Protein AF-A0A7J7R449-F1 (afdb_monomer)

Structure (mmCIF, N/CA/C/O backbone):
data_AF-A0A7J7R449-F1
#
_entry.id   AF-A0A7J7R449-F1
#
loop_
_atom_site.group_PDB
_atom_site.id
_atom_site.type_symbol
_atom_site.label_atom_id
_atom_site.label_alt_id
_atom_site.label_comp_id
_atom_site.label_asym_id
_atom_site.label_entity_id
_atom_site.label_seq_id
_atom_site.pdbx_PDB_ins_code
_atom_site.Cartn_x
_atom_site.Cartn_y
_atom_site.Cartn_z
_atom_site.occupancy
_atom_site.B_iso_or_equiv
_atom_site.auth_seq_id
_atom_site.auth_comp_id
_atom_site.auth_asym_id
_atom_site.auth_atom_id
_atom_site.pdbx_PDB_model_num
ATOM 1 N N . MET A 1 1 ? -35.586 -8.557 36.718 1.00 86.50 1 MET A N 1
ATOM 2 C CA . MET A 1 1 ? -34.488 -9.114 35.899 1.00 86.50 1 MET A CA 1
ATOM 3 C C . MET A 1 1 ? -33.139 -8.993 36.593 1.00 86.50 1 MET A C 1
ATOM 5 O O . MET A 1 1 ? -32.547 -10.032 36.818 1.00 86.50 1 MET A O 1
ATOM 9 N N . CYS A 1 2 ? -32.694 -7.809 37.040 1.00 87.69 2 CYS A N 1
ATOM 10 C CA . CYS A 1 2 ? -31.389 -7.649 37.717 1.00 87.69 2 CYS A CA 1
ATOM 11 C C . CYS A 1 2 ? -31.164 -8.621 38.893 1.00 87.69 2 CYS A C 1
ATOM 13 O O . CYS A 1 2 ? -30.100 -9.216 39.002 1.00 87.69 2 CYS A O 1
ATOM 15 N N . LYS A 1 3 ? -32.201 -8.892 39.703 1.00 89.25 3 LYS A N 1
ATOM 16 C CA . LYS A 1 3 ? -32.154 -9.880 40.804 1.00 89.25 3 LYS A CA 1
ATOM 17 C C . LYS A 1 3 ? -31.794 -11.314 40.375 1.00 89.25 3 LYS A C 1
ATOM 19 O O . LYS A 1 3 ? -31.431 -12.109 41.228 1.00 89.25 3 LYS A O 1
ATOM 24 N N . GLN A 1 4 ? -31.922 -11.648 39.089 1.00 90.81 4 GLN A N 1
ATOM 25 C CA . GLN A 1 4 ? -31.596 -12.967 38.538 1.00 90.81 4 GLN A CA 1
ATOM 26 C C . GLN A 1 4 ? -30.128 -13.075 38.100 1.00 90.81 4 GLN A C 1
ATOM 28 O O . GLN A 1 4 ? -29.645 -14.185 37.931 1.00 90.81 4 GLN A O 1
ATOM 33 N N . LEU A 1 5 ? -29.392 -11.962 37.946 1.00 89.56 5 LEU A N 1
ATOM 34 C CA . LEU A 1 5 ? -27.985 -11.975 37.514 1.00 89.56 5 LEU A CA 1
ATOM 35 C C . LEU A 1 5 ? -27.084 -12.901 38.358 1.00 89.56 5 LEU A C 1
ATOM 37 O O . LEU A 1 5 ? -26.281 -13.617 37.756 1.00 89.56 5 LEU A O 1
ATOM 41 N N . PRO A 1 6 ? -27.214 -12.972 39.702 1.00 90.25 6 PRO A N 1
ATOM 42 C CA . PRO A 1 6 ? -26.403 -13.886 40.507 1.00 90.25 6 PRO A CA 1
ATOM 43 C C . PRO A 1 6 ? -26.639 -15.370 40.190 1.00 90.25 6 PRO A C 1
ATOM 45 O O . PRO A 1 6 ? -25.729 -16.179 40.353 1.00 90.25 6 PRO A O 1
ATOM 48 N N . CYS A 1 7 ? -27.831 -15.737 39.703 1.00 91.19 7 CYS A N 1
ATOM 49 C CA . CYS A 1 7 ? -28.174 -17.121 39.365 1.00 91.19 7 CYS A CA 1
ATOM 50 C C . CYS A 1 7 ? -27.406 -17.641 38.139 1.00 91.19 7 CYS A C 1
ATOM 52 O O . CYS A 1 7 ? -27.249 -18.848 37.998 1.00 91.19 7 CYS A O 1
ATOM 54 N N . TYR A 1 8 ? -26.882 -16.747 37.293 1.00 89.69 8 TYR A N 1
ATOM 55 C CA . TYR A 1 8 ? -26.130 -17.089 36.079 1.00 89.69 8 TYR A CA 1
ATOM 56 C C . TYR A 1 8 ? -24.608 -16.956 36.261 1.00 89.69 8 TYR A C 1
ATOM 58 O O . TYR A 1 8 ? -23.858 -16.907 35.292 1.00 89.69 8 TYR A O 1
ATOM 66 N N . ASN A 1 9 ? -24.117 -16.902 37.506 1.00 86.38 9 ASN A N 1
ATOM 67 C CA . ASN A 1 9 ? -22.685 -16.760 37.803 1.00 86.38 9 ASN A CA 1
ATOM 68 C C . ASN A 1 9 ? -21.807 -17.910 37.271 1.00 86.38 9 ASN A C 1
ATOM 70 O O . ASN A 1 9 ? -20.602 -17.708 37.128 1.00 86.38 9 ASN A O 1
ATOM 74 N N . GLY A 1 10 ? -22.387 -19.087 37.008 1.00 87.69 10 GLY A N 1
ATOM 75 C CA . GLY A 1 10 ? -21.702 -20.242 36.411 1.00 87.69 10 GLY A CA 1
ATOM 76 C C . GLY A 1 10 ? -21.888 -20.378 34.896 1.00 87.69 10 GLY A C 1
ATOM 77 O O . GLY A 1 10 ? -21.365 -21.316 34.307 1.00 87.69 10 GLY A O 1
ATOM 78 N N . THR A 1 11 ? -22.636 -19.469 34.267 1.00 91.25 11 THR A N 1
ATOM 79 C CA . THR A 1 11 ? -23.051 -19.538 32.856 1.00 91.25 11 THR A CA 1
ATOM 80 C C . THR A 1 11 ? -22.856 -18.157 32.204 1.00 91.25 11 THR A C 1
ATOM 82 O O . THR A 1 11 ? -23.811 -17.378 32.083 1.00 91.25 11 THR A O 1
ATOM 85 N N . PRO A 1 12 ? -21.602 -17.775 31.870 1.00 87.75 12 PRO A N 1
ATOM 86 C CA . PRO A 1 12 ? -21.259 -16.392 31.521 1.00 87.75 12 PRO A CA 1
ATOM 87 C C . PRO A 1 12 ? -21.940 -15.869 30.249 1.00 87.75 12 PRO A C 1
ATOM 89 O O . PRO A 1 12 ? -22.238 -14.678 30.162 1.00 87.75 12 PRO A O 1
ATOM 92 N N . GLN A 1 13 ? -22.220 -16.741 29.277 1.00 88.88 13 GLN A N 1
ATOM 93 C CA . GLN A 1 13 ? -22.878 -16.370 28.018 1.00 88.88 13 GLN A CA 1
ATOM 94 C C . GLN A 1 13 ? -24.356 -16.018 28.240 1.00 88.88 13 GLN A C 1
ATOM 96 O O . GLN A 1 13 ? -24.850 -14.995 27.769 1.00 88.88 13 GLN A O 1
ATOM 101 N N . GLU A 1 14 ? -25.054 -16.819 29.037 1.00 92.94 14 GLU A N 1
ATOM 102 C CA . GLU A 1 14 ? -26.439 -16.602 29.443 1.00 92.94 14 GLU A CA 1
ATOM 103 C C . GLU A 1 14 ? -26.558 -15.348 30.311 1.00 92.94 14 GLU A C 1
ATOM 105 O O . GLU A 1 14 ? -27.498 -14.563 30.163 1.00 92.94 14 GLU A O 1
ATOM 110 N N . LYS A 1 15 ? -25.566 -15.108 31.176 1.00 93.19 15 LYS A N 1
ATOM 111 C CA . LYS A 1 15 ? -25.492 -13.875 31.961 1.00 93.19 15 LYS A CA 1
ATOM 112 C C . LYS A 1 15 ? -25.298 -12.650 31.064 1.00 93.19 15 LYS A C 1
ATOM 114 O O . LYS A 1 15 ? -25.992 -11.653 31.256 1.00 93.19 15 LYS A O 1
ATOM 119 N N . ASN A 1 16 ? -24.417 -12.725 30.061 1.00 92.56 16 ASN A N 1
ATOM 120 C CA . ASN A 1 16 ? -24.239 -11.672 29.053 1.00 92.56 16 ASN A CA 1
ATOM 121 C C . ASN A 1 16 ? -25.555 -11.372 28.315 1.00 92.56 16 ASN A C 1
ATOM 123 O O . ASN A 1 16 ? -25.946 -10.210 28.191 1.00 92.56 16 ASN A O 1
ATOM 127 N N . PHE A 1 17 ? -26.283 -12.410 27.897 1.00 93.94 17 PHE A N 1
ATOM 128 C CA . PHE A 1 17 ? -27.604 -12.250 27.293 1.00 93.94 17 PHE A CA 1
ATOM 129 C C . PHE A 1 17 ? -28.586 -11.546 28.242 1.00 93.94 17 PHE A C 1
ATOM 131 O O . PHE A 1 17 ? -29.247 -10.585 27.843 1.00 93.94 17 PHE A O 1
ATOM 138 N N . LEU A 1 18 ? -28.626 -11.943 29.519 1.00 95.62 18 LEU A N 1
ATOM 139 C CA . LEU A 1 18 ? -29.475 -11.298 30.521 1.00 95.62 18 LEU A CA 1
ATOM 140 C C . LEU A 1 18 ? -29.141 -9.807 30.698 1.00 95.62 18 LEU A C 1
ATOM 142 O O . LEU A 1 18 ? -30.068 -9.006 30.812 1.00 95.62 18 LEU A O 1
ATOM 146 N N . TYR A 1 19 ? -27.864 -9.408 30.663 1.00 96.50 19 TYR A N 1
ATOM 147 C CA . TYR A 1 19 ? -27.486 -7.988 30.668 1.00 96.50 19 TYR A CA 1
ATOM 148 C C . TYR A 1 19 ? -28.087 -7.221 29.486 1.00 96.50 19 TYR A C 1
ATOM 150 O O . TYR A 1 19 ? -28.637 -6.138 29.682 1.00 96.50 19 TYR A O 1
ATOM 158 N N . LYS A 1 20 ? -28.060 -7.782 28.272 1.00 95.44 20 LYS A N 1
ATOM 159 C CA . LYS A 1 20 ? -28.676 -7.148 27.090 1.00 95.44 20 LYS A CA 1
ATOM 160 C C . LYS A 1 20 ? -30.185 -6.967 27.268 1.00 95.44 20 LYS A C 1
ATOM 162 O O . LYS A 1 20 ? -30.728 -5.906 26.949 1.00 95.44 20 LYS A O 1
ATOM 167 N N . CYS A 1 21 ? -30.868 -7.961 27.838 1.00 96.81 21 CYS A N 1
ATOM 168 C CA . CYS A 1 21 ? -32.295 -7.850 28.136 1.00 96.81 21 CYS A CA 1
ATOM 169 C C . CYS A 1 21 ? -32.588 -6.812 29.234 1.00 96.81 21 CYS A C 1
ATOM 171 O O . CYS A 1 21 ? -33.577 -6.082 29.142 1.00 96.81 21 CYS A O 1
ATOM 173 N N . VAL A 1 22 ? -31.728 -6.715 30.257 1.00 96.69 22 VAL A N 1
ATOM 174 C CA . VAL A 1 22 ? -31.811 -5.661 31.280 1.00 96.69 22 VAL A CA 1
ATOM 175 C C . VAL A 1 22 ? -31.659 -4.286 30.631 1.00 96.69 22 VAL A C 1
ATOM 177 O O . VAL A 1 22 ? -32.533 -3.450 30.835 1.00 96.69 22 VAL A O 1
ATOM 180 N N . GLY A 1 23 ? -30.642 -4.077 29.791 1.00 97.12 23 GLY A N 1
ATOM 181 C CA . GLY A 1 23 ? -30.431 -2.815 29.073 1.00 97.12 23 GLY A CA 1
ATOM 182 C C . GLY A 1 23 ? -31.625 -2.422 28.205 1.00 97.12 23 GLY A C 1
ATOM 183 O O . GLY A 1 23 ? -32.076 -1.283 28.257 1.00 97.12 23 GLY A O 1
ATOM 184 N N . THR A 1 24 ? -32.216 -3.388 27.496 1.00 96.81 24 THR A N 1
ATOM 185 C CA . THR A 1 24 ? -33.438 -3.175 26.695 1.00 96.81 24 THR A CA 1
ATOM 186 C C . THR A 1 24 ? -34.618 -2.737 27.567 1.00 96.81 24 THR A C 1
ATOM 188 O O . THR A 1 24 ? -35.349 -1.810 27.226 1.00 96.81 24 THR A O 1
ATOM 191 N N . THR A 1 25 ? -34.789 -3.374 28.729 1.00 96.38 25 THR A N 1
ATOM 192 C CA . THR A 1 25 ? -35.867 -3.043 29.675 1.00 96.38 25 THR A CA 1
ATOM 193 C C . THR A 1 25 ? -35.661 -1.664 30.304 1.00 96.38 25 THR A C 1
ATOM 195 O O . THR A 1 25 ? -36.625 -0.924 30.479 1.00 96.38 25 THR A O 1
ATOM 198 N N . LEU A 1 26 ? -34.413 -1.305 30.626 1.00 96.25 26 LEU A N 1
ATOM 199 C CA . LEU A 1 26 ? -34.057 0.023 31.132 1.00 96.25 26 LEU A CA 1
ATOM 200 C C . LEU A 1 26 ? -34.282 1.106 30.072 1.00 96.25 26 LEU A C 1
ATOM 202 O O . LEU A 1 26 ? -34.855 2.141 30.394 1.00 96.25 26 LEU A O 1
ATOM 206 N N . GLY A 1 27 ? -33.929 0.842 28.810 1.00 94.12 27 GLY A N 1
ATOM 207 C CA . GLY A 1 27 ? -34.215 1.734 27.682 1.00 94.12 27 GLY A CA 1
ATOM 208 C C . GLY A 1 27 ? -35.707 2.061 27.548 1.00 94.12 27 GLY A C 1
ATOM 209 O O . GLY A 1 27 ? -36.076 3.209 27.332 1.00 94.12 27 GLY A O 1
ATOM 210 N N . ALA A 1 28 ? -36.577 1.072 27.772 1.00 94.69 28 ALA A N 1
ATOM 211 C CA . ALA A 1 28 ? -38.030 1.247 27.730 1.00 94.69 28 ALA A CA 1
ATOM 212 C C . ALA A 1 28 ? -38.639 1.870 29.005 1.00 94.69 28 ALA A C 1
ATOM 214 O O . ALA A 1 28 ? -39.830 2.189 29.025 1.00 94.69 28 ALA A O 1
ATOM 215 N N . ALA A 1 29 ? -37.870 2.022 30.087 1.00 94.25 29 ALA A N 1
ATOM 216 C CA . ALA A 1 29 ? -38.384 2.558 31.342 1.00 94.25 29 ALA A CA 1
ATOM 217 C C . ALA A 1 29 ? -38.614 4.075 31.246 1.00 94.25 29 ALA A C 1
ATOM 219 O O . ALA A 1 29 ? -37.764 4.817 30.767 1.00 94.25 29 ALA A O 1
ATOM 220 N N . SER A 1 30 ? -39.747 4.558 31.761 1.00 92.62 30 SER A N 1
ATOM 221 C CA . SER A 1 30 ? -40.072 5.994 31.774 1.00 92.62 30 SER A CA 1
ATOM 222 C C . SER A 1 30 ? -39.442 6.755 32.945 1.00 92.62 30 SER A C 1
ATOM 224 O O . SER A 1 30 ? -39.261 7.970 32.876 1.00 92.62 30 SER A O 1
ATOM 226 N N . SER A 1 31 ? -39.113 6.061 34.039 1.00 95.06 31 SER A N 1
ATOM 227 C CA . SER A 1 31 ? -38.560 6.680 35.246 1.00 95.06 31 SER A CA 1
ATOM 228 C C . SER A 1 31 ? -37.038 6.769 35.181 1.00 95.06 31 SER A C 1
ATOM 230 O O . SER A 1 31 ? -36.338 5.773 35.372 1.00 95.06 31 SER A O 1
ATOM 232 N N . LYS A 1 32 ? -36.528 7.991 35.001 1.00 94.00 32 LYS A N 1
ATOM 233 C CA . LYS A 1 32 ? -35.089 8.292 35.040 1.00 94.00 32 LYS A CA 1
ATOM 234 C C . LYS A 1 32 ? -34.439 7.911 36.368 1.00 94.00 32 LYS A C 1
ATOM 236 O O . LYS A 1 32 ? -33.312 7.433 36.385 1.00 94.00 32 LYS A O 1
ATOM 241 N N . ASP A 1 33 ? -35.148 8.073 37.483 1.00 93.88 33 ASP A N 1
ATOM 242 C CA . ASP A 1 33 ? -34.635 7.710 38.811 1.00 93.88 33 ASP A CA 1
ATOM 243 C C . ASP A 1 33 ? -34.406 6.204 38.939 1.00 93.88 33 ASP A C 1
ATOM 245 O O . ASP A 1 33 ? -33.383 5.771 39.469 1.00 93.88 33 ASP A O 1
ATOM 249 N N . VAL A 1 34 ? -35.333 5.402 38.406 1.00 93.62 34 VAL A N 1
ATOM 250 C CA . VAL A 1 34 ? -35.193 3.942 38.370 1.00 93.62 34 VAL A CA 1
ATOM 251 C C . VAL A 1 34 ? -34.031 3.539 37.467 1.00 93.62 34 VAL A C 1
ATOM 253 O O . VAL A 1 34 ? -33.244 2.680 37.860 1.00 93.62 34 VAL A O 1
ATOM 256 N N . VAL A 1 35 ? -33.894 4.172 36.297 1.00 95.69 35 VAL A N 1
ATOM 257 C CA . VAL A 1 35 ? -32.781 3.911 35.372 1.00 95.69 35 VAL A CA 1
ATOM 258 C C . VAL A 1 35 ? -31.444 4.214 36.043 1.00 95.69 35 VAL A C 1
ATOM 260 O O . VAL A 1 35 ? -30.605 3.321 36.136 1.00 95.69 35 VAL A O 1
ATOM 263 N N . ARG A 1 36 ? -31.265 5.424 36.590 1.00 94.75 36 ARG A N 1
ATOM 264 C CA . ARG A 1 36 ? -30.019 5.834 37.256 1.00 94.75 36 ARG A CA 1
ATOM 265 C C . ARG A 1 36 ? -29.652 4.898 38.405 1.00 94.75 36 ARG A C 1
ATOM 267 O O . ARG A 1 36 ? -28.539 4.382 38.439 1.00 94.75 36 ARG A O 1
ATOM 274 N N . LYS A 1 37 ? -30.612 4.603 39.287 1.00 94.56 37 LYS A N 1
ATOM 275 C CA . LYS A 1 37 ? -30.401 3.698 40.423 1.00 94.56 37 LYS A CA 1
ATOM 276 C C . LYS A 1 37 ? -29.973 2.297 39.978 1.00 94.56 37 LYS A C 1
ATOM 278 O O . LYS A 1 37 ? -29.033 1.741 40.535 1.00 94.56 37 LYS A O 1
ATOM 283 N N . LEU A 1 38 ? -30.651 1.716 38.987 1.00 95.12 38 LEU A N 1
ATOM 284 C CA . LEU A 1 38 ? -30.334 0.362 38.529 1.00 95.12 38 LEU A CA 1
ATOM 285 C C . LEU A 1 38 ? -28.999 0.304 37.779 1.00 95.12 38 LEU A C 1
ATOM 287 O O . LEU A 1 38 ? -28.268 -0.663 37.956 1.00 95.12 38 LEU A O 1
ATOM 291 N N . LEU A 1 39 ? -28.649 1.321 36.986 1.00 96.00 39 LEU A N 1
ATOM 292 C CA . LEU A 1 39 ? -27.331 1.404 36.348 1.00 96.00 39 LEU A CA 1
ATOM 293 C C . LEU A 1 39 ? -26.205 1.468 37.392 1.00 96.00 39 LEU A C 1
ATOM 295 O O . LEU A 1 39 ? -25.217 0.745 37.260 1.00 96.00 39 LEU A O 1
ATOM 299 N N . GLN A 1 40 ? -26.381 2.259 38.454 1.00 93.25 40 GLN A N 1
ATOM 300 C CA . GLN A 1 40 ? -25.437 2.310 39.571 1.00 93.25 40 GLN A CA 1
ATOM 301 C C . GLN A 1 40 ? -25.289 0.941 40.256 1.00 93.25 40 GLN A C 1
ATOM 303 O O . GLN A 1 40 ? -24.173 0.445 40.402 1.00 93.25 40 GLN A O 1
ATOM 308 N N . GLU A 1 41 ? -26.404 0.291 40.613 1.00 91.31 41 GLU A N 1
ATOM 309 C CA . GLU A 1 41 ? -26.389 -1.040 41.239 1.00 91.31 41 GLU A CA 1
ATOM 310 C C . GLU A 1 41 ? -25.667 -2.080 40.360 1.00 91.31 41 GLU A C 1
ATOM 312 O O . GLU A 1 41 ? -24.934 -2.930 40.872 1.00 91.31 41 GLU A O 1
ATOM 317 N N . LEU A 1 42 ? -25.831 -2.017 39.033 1.00 94.19 42 LEU A N 1
ATOM 318 C CA . LEU A 1 42 ? -25.150 -2.923 38.103 1.00 94.19 42 LEU A CA 1
ATOM 319 C C . LEU A 1 42 ? -23.629 -2.711 38.093 1.00 94.19 42 LEU A C 1
ATOM 321 O O . LEU A 1 42 ? -22.894 -3.697 38.089 1.00 94.19 42 LEU A O 1
ATOM 325 N N . LEU A 1 43 ? -23.148 -1.463 38.128 1.00 91.19 43 LEU A N 1
ATOM 326 C CA . LEU A 1 43 ? -21.711 -1.159 38.218 1.00 91.19 43 LEU A CA 1
ATOM 327 C C . LEU A 1 43 ? -21.116 -1.605 39.560 1.00 91.19 43 LEU A C 1
ATOM 329 O O . LEU A 1 43 ? -20.006 -2.135 39.610 1.00 91.19 43 LEU A O 1
ATOM 333 N N . GLU A 1 44 ? -21.849 -1.434 40.656 1.00 87.19 44 GLU A N 1
ATOM 334 C CA . GLU A 1 44 ? -21.373 -1.804 41.993 1.00 87.19 44 GLU A CA 1
ATOM 335 C C . GLU A 1 44 ? -21.317 -3.326 42.208 1.00 87.19 44 GLU A C 1
ATOM 337 O O . GLU A 1 44 ? -20.471 -3.813 42.962 1.00 87.19 44 GLU A O 1
ATOM 342 N N . THR A 1 45 ? -22.184 -4.090 41.534 1.00 86.25 45 THR A N 1
ATOM 343 C CA . THR A 1 45 ? -22.344 -5.541 41.759 1.00 86.25 45 THR A CA 1
ATOM 344 C C . THR A 1 45 ? -21.716 -6.440 40.690 1.00 86.25 45 THR A C 1
ATOM 346 O O . THR A 1 45 ? -21.676 -7.659 40.874 1.00 86.25 45 THR A O 1
ATOM 349 N N . ALA A 1 46 ? -21.210 -5.878 39.589 1.00 86.81 46 ALA A N 1
ATOM 350 C CA . ALA A 1 46 ? -20.612 -6.651 38.502 1.00 86.81 46 ALA A CA 1
ATOM 351 C C . ALA A 1 46 ? -19.332 -7.405 38.912 1.00 86.81 46 ALA A C 1
ATOM 353 O O . ALA A 1 46 ? -18.487 -6.903 39.661 1.00 86.81 46 ALA A O 1
ATOM 354 N N . ARG A 1 47 ? -19.146 -8.611 38.358 1.00 84.12 47 ARG A N 1
ATOM 355 C CA . ARG A 1 47 ? -17.911 -9.400 38.496 1.00 84.12 47 ARG A CA 1
ATOM 356 C C . ARG A 1 47 ? -16.939 -9.069 37.369 1.00 84.12 47 ARG A C 1
ATOM 358 O O . ARG A 1 47 ? -16.932 -9.692 36.312 1.00 84.12 47 ARG A O 1
ATOM 365 N N . TYR A 1 48 ? -16.064 -8.109 37.634 1.00 87.12 48 TYR A N 1
ATOM 366 C CA . TYR A 1 48 ? -15.063 -7.619 36.681 1.00 87.12 48 TYR A CA 1
ATOM 367 C C . TYR A 1 48 ? -13.994 -8.654 36.278 1.00 87.12 48 TYR A C 1
ATOM 369 O O . TYR A 1 48 ? -13.261 -8.436 35.316 1.00 87.12 48 TYR A O 1
ATOM 377 N N . GLN A 1 49 ? -13.890 -9.783 36.984 1.00 84.81 49 GLN A N 1
ATOM 378 C CA . GLN A 1 49 ? -12.972 -10.875 36.643 1.00 84.81 49 GLN A CA 1
ATOM 379 C C . GLN A 1 49 ? -13.397 -11.635 35.373 1.00 84.81 49 GLN A C 1
ATOM 381 O O . GLN A 1 49 ? -12.538 -12.165 34.676 1.00 84.81 49 GLN A O 1
ATOM 386 N N . GLU A 1 50 ? -14.694 -11.669 35.057 1.00 86.81 50 GLU A N 1
ATOM 387 C CA . GLU A 1 50 ? -15.246 -12.449 33.943 1.00 86.81 50 GLU A CA 1
ATOM 388 C C . GLU A 1 50 ? -15.394 -11.572 32.689 1.00 86.81 50 GLU A C 1
ATOM 390 O O . GLU A 1 50 ? -16.154 -10.604 32.675 1.00 86.81 50 GLU A O 1
ATOM 395 N N . GLU A 1 51 ? -14.693 -11.901 31.602 1.00 88.38 51 GLU A N 1
ATOM 396 C CA . GLU A 1 51 ? -14.710 -11.100 30.365 1.00 88.38 51 GLU A CA 1
ATOM 397 C C . GLU A 1 51 ? -16.103 -10.994 29.730 1.00 88.38 51 GLU A C 1
ATOM 399 O O . GLU A 1 51 ? -16.547 -9.896 29.392 1.00 88.38 51 GLU A O 1
ATOM 404 N N . ALA A 1 52 ? -16.833 -12.110 29.641 1.00 89.38 52 ALA A N 1
ATOM 405 C CA . ALA A 1 52 ? -18.188 -12.122 29.091 1.00 89.38 52 ALA A CA 1
ATOM 406 C C . ALA A 1 52 ? -19.163 -11.259 29.913 1.00 89.38 52 ALA A C 1
ATOM 408 O O . ALA A 1 52 ? -20.095 -10.677 29.357 1.00 89.38 52 ALA A O 1
ATOM 409 N N . GLU A 1 53 ? -18.947 -11.147 31.226 1.00 90.50 53 GLU A N 1
ATOM 410 C CA . GLU A 1 53 ? -19.750 -10.293 32.102 1.00 90.50 53 GLU A CA 1
ATOM 411 C C . GLU A 1 53 ? -19.428 -8.813 31.891 1.00 90.50 53 GLU A C 1
ATOM 413 O O . GLU A 1 53 ? -20.356 -8.015 31.760 1.00 90.50 53 GLU A O 1
ATOM 418 N N . ARG A 1 54 ? -18.140 -8.456 31.776 1.00 92.75 54 ARG A N 1
ATOM 419 C CA . ARG A 1 54 ? -17.710 -7.088 31.442 1.00 92.75 54 ARG A CA 1
ATOM 420 C C . ARG A 1 54 ? -18.325 -6.614 30.125 1.00 92.75 54 ARG A C 1
ATOM 422 O O . ARG A 1 54 ? -18.910 -5.534 30.074 1.00 92.75 54 ARG A O 1
ATOM 429 N N . GLU A 1 55 ? -18.260 -7.447 29.088 1.00 94.31 55 GLU A N 1
ATOM 430 C CA . GLU A 1 55 ? -18.848 -7.143 27.779 1.00 94.31 55 GLU A CA 1
ATOM 431 C C . GLU A 1 55 ? -20.382 -7.032 27.850 1.00 94.31 55 GLU A C 1
ATOM 433 O O . GLU A 1 55 ? -20.981 -6.155 27.228 1.00 94.31 55 GLU A O 1
ATOM 438 N N . GLY A 1 56 ? -21.034 -7.896 28.637 1.00 95.88 56 GLY A N 1
ATOM 439 C CA . GLY A 1 56 ? -22.485 -7.874 28.827 1.00 95.88 56 GLY A CA 1
ATOM 440 C C . GLY A 1 56 ? -22.950 -6.594 29.515 1.00 95.88 56 GLY A C 1
ATOM 441 O O . GLY A 1 56 ? -23.882 -5.942 29.043 1.00 95.88 56 GLY A O 1
ATOM 442 N N . LEU A 1 57 ? -22.264 -6.201 30.592 1.00 96.62 57 LEU A N 1
ATOM 443 C CA . LEU A 1 57 ? -22.515 -4.949 31.300 1.00 96.62 57 LEU A CA 1
ATOM 444 C C . LEU A 1 57 ? -22.344 -3.742 30.369 1.00 96.62 57 LEU A C 1
ATOM 446 O O . LEU A 1 57 ? -23.225 -2.886 30.319 1.00 96.62 57 LEU A O 1
ATOM 450 N N . ALA A 1 58 ? -21.269 -3.702 29.581 1.00 97.69 58 ALA A N 1
ATOM 451 C CA . ALA A 1 58 ? -21.044 -2.631 28.617 1.00 97.69 58 ALA A CA 1
ATOM 452 C C . ALA A 1 58 ? -22.151 -2.554 27.550 1.00 97.69 58 ALA A C 1
ATOM 454 O O . ALA A 1 58 ? -22.696 -1.475 27.308 1.00 97.69 58 ALA A O 1
ATOM 455 N N . CYS A 1 59 ? -22.572 -3.697 26.993 1.00 97.25 59 CYS A N 1
ATOM 456 C CA . CYS A 1 59 ? -23.721 -3.763 26.083 1.00 97.25 59 CYS A CA 1
ATOM 457 C C . CYS A 1 59 ? -25.012 -3.242 26.739 1.00 97.25 59 CYS A C 1
ATOM 459 O O . CYS A 1 59 ? -25.795 -2.552 26.091 1.00 97.25 59 CYS A O 1
ATOM 461 N N . CYS A 1 60 ? -25.254 -3.564 28.017 1.00 98.00 60 CYS A N 1
ATOM 462 C CA . CYS A 1 60 ? -26.422 -3.085 28.762 1.00 98.00 60 CYS A CA 1
ATOM 463 C C . CYS A 1 60 ? -26.462 -1.552 28.816 1.00 98.00 60 CYS A C 1
ATOM 465 O O . CYS A 1 60 ? -27.512 -0.960 28.560 1.00 98.00 60 CYS A O 1
ATOM 467 N N . PHE A 1 61 ? -25.324 -0.917 29.109 1.00 98.19 61 PHE A N 1
ATOM 468 C CA . PHE A 1 61 ? -25.191 0.541 29.108 1.00 98.19 61 PHE A CA 1
ATOM 469 C C . PHE A 1 61 ? -25.401 1.126 27.708 1.00 98.19 61 PHE A C 1
ATOM 471 O O . PHE A 1 61 ? -26.164 2.078 27.563 1.00 98.19 61 PHE A O 1
ATOM 478 N N . GLY A 1 62 ? -24.813 0.517 26.673 1.00 97.69 62 GLY A N 1
ATOM 479 C CA . GLY A 1 62 ? -25.034 0.922 25.283 1.00 97.69 62 GLY A CA 1
ATOM 480 C C . GLY A 1 62 ? -26.510 0.906 24.884 1.00 97.69 62 GLY A C 1
ATOM 481 O O . GLY A 1 62 ? -27.042 1.915 24.435 1.00 97.69 62 GLY A O 1
ATOM 482 N N . ILE A 1 63 ? -27.209 -0.209 25.115 1.00 97.81 63 ILE A N 1
ATOM 483 C CA . ILE A 1 63 ? -28.637 -0.337 24.778 1.00 97.81 63 ILE A CA 1
ATOM 484 C C . ILE A 1 63 ? -29.487 0.669 25.573 1.00 97.81 63 ILE A C 1
ATOM 486 O O . ILE A 1 63 ? -30.407 1.269 25.023 1.00 97.81 63 ILE A O 1
ATOM 490 N N . CYS A 1 64 ? -29.175 0.893 26.853 1.00 97.69 64 CYS A N 1
ATOM 491 C CA . CYS A 1 64 ? -29.877 1.883 27.673 1.00 97.69 64 CYS A CA 1
ATOM 492 C C . CYS A 1 64 ? -29.696 3.317 27.134 1.00 97.69 64 CYS A C 1
ATOM 494 O O . CYS A 1 64 ? -30.643 4.111 27.136 1.00 97.69 64 CYS A O 1
ATOM 496 N N . ALA A 1 65 ? -28.510 3.637 26.608 1.00 97.25 65 ALA A N 1
ATOM 497 C CA . ALA A 1 65 ? -28.193 4.952 26.058 1.00 97.25 65 ALA A CA 1
ATOM 498 C C . ALA A 1 65 ? -28.988 5.318 24.793 1.00 97.25 65 ALA A C 1
ATOM 500 O O . ALA A 1 65 ? -29.074 6.503 24.475 1.00 97.25 65 ALA A O 1
ATOM 501 N N . ILE A 1 66 ? -29.625 4.351 24.117 1.00 96.31 66 ILE A N 1
ATOM 502 C CA . ILE A 1 66 ? -30.526 4.613 22.979 1.00 96.31 66 ILE A CA 1
ATOM 503 C C . ILE A 1 66 ? -31.643 5.588 23.381 1.00 96.31 66 ILE A C 1
ATOM 505 O O . ILE A 1 66 ? -32.020 6.462 22.603 1.00 96.31 66 ILE A O 1
ATOM 509 N N . SER A 1 67 ? -32.178 5.451 24.598 1.00 96.00 67 SER A N 1
ATOM 510 C CA . SER A 1 67 ? -33.289 6.278 25.096 1.00 96.00 67 SER A CA 1
ATOM 511 C C . SER A 1 67 ? -32.897 7.184 26.263 1.00 96.00 67 SER A C 1
ATOM 513 O O . SER A 1 67 ? -33.518 8.226 26.458 1.00 96.00 67 SER A O 1
ATOM 515 N N . HIS A 1 68 ? -31.849 6.827 27.012 1.00 96.19 68 HIS A N 1
ATOM 516 C CA . HIS A 1 68 ? -31.421 7.525 28.229 1.00 96.19 68 HIS A CA 1
ATOM 517 C C . HIS A 1 68 ? -29.938 7.917 28.174 1.00 96.19 68 HIS A C 1
ATOM 519 O O . HIS A 1 68 ? -29.183 7.622 29.100 1.00 96.19 68 HIS A O 1
ATOM 525 N N . LEU A 1 69 ? -29.495 8.548 27.078 1.00 96.31 69 LEU A N 1
ATOM 526 C CA . LEU A 1 69 ? -28.081 8.887 26.846 1.00 96.31 69 LEU A CA 1
ATOM 527 C C . LEU A 1 69 ? -27.465 9.717 27.983 1.00 96.31 69 LEU A C 1
ATOM 529 O O . LEU A 1 69 ? -26.461 9.306 28.561 1.00 96.31 69 LEU A O 1
ATOM 533 N N . ASP A 1 70 ? -28.073 10.859 28.320 1.00 95.38 70 ASP A N 1
ATOM 534 C CA . ASP A 1 70 ? -27.532 11.778 29.332 1.00 95.38 70 ASP A CA 1
ATOM 535 C C . ASP A 1 70 ? -27.487 11.128 30.721 1.00 95.38 70 ASP A C 1
ATOM 537 O O . ASP A 1 70 ? -26.484 11.227 31.424 1.00 95.38 70 ASP A O 1
ATOM 541 N N . ASP A 1 71 ? -28.548 10.407 31.096 1.00 96.12 71 ASP A N 1
ATOM 542 C CA . ASP A 1 71 ? -28.620 9.696 32.372 1.00 96.12 71 ASP A CA 1
ATOM 543 C C . ASP A 1 71 ? -27.568 8.569 32.444 1.00 96.12 71 ASP A C 1
ATOM 545 O O . ASP A 1 71 ? -26.937 8.376 33.483 1.00 96.12 71 ASP A O 1
ATOM 549 N N . THR A 1 72 ? -27.321 7.863 31.335 1.00 96.88 72 THR A N 1
ATOM 550 C CA . THR A 1 72 ? -26.306 6.799 31.252 1.00 96.88 72 THR A CA 1
ATOM 551 C C . THR A 1 72 ? -24.885 7.361 31.362 1.00 96.88 72 THR A C 1
ATOM 553 O O . THR A 1 72 ? -24.076 6.833 32.127 1.00 96.88 72 THR A O 1
ATOM 556 N N . LEU A 1 73 ? -24.578 8.448 30.642 1.00 95.88 73 LEU A N 1
ATOM 557 C CA . LEU A 1 73 ? -23.278 9.126 30.714 1.00 95.88 73 LEU A CA 1
ATOM 558 C C . LEU A 1 73 ? -23.019 9.701 32.112 1.00 95.88 73 LEU A C 1
ATOM 560 O O . LEU A 1 73 ? -21.928 9.514 32.651 1.00 95.88 73 LEU A O 1
ATOM 564 N N . ALA A 1 74 ? -24.028 10.325 32.726 1.00 94.44 74 ALA A N 1
ATOM 565 C CA . ALA A 1 74 ? -23.928 10.845 34.086 1.00 94.44 74 ALA A CA 1
ATOM 566 C C . ALA A 1 74 ? -23.613 9.734 35.098 1.00 94.44 74 ALA A C 1
ATOM 568 O O . ALA A 1 74 ? -22.737 9.911 35.937 1.00 94.44 74 ALA A O 1
ATOM 569 N N . GLN A 1 75 ? -24.253 8.561 34.991 1.00 94.75 75 GLN A N 1
ATOM 570 C CA . GLN A 1 75 ? -23.952 7.437 35.887 1.00 94.75 75 GLN A CA 1
ATOM 571 C C . GLN A 1 75 ? -22.532 6.889 35.717 1.00 94.75 75 GLN A C 1
ATOM 573 O O . GLN A 1 75 ? -21.890 6.540 36.709 1.00 94.75 75 GLN A O 1
ATOM 578 N N . LEU A 1 76 ? -22.013 6.831 34.487 1.00 94.00 76 LEU A N 1
ATOM 579 C CA . LEU A 1 76 ? -20.619 6.442 34.262 1.00 94.00 76 LEU A CA 1
ATOM 580 C C . LEU A 1 76 ? -19.648 7.462 34.875 1.00 94.00 76 LEU A C 1
ATOM 582 O O . LEU A 1 76 ? -18.667 7.070 35.508 1.00 94.00 76 LEU A O 1
ATOM 586 N N . GLU A 1 77 ? -19.925 8.758 34.732 1.00 90.56 77 GLU A N 1
ATOM 587 C CA . GLU A 1 77 ? -19.101 9.819 35.315 1.00 90.56 77 GLU A CA 1
ATOM 588 C C . GLU A 1 77 ? -19.157 9.831 36.851 1.00 90.56 77 GLU A C 1
ATOM 590 O O . GLU A 1 77 ? -18.117 9.924 37.512 1.00 90.56 77 GLU A O 1
ATOM 595 N N . ASP A 1 78 ? -20.347 9.680 37.430 1.00 90.06 78 ASP A N 1
ATOM 596 C CA . ASP A 1 78 ? -20.547 9.602 38.876 1.00 90.06 78 ASP A CA 1
ATOM 597 C C . ASP A 1 78 ? -19.813 8.394 39.467 1.00 90.06 78 ASP A C 1
ATOM 599 O O . ASP A 1 78 ? -19.146 8.517 40.497 1.00 90.06 78 ASP A O 1
ATOM 603 N N . PHE A 1 79 ? -19.849 7.242 38.790 1.00 88.19 79 PHE A N 1
ATOM 604 C CA . PHE A 1 79 ? -19.128 6.052 39.233 1.00 88.19 79 PHE A CA 1
ATOM 605 C C . PHE A 1 79 ? -17.609 6.259 39.227 1.00 88.19 79 PHE A C 1
ATOM 607 O O . PHE A 1 79 ? -16.950 5.913 40.209 1.00 88.19 79 PHE A O 1
ATOM 614 N N . VAL A 1 80 ? -17.053 6.892 38.185 1.00 83.56 80 VAL A N 1
ATOM 615 C CA . VAL A 1 80 ? -15.623 7.260 38.124 1.00 83.56 80 VAL A CA 1
ATOM 616 C C . VAL A 1 80 ? -15.238 8.203 39.272 1.00 83.56 80 VAL A C 1
ATOM 618 O O . VAL A 1 80 ? -14.145 8.100 39.831 1.00 83.56 80 VAL A O 1
ATOM 621 N N . ARG A 1 81 ? -16.133 9.120 39.660 1.00 81.00 81 ARG A N 1
ATOM 622 C CA . ARG A 1 81 ? -15.910 10.068 40.766 1.00 81.00 81 ARG A CA 1
ATOM 623 C C . ARG A 1 81 ? -16.155 9.465 42.153 1.00 81.00 81 ARG A C 1
ATOM 625 O O . ARG A 1 81 ? -15.701 10.053 43.137 1.00 81.00 81 ARG A O 1
ATOM 632 N N . SER A 1 82 ? -16.860 8.339 42.234 1.00 76.94 82 SER 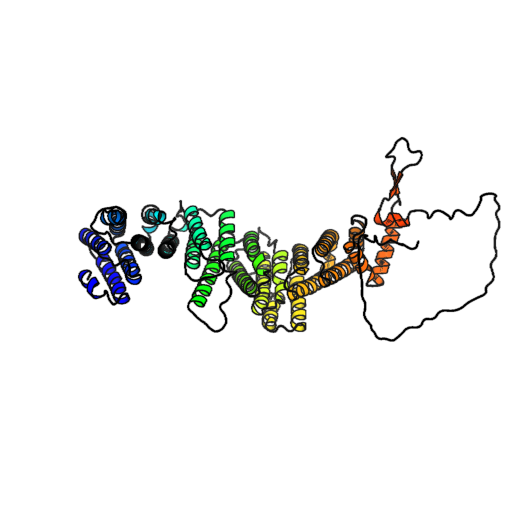A N 1
ATOM 633 C CA . SER A 1 82 ? -17.326 7.742 43.484 1.00 76.94 82 SER A CA 1
ATOM 634 C C . SER A 1 82 ? -16.189 7.273 44.398 1.00 76.94 82 SER A C 1
ATOM 636 O O . SER A 1 82 ? -15.128 6.813 43.962 1.00 76.94 82 SER A O 1
ATOM 638 N N . ASP A 1 83 ? -16.446 7.308 45.708 1.00 56.88 83 ASP A N 1
ATOM 639 C CA . ASP A 1 83 ? -15.528 6.755 46.707 1.00 56.88 83 ASP A CA 1
ATOM 640 C C . ASP A 1 83 ? -15.373 5.235 46.586 1.00 56.88 83 ASP A C 1
ATOM 642 O O . ASP A 1 83 ? -14.389 4.691 47.074 1.00 56.88 83 ASP A O 1
ATOM 646 N N . VAL A 1 84 ? -16.310 4.536 45.936 1.00 58.31 84 VAL A N 1
ATOM 647 C CA . VAL A 1 84 ? -16.212 3.092 45.663 1.00 58.31 84 VAL A CA 1
ATOM 648 C C . VAL A 1 84 ? -15.056 2.820 44.700 1.00 58.31 84 VAL A C 1
ATOM 650 O O . VAL A 1 84 ? -14.241 1.933 44.960 1.00 58.31 84 VAL A O 1
ATOM 653 N N . PHE A 1 85 ? -14.922 3.649 43.661 1.00 59.88 85 PHE A N 1
ATOM 654 C CA . PHE A 1 85 ? -13.805 3.613 42.718 1.00 59.88 85 PHE A CA 1
ATOM 655 C C . PHE A 1 85 ? -12.499 4.146 43.339 1.00 59.88 85 PHE A C 1
ATOM 657 O O . PHE A 1 85 ? -11.436 3.552 43.169 1.00 59.88 85 PHE A O 1
ATOM 664 N N . ARG A 1 86 ? -12.549 5.219 44.149 1.00 58.22 86 ARG A N 1
ATOM 665 C CA . ARG A 1 86 ? -11.345 5.759 44.823 1.00 58.22 86 ARG A CA 1
ATOM 666 C C . ARG A 1 86 ? -10.813 4.881 45.957 1.00 58.22 86 ARG A C 1
ATOM 668 O O . ARG A 1 86 ? -9.601 4.792 46.126 1.00 58.22 86 ARG A O 1
ATOM 675 N N . LYS A 1 87 ? -11.673 4.198 46.723 1.00 49.09 87 LYS A N 1
ATOM 676 C CA . LYS A 1 87 ? -11.253 3.220 47.750 1.00 49.09 87 LYS A CA 1
ATOM 677 C C . LYS A 1 87 ? -10.596 1.985 47.139 1.00 49.09 87 LYS A C 1
ATOM 679 O O . LYS A 1 87 ? -9.859 1.303 47.842 1.00 49.09 87 LYS A O 1
ATOM 684 N N . SER A 1 88 ? -10.800 1.730 45.843 1.00 45.66 88 SER A N 1
ATOM 685 C CA . SER A 1 88 ? -10.021 0.731 45.099 1.00 45.66 88 SER A CA 1
ATOM 686 C C . SER A 1 88 ? -8.576 1.186 44.823 1.00 45.66 88 SER A C 1
ATOM 688 O O . SER A 1 88 ? -7.758 0.369 44.428 1.00 45.66 88 SER A O 1
ATOM 690 N N . ILE A 1 89 ? -8.264 2.473 45.031 1.00 48.19 89 ILE A N 1
ATOM 691 C CA . ILE A 1 89 ? -6.974 3.115 44.723 1.00 48.19 89 ILE A CA 1
ATOM 692 C C . ILE A 1 89 ? -6.245 3.585 46.010 1.00 48.19 89 ILE A C 1
ATOM 694 O O . ILE A 1 89 ? -5.053 3.878 45.963 1.00 48.19 89 ILE A O 1
ATOM 698 N N . GLY A 1 90 ? -6.892 3.615 47.191 1.00 35.50 90 GLY A N 1
ATOM 699 C CA . GLY A 1 90 ? -6.256 4.096 48.433 1.00 35.50 90 GLY A CA 1
ATOM 700 C C . GLY A 1 90 ? -6.805 3.565 49.775 1.00 35.50 90 GLY A C 1
ATOM 701 O O . GLY A 1 90 ? -7.971 3.754 50.108 1.00 35.50 90 GLY A O 1
ATOM 702 N N . ILE A 1 91 ? -5.897 2.950 50.553 1.00 40.25 91 ILE A N 1
ATOM 703 C CA . ILE A 1 91 ? -5.696 2.860 52.029 1.00 40.25 91 ILE A CA 1
ATOM 704 C C . ILE A 1 91 ? -6.900 2.901 53.017 1.00 40.25 91 ILE A C 1
ATOM 706 O O . ILE A 1 91 ? -6.717 3.299 54.166 1.00 40.25 91 ILE A O 1
ATOM 710 N N . PHE A 1 92 ? -8.111 2.439 52.676 1.00 34.94 92 PHE A N 1
ATOM 711 C CA . PHE A 1 92 ? -9.154 2.160 53.689 1.00 34.94 92 PHE A CA 1
ATOM 712 C C . PHE A 1 92 ? -9.721 0.729 53.615 1.00 34.94 92 PHE A C 1
ATOM 714 O O . PHE A 1 92 ? -10.121 0.222 52.571 1.00 34.94 92 PHE A O 1
ATOM 721 N N . ASN A 1 93 ? -9.756 0.093 54.791 1.00 33.34 93 ASN A N 1
ATOM 722 C CA . ASN A 1 93 ? -9.797 -1.348 55.095 1.00 33.34 93 ASN A CA 1
ATOM 723 C C . ASN A 1 93 ? -11.043 -2.174 54.678 1.00 33.34 93 ASN A C 1
ATOM 725 O O . ASN A 1 93 ? -11.269 -3.222 55.273 1.00 33.34 93 ASN A O 1
ATOM 729 N N . ILE A 1 94 ? -11.855 -1.774 53.692 1.00 42.41 94 ILE A N 1
ATOM 730 C CA . ILE A 1 94 ? -13.061 -2.555 53.311 1.00 42.41 94 ILE A CA 1
ATOM 731 C C . ILE A 1 94 ? -12.879 -3.341 51.993 1.00 42.41 94 ILE A C 1
ATOM 733 O O . ILE A 1 94 ? -13.595 -4.308 51.760 1.00 42.41 94 ILE A O 1
ATOM 737 N N . PHE A 1 95 ? -11.857 -3.029 51.183 1.00 42.62 95 PHE A N 1
ATOM 738 C CA . PHE A 1 95 ? -11.534 -3.759 49.941 1.00 42.62 95 PHE A CA 1
ATOM 739 C C . PHE A 1 95 ? -10.025 -4.000 49.767 1.00 42.62 95 PHE A C 1
ATOM 741 O O . PHE A 1 95 ? -9.448 -3.702 48.727 1.00 42.62 95 PHE A O 1
ATOM 748 N N . LYS A 1 96 ? -9.371 -4.546 50.798 1.00 37.78 96 LYS A N 1
ATOM 749 C CA . LYS A 1 96 ? -7.913 -4.774 50.845 1.00 37.78 96 LYS A CA 1
ATOM 750 C C . LYS A 1 96 ? -7.375 -5.830 49.849 1.00 37.78 96 LYS A C 1
ATOM 752 O O . LYS A 1 96 ? -6.170 -6.020 49.795 1.00 37.78 96 LYS A O 1
ATOM 757 N N . ASP A 1 97 ? -8.230 -6.470 49.050 1.00 45.41 97 ASP A N 1
ATOM 758 C CA . ASP A 1 97 ? -7.871 -7.649 48.237 1.00 45.41 97 ASP A CA 1
ATOM 759 C C . ASP A 1 97 ? -7.914 -7.444 46.714 1.00 45.41 97 ASP A C 1
ATOM 761 O O . ASP A 1 97 ? -7.800 -8.412 45.965 1.00 45.41 97 ASP A O 1
ATOM 765 N N . ARG A 1 98 ? -8.082 -6.216 46.210 1.00 52.56 98 ARG A N 1
ATOM 766 C CA . ARG A 1 98 ? -8.035 -5.989 44.757 1.00 52.56 98 ARG A CA 1
ATOM 767 C C . ARG A 1 98 ? -6.613 -5.674 44.318 1.00 52.56 98 ARG A C 1
ATOM 769 O O . ARG A 1 98 ? -6.034 -4.676 44.730 1.00 52.56 98 ARG A O 1
ATOM 776 N N . SER A 1 99 ? -6.063 -6.562 43.500 1.00 58.72 99 SER A N 1
ATOM 777 C CA . SER A 1 99 ? -4.774 -6.359 42.839 1.00 58.72 99 SER A CA 1
ATOM 778 C C . SER A 1 99 ? -4.863 -5.202 41.835 1.00 58.72 99 SER A C 1
ATOM 780 O O . SER A 1 99 ? -5.959 -4.877 41.377 1.00 58.72 99 SER A O 1
ATOM 782 N N . ASP A 1 100 ? -3.732 -4.616 41.427 1.00 62.88 100 ASP A N 1
ATOM 783 C CA . ASP A 1 100 ? -3.702 -3.608 40.346 1.00 62.88 100 ASP A CA 1
ATOM 784 C C . ASP A 1 100 ? -4.449 -4.098 39.084 1.00 62.88 100 ASP A C 1
ATOM 786 O O . ASP A 1 100 ? -5.178 -3.346 38.438 1.00 62.88 100 ASP A O 1
ATOM 790 N N . ASN A 1 101 ? -4.380 -5.406 38.817 1.00 67.25 101 ASN A N 1
ATOM 791 C CA . ASN A 1 101 ? -5.099 -6.085 37.737 1.00 67.25 101 ASN A CA 1
ATOM 792 C C . ASN A 1 101 ? -6.634 -5.959 37.868 1.00 67.25 101 ASN A C 1
ATOM 794 O O . ASN A 1 101 ? -7.340 -5.797 36.877 1.00 67.25 101 ASN A O 1
ATOM 798 N N . ASP A 1 102 ? -7.188 -5.978 39.083 1.00 75.88 102 ASP A N 1
ATOM 799 C CA . ASP A 1 102 ? -8.631 -5.798 39.289 1.00 75.88 102 ASP A CA 1
ATOM 800 C C . ASP A 1 102 ? -9.082 -4.352 39.049 1.00 75.88 102 ASP A C 1
ATOM 802 O O . ASP A 1 102 ? -10.196 -4.134 38.571 1.00 75.88 102 ASP A O 1
ATOM 806 N N . VAL A 1 103 ? -8.227 -3.364 39.332 1.00 80.44 103 VAL A N 1
ATOM 807 C CA . VAL A 1 103 ? -8.507 -1.952 39.023 1.00 80.44 103 VAL A CA 1
ATOM 808 C C . VAL A 1 103 ? -8.520 -1.733 37.511 1.00 80.44 103 VAL A C 1
ATOM 810 O O . VAL A 1 103 ? -9.436 -1.093 36.987 1.00 80.44 103 VAL A O 1
ATOM 813 N N . ASP A 1 104 ? -7.558 -2.307 36.791 1.00 83.94 104 ASP A N 1
ATOM 814 C CA . ASP A 1 104 ? -7.486 -2.184 35.334 1.00 83.94 104 ASP A CA 1
ATOM 815 C C . ASP A 1 104 ? -8.639 -2.910 34.626 1.00 83.94 104 ASP A C 1
ATOM 817 O O . ASP A 1 104 ? -9.166 -2.401 33.637 1.00 83.94 104 ASP A O 1
ATOM 821 N N . ARG A 1 105 ? -9.158 -4.013 35.185 1.00 87.44 105 ARG A N 1
ATOM 822 C CA . ARG A 1 105 ? -10.397 -4.653 34.698 1.00 87.44 105 ARG A CA 1
ATOM 823 C C . ARG A 1 105 ? -11.629 -3.765 34.859 1.00 87.44 105 ARG A C 1
ATOM 825 O O . ARG A 1 105 ? -12.464 -3.713 33.952 1.00 87.44 105 ARG A O 1
ATOM 832 N N . VAL A 1 106 ? -11.755 -3.058 35.986 1.00 88.44 106 VAL A N 1
ATOM 833 C CA . VAL A 1 106 ? -12.849 -2.092 36.196 1.00 88.44 106 VAL A CA 1
ATOM 834 C C . VAL A 1 106 ? -12.731 -0.949 35.190 1.00 88.44 106 VAL A C 1
ATOM 836 O O . VAL A 1 106 ? -13.696 -0.672 34.480 1.00 88.44 106 VAL A O 1
ATOM 839 N N . LYS A 1 107 ? -11.543 -0.342 35.052 1.00 89.19 107 LYS A N 1
ATOM 840 C CA . LYS A 1 107 ? -11.289 0.702 34.042 1.00 89.19 107 LYS A CA 1
ATOM 841 C C . LYS A 1 107 ? -11.611 0.214 32.632 1.00 89.19 107 LYS A C 1
ATOM 843 O O . LYS A 1 107 ? -12.317 0.900 31.902 1.00 89.19 107 LYS A O 1
ATOM 848 N N . GLY A 1 108 ? -11.159 -0.986 32.270 1.00 91.25 108 GLY A N 1
ATOM 849 C CA . GLY A 1 108 ? -11.425 -1.592 30.967 1.00 91.25 108 GLY A CA 1
ATOM 850 C C . GLY A 1 108 ? -12.917 -1.762 30.705 1.00 91.25 108 GLY A C 1
ATOM 851 O O . GLY A 1 108 ? -13.387 -1.469 29.612 1.00 91.25 108 GLY A O 1
ATOM 852 N N . THR A 1 109 ? -13.685 -2.139 31.728 1.00 94.00 109 THR A N 1
ATOM 853 C CA . THR A 1 109 ? -15.148 -2.257 31.627 1.00 94.00 109 THR A CA 1
ATOM 854 C C . THR A 1 109 ? -15.818 -0.904 31.436 1.00 94.00 109 THR A C 1
ATOM 856 O O . THR A 1 109 ? -16.694 -0.781 30.590 1.00 94.00 109 THR A O 1
ATOM 859 N N . LEU A 1 110 ? -15.385 0.128 32.165 1.00 93.81 110 LEU A N 1
ATOM 860 C CA . LEU A 1 110 ? -15.915 1.484 31.995 1.00 93.81 110 LEU A CA 1
ATOM 861 C C . LEU A 1 110 ? -15.624 2.028 30.594 1.00 93.81 110 LEU A C 1
ATOM 863 O O . LEU A 1 110 ? -16.502 2.608 29.963 1.00 93.81 110 LEU A O 1
ATOM 867 N N . ILE A 1 111 ? -14.417 1.794 30.080 1.00 94.94 111 ILE A N 1
ATOM 868 C CA . ILE A 1 111 ? -14.032 2.152 28.711 1.00 94.94 111 ILE A CA 1
ATOM 869 C C . ILE A 1 111 ? -14.919 1.430 27.688 1.00 94.94 111 ILE A C 1
ATOM 871 O O . ILE A 1 111 ? -15.421 2.080 26.771 1.00 94.94 111 ILE A O 1
ATOM 875 N N . LEU A 1 112 ? -15.176 0.130 27.880 1.00 96.44 112 LEU A N 1
ATOM 876 C CA . LEU A 1 112 ? -16.121 -0.626 27.053 1.00 96.44 112 LEU A CA 1
ATOM 877 C C . LEU A 1 112 ? -17.535 -0.042 27.131 1.00 96.44 112 LEU A C 1
ATOM 879 O O . LEU A 1 112 ? -18.175 0.102 26.092 1.00 96.44 112 LEU A O 1
ATOM 883 N N . CYS A 1 113 ? -18.018 0.343 28.319 1.00 97.44 113 CYS A N 1
ATOM 884 C CA . CYS A 1 113 ? -19.312 1.015 28.461 1.00 97.44 113 CYS A CA 1
ATOM 885 C C . CYS A 1 113 ? -19.361 2.292 27.614 1.00 97.44 113 CYS A C 1
ATOM 887 O O . CYS A 1 113 ? -20.311 2.469 26.860 1.00 97.44 113 CYS A O 1
ATOM 889 N N . TYR A 1 114 ? -18.336 3.149 27.676 1.00 97.56 114 TYR A N 1
ATOM 890 C CA . TYR A 1 114 ? -18.261 4.356 26.843 1.00 97.56 114 TYR A CA 1
ATOM 891 C C . TYR A 1 114 ? -18.269 4.037 25.338 1.00 97.56 114 TYR A C 1
ATOM 893 O O . TYR A 1 114 ? -18.977 4.702 24.582 1.00 97.56 114 TYR A O 1
ATOM 901 N N . GLY A 1 115 ? -17.546 2.998 24.903 1.00 97.19 115 GLY A N 1
ATOM 902 C CA . GLY A 1 115 ? -17.556 2.537 23.509 1.00 97.19 115 GLY A CA 1
ATOM 903 C C . GLY A 1 115 ? -18.937 2.065 23.042 1.00 97.19 115 GLY A C 1
ATOM 904 O O . GLY A 1 115 ? -19.421 2.494 21.995 1.00 97.19 115 GLY A O 1
ATOM 905 N N . HIS A 1 116 ? -19.609 1.236 23.845 1.00 98.06 116 HIS A N 1
ATOM 906 C CA . HIS A 1 116 ? -20.961 0.740 23.561 1.00 98.06 116 HIS A CA 1
ATOM 907 C C . HIS A 1 116 ? -22.017 1.847 23.600 1.00 98.06 116 HIS A C 1
ATOM 909 O O . HIS A 1 116 ? -22.918 1.860 22.763 1.00 98.06 116 HIS A O 1
ATOM 915 N N . VAL A 1 117 ? -21.892 2.800 24.527 1.00 97.94 117 VAL A N 1
ATOM 916 C CA . VAL A 1 117 ? -22.729 4.008 24.571 1.00 97.94 117 VAL A CA 1
ATOM 917 C C . VAL A 1 117 ? -22.561 4.814 23.288 1.00 97.94 117 VAL A C 1
ATOM 919 O O . VAL A 1 117 ? -23.563 5.180 22.688 1.00 97.94 117 VAL A O 1
ATOM 922 N N . ALA A 1 118 ? -21.333 5.031 22.812 1.00 96.88 118 ALA A N 1
ATOM 923 C CA . ALA A 1 118 ? -21.102 5.737 21.554 1.00 96.88 118 ALA A CA 1
ATOM 924 C C . ALA A 1 118 ? -21.720 5.009 20.349 1.00 96.88 118 ALA A C 1
ATOM 926 O O . ALA A 1 118 ? -22.368 5.640 19.520 1.00 96.88 118 ALA A O 1
ATOM 927 N N . ALA A 1 119 ? -2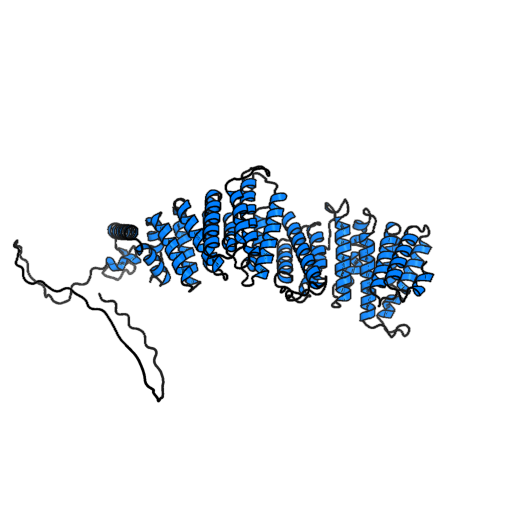1.559 3.684 20.275 1.00 96.44 119 ALA A N 1
ATOM 928 C CA . ALA A 1 119 ? -22.078 2.869 19.175 1.00 96.44 119 ALA A CA 1
ATOM 929 C C . ALA A 1 119 ? -23.613 2.845 19.089 1.00 96.44 119 ALA A C 1
ATOM 931 O O . ALA A 1 119 ? -24.160 2.668 18.002 1.00 96.44 119 ALA A O 1
ATOM 932 N N . GLN A 1 120 ? -24.299 2.986 20.226 1.00 96.56 120 GLN A N 1
ATOM 933 C CA . GLN A 1 120 ? -25.759 2.886 20.329 1.00 96.56 120 GLN A CA 1
ATOM 934 C C . GLN A 1 120 ? -26.451 4.240 20.541 1.00 96.56 120 GLN A C 1
ATOM 936 O O . GLN A 1 120 ? -27.677 4.317 20.475 1.00 96.56 120 GLN A O 1
ATOM 941 N N . ALA A 1 121 ? -25.698 5.310 20.804 1.00 95.00 121 ALA A N 1
ATOM 942 C CA . ALA A 1 121 ? -26.257 6.640 21.001 1.00 95.00 121 ALA A CA 1
ATOM 943 C C . ALA A 1 121 ? -27.084 7.086 19.778 1.00 95.00 121 ALA A C 1
ATOM 945 O O . ALA A 1 121 ? -26.714 6.788 18.636 1.00 95.00 121 ALA A O 1
ATOM 946 N N . PRO A 1 122 ? -28.170 7.856 19.986 1.00 92.25 122 PRO A N 1
ATOM 947 C CA . PRO A 1 122 ? -28.886 8.507 18.894 1.00 92.25 122 PRO A CA 1
ATOM 948 C C . PRO A 1 122 ? -27.928 9.280 17.981 1.00 92.25 122 PRO A C 1
ATOM 950 O O . PRO A 1 122 ? -27.056 10.021 18.453 1.00 92.25 122 PRO A O 1
ATOM 953 N N . ARG A 1 123 ? -28.081 9.105 16.663 1.00 85.81 123 ARG A N 1
ATOM 954 C CA . ARG A 1 123 ? -27.132 9.605 15.648 1.00 85.81 123 ARG A CA 1
ATOM 955 C C . ARG A 1 123 ? -26.987 11.125 15.671 1.00 85.81 123 ARG A C 1
ATOM 957 O O . ARG A 1 123 ? -25.939 11.648 15.296 1.00 85.81 123 ARG A O 1
ATOM 964 N N . GLU A 1 124 ? -28.030 11.813 16.120 1.00 86.50 124 GLU A N 1
ATOM 965 C CA . GLU A 1 124 ? -28.113 13.265 16.245 1.00 86.50 124 GLU A CA 1
ATOM 966 C C . GLU A 1 124 ? -27.337 13.789 17.463 1.00 86.50 124 GLU A C 1
ATOM 968 O O . GLU A 1 124 ? -26.967 14.959 17.497 1.00 86.50 124 GLU A O 1
ATOM 973 N N . LEU A 1 125 ? -27.084 12.939 18.465 1.00 90.62 125 LEU A N 1
ATOM 974 C CA . LEU A 1 125 ? -26.486 13.334 19.744 1.00 90.62 125 LEU A CA 1
ATOM 975 C C . LEU A 1 125 ? -25.039 12.863 19.908 1.00 90.62 125 LEU A C 1
ATOM 977 O O . LEU A 1 125 ? -24.282 13.492 20.647 1.00 90.62 125 LEU A O 1
ATOM 981 N N . VAL A 1 126 ? -24.636 11.787 19.222 1.00 92.00 126 VAL A N 1
ATOM 982 C CA . VAL A 1 126 ? -23.308 11.174 19.403 1.00 92.00 126 VAL A CA 1
ATOM 983 C C . VAL A 1 126 ? -22.163 12.163 19.166 1.00 92.00 126 VAL A C 1
ATOM 985 O O . VAL A 1 126 ? -21.237 12.223 19.971 1.00 92.00 126 VAL A O 1
ATOM 988 N N . LEU A 1 127 ? -22.251 13.003 18.128 1.00 92.31 127 LEU A N 1
ATOM 989 C CA . LEU A 1 127 ? -21.204 13.978 17.801 1.00 92.31 127 LEU A CA 1
ATOM 990 C C . LEU A 1 127 ? -21.022 15.020 18.910 1.00 92.31 127 LEU A C 1
ATOM 992 O O . LEU A 1 127 ? -19.896 15.350 19.270 1.00 92.31 127 LEU A O 1
ATOM 996 N N . ALA A 1 128 ? -22.125 15.488 19.502 1.00 91.62 128 ALA A N 1
ATOM 997 C CA . ALA A 1 128 ? -22.108 16.490 20.566 1.00 91.62 128 ALA A CA 1
ATOM 998 C C . ALA A 1 128 ? -21.592 15.951 21.911 1.00 91.62 128 ALA A C 1
ATOM 1000 O O . ALA A 1 128 ? -21.305 16.743 22.805 1.00 91.62 128 ALA A O 1
ATOM 1001 N N . ARG A 1 129 ? -21.512 14.623 22.074 1.00 93.00 129 ARG A N 1
ATOM 1002 C CA . ARG A 1 129 ? -21.052 13.943 23.300 1.00 93.00 129 ARG A CA 1
ATOM 1003 C C . ARG A 1 129 ? -19.693 13.253 23.137 1.00 93.00 129 ARG A C 1
ATOM 1005 O O . ARG A 1 129 ? -19.066 12.889 24.133 1.00 93.00 129 ARG A O 1
ATOM 1012 N N . ALA A 1 130 ? -19.236 13.064 21.897 1.00 92.69 130 ALA A N 1
ATOM 1013 C CA . ALA A 1 130 ? -18.043 12.290 21.571 1.00 92.69 130 ALA A CA 1
ATOM 1014 C C . ALA A 1 130 ? -16.785 12.826 22.269 1.00 92.69 130 ALA A C 1
ATOM 1016 O O . ALA A 1 130 ? -16.144 12.083 23.007 1.00 92.69 130 ALA A O 1
ATOM 1017 N N . GLU A 1 131 ? -16.434 14.103 22.084 1.00 90.94 131 GLU A N 1
ATOM 1018 C CA . GLU A 1 131 ? -15.223 14.669 22.702 1.00 90.94 131 GLU A CA 1
ATOM 1019 C C . GLU A 1 131 ? -15.420 15.032 24.181 1.00 90.94 131 GLU A C 1
ATOM 1021 O O . GLU A 1 131 ? -14.533 14.773 24.998 1.00 90.94 131 GLU A O 1
ATOM 1026 N N . SER A 1 132 ? -16.572 15.616 24.532 1.00 90.06 132 SER A N 1
ATOM 1027 C CA . SER A 1 132 ? -16.833 16.190 25.858 1.00 90.06 132 SER A CA 1
ATOM 1028 C C . SER A 1 132 ? -16.982 15.145 26.957 1.00 90.06 132 SER A C 1
ATOM 1030 O O . SER A 1 132 ? -16.442 15.341 28.046 1.00 90.06 132 SER A O 1
ATOM 1032 N N . ASP A 1 133 ? -17.695 14.054 26.674 1.00 90.81 133 ASP A N 1
ATOM 1033 C CA . ASP A 1 133 ? -18.164 13.116 27.697 1.00 90.81 133 ASP A CA 1
ATOM 1034 C C . ASP A 1 133 ? -17.565 11.723 27.503 1.00 90.81 133 ASP A C 1
ATOM 1036 O O . ASP A 1 133 ? -17.065 11.120 28.454 1.00 90.81 133 ASP A O 1
ATOM 1040 N N . ILE A 1 134 ? -17.552 11.225 26.265 1.00 92.94 134 ILE A N 1
ATOM 1041 C CA . ILE A 1 134 ? -17.099 9.864 25.954 1.00 92.94 134 ILE A CA 1
ATOM 1042 C C . ILE A 1 134 ? -15.568 9.803 25.948 1.00 92.94 134 ILE A C 1
ATOM 1044 O O . ILE A 1 134 ? -14.951 9.197 26.827 1.00 92.94 134 ILE A O 1
ATOM 1048 N N . LEU A 1 135 ? -14.929 10.478 24.992 1.00 91.81 135 LEU A N 1
ATOM 1049 C CA . LEU A 1 135 ? -13.489 10.373 24.790 1.00 91.81 135 LEU A CA 1
ATOM 1050 C C . LEU A 1 135 ? -12.707 10.944 25.974 1.00 91.81 135 LEU A C 1
ATOM 1052 O O . LEU A 1 135 ? -11.719 10.338 26.389 1.00 91.81 135 LEU A O 1
ATOM 1056 N N . ARG A 1 136 ? -13.163 12.058 26.573 1.00 90.00 136 ARG A N 1
ATOM 1057 C CA . ARG A 1 136 ? -12.532 12.695 27.747 1.00 90.00 136 ARG A CA 1
ATOM 1058 C C . ARG A 1 136 ? -12.173 11.695 28.849 1.00 90.00 136 ARG A C 1
ATOM 1060 O O . ARG A 1 136 ? -11.090 11.791 29.424 1.00 90.00 136 ARG A O 1
ATOM 1067 N N . ASN A 1 137 ? -13.066 10.752 29.141 1.00 84.19 137 ASN A N 1
ATOM 1068 C CA . ASN A 1 137 ? -12.849 9.745 30.178 1.00 84.19 137 ASN A CA 1
ATOM 1069 C C . ASN A 1 137 ? -11.916 8.621 29.711 1.00 84.19 137 ASN A C 1
ATOM 1071 O O . ASN A 1 137 ? -11.078 8.151 30.476 1.00 84.19 137 ASN A O 1
ATOM 1075 N N . MET A 1 138 ? -11.999 8.230 28.441 1.00 88.38 138 MET A N 1
ATOM 1076 C CA . MET A 1 138 ? -11.148 7.181 27.875 1.00 88.38 138 MET A CA 1
ATOM 1077 C C . MET A 1 138 ? -9.679 7.617 27.756 1.00 88.38 138 MET A C 1
ATOM 1079 O O . MET A 1 138 ? -8.780 6.808 27.989 1.00 88.38 138 MET A O 1
ATOM 1083 N N . PHE A 1 139 ? -9.424 8.899 27.464 1.00 85.06 139 PHE A N 1
ATOM 1084 C CA . PHE A 1 139 ? -8.075 9.474 27.361 1.00 85.06 139 PHE A CA 1
ATOM 1085 C C . PHE A 1 139 ? -7.235 9.316 28.637 1.00 85.06 139 PHE A C 1
ATOM 1087 O O . PHE A 1 139 ? -6.012 9.238 28.572 1.00 85.06 139 PHE A O 1
ATOM 1094 N N . GLN A 1 140 ? -7.872 9.185 29.803 1.00 82.62 140 GLN A N 1
ATOM 1095 C CA . GLN A 1 140 ? -7.174 8.981 31.078 1.00 82.62 140 GLN A CA 1
ATOM 1096 C C . GLN A 1 140 ? -6.431 7.635 31.150 1.00 82.62 140 GLN A C 1
ATOM 1098 O O . GLN A 1 140 ? -5.577 7.452 32.013 1.00 82.62 140 GLN A O 1
ATOM 1103 N N . CYS A 1 141 ? -6.743 6.694 30.252 1.00 82.56 141 CYS A N 1
ATOM 1104 C CA . CYS A 1 141 ? -6.167 5.349 30.235 1.00 82.56 141 CYS A CA 1
ATOM 1105 C C . CYS A 1 141 ? -5.136 5.130 29.113 1.00 82.56 141 CYS A C 1
ATOM 1107 O O . CYS A 1 141 ? -4.689 4.004 28.914 1.00 82.56 141 CYS A O 1
ATOM 1109 N N . PHE A 1 142 ? -4.735 6.179 28.388 1.00 82.19 142 PHE A N 1
ATOM 1110 C CA . PHE A 1 142 ? -3.839 6.080 27.223 1.00 82.19 142 PHE A CA 1
ATOM 1111 C C . PHE A 1 142 ? -2.415 5.638 27.580 1.00 82.19 142 PHE A C 1
ATOM 1113 O O . PHE A 1 142 ? -1.752 4.961 26.800 1.00 82.19 142 PHE A O 1
ATOM 1120 N N . SER A 1 143 ? -1.964 5.936 28.798 1.00 79.12 143 SER A N 1
ATOM 1121 C CA . SER A 1 143 ? -0.639 5.557 29.303 1.00 79.12 143 SER A CA 1
ATOM 1122 C C . SER A 1 143 ? -0.548 4.114 29.820 1.00 79.12 143 SER A C 1
ATOM 1124 O O . SER A 1 143 ? 0.473 3.730 30.399 1.00 79.12 143 SER A O 1
ATOM 1126 N N . THR A 1 144 ? -1.598 3.304 29.645 1.00 82.38 144 THR A N 1
ATOM 1127 C CA . THR A 1 144 ? -1.623 1.931 30.155 1.00 82.38 144 THR A CA 1
ATOM 1128 C C . THR A 1 144 ? -0.649 1.001 29.429 1.00 82.38 144 THR A C 1
ATOM 1130 O O . THR A 1 144 ? -0.501 1.028 28.204 1.00 82.38 144 THR A O 1
ATOM 1133 N N . LYS A 1 145 ? -0.019 0.122 30.212 1.00 82.94 145 LYS A N 1
ATOM 1134 C CA . LYS A 1 145 ? 0.816 -0.986 29.730 1.00 82.94 145 LYS A CA 1
ATOM 1135 C C . LYS A 1 145 ? 0.137 -2.349 29.880 1.00 82.94 145 LYS A C 1
ATOM 1137 O O . LYS A 1 145 ? 0.716 -3.344 29.458 1.00 82.94 145 LYS A O 1
ATOM 1142 N N . ASP A 1 146 ? -1.050 -2.402 30.487 1.00 87.19 146 ASP A N 1
ATOM 1143 C CA . ASP A 1 146 ? -1.804 -3.645 30.644 1.00 87.19 146 ASP A CA 1
ATOM 1144 C C . ASP A 1 146 ? -2.453 -4.049 29.304 1.00 87.19 146 ASP A C 1
ATOM 1146 O O . ASP A 1 146 ? -3.275 -3.288 28.782 1.00 87.19 146 ASP A O 1
ATOM 1150 N N . PRO A 1 147 ? -2.135 -5.230 28.738 1.00 86.19 147 PRO A N 1
ATOM 1151 C CA . PRO A 1 147 ? -2.661 -5.648 27.437 1.00 86.19 147 PRO A CA 1
ATOM 1152 C C . PRO A 1 147 ? -4.191 -5.764 27.395 1.00 86.19 147 PRO A C 1
ATOM 1154 O O . PRO A 1 147 ? -4.806 -5.482 26.365 1.00 86.19 147 PRO A O 1
ATOM 1157 N N . GLY A 1 148 ? -4.826 -6.157 28.506 1.00 88.69 148 GLY A N 1
ATOM 1158 C CA . GLY A 1 148 ? -6.283 -6.277 28.591 1.00 88.69 148 GLY A CA 1
ATOM 1159 C C . GLY A 1 148 ? -6.973 -4.915 28.516 1.00 88.69 148 GLY A C 1
ATOM 1160 O O . GLY A 1 148 ? -7.947 -4.739 27.779 1.00 88.69 148 GLY A O 1
ATOM 1161 N N . LEU A 1 149 ? -6.433 -3.930 29.233 1.00 89.38 149 LEU A N 1
ATOM 1162 C CA . LEU A 1 149 ? -6.896 -2.550 29.207 1.00 89.38 149 LEU A CA 1
ATOM 1163 C C . LEU A 1 149 ? -6.627 -1.887 27.848 1.00 89.38 149 LEU A C 1
ATOM 1165 O O . LEU A 1 149 ? -7.510 -1.196 27.338 1.00 89.38 149 LEU A O 1
ATOM 1169 N N . GLN A 1 150 ? -5.469 -2.145 27.227 1.00 92.19 150 GLN A N 1
ATOM 1170 C CA . GLN A 1 150 ? -5.174 -1.699 25.858 1.00 92.19 150 GLN A CA 1
ATOM 1171 C C . GLN A 1 150 ? -6.210 -2.234 24.867 1.00 92.19 150 GLN A C 1
ATOM 1173 O O . GLN A 1 150 ? -6.773 -1.463 24.091 1.00 92.19 150 GLN A O 1
ATOM 1178 N N . LEU A 1 151 ? -6.535 -3.528 24.931 1.00 92.44 151 LEU A N 1
ATOM 1179 C CA . LEU A 1 151 ? -7.546 -4.124 24.062 1.00 92.44 151 LEU A CA 1
ATOM 1180 C C . LEU A 1 151 ? -8.925 -3.472 24.247 1.00 92.44 151 LEU A C 1
ATOM 1182 O O . LEU A 1 151 ? -9.568 -3.120 23.255 1.00 92.44 151 LEU A O 1
ATOM 1186 N N . CYS A 1 152 ? -9.361 -3.263 25.496 1.00 94.06 152 CYS A N 1
ATOM 1187 C CA . CYS A 1 152 ? -10.621 -2.572 25.796 1.00 94.06 152 CYS A CA 1
ATOM 1188 C C . CYS A 1 152 ? -10.631 -1.154 25.210 1.00 94.06 152 CYS A C 1
ATOM 1190 O O . CYS A 1 152 ? -11.630 -0.726 24.626 1.00 94.06 152 CYS A O 1
ATOM 1192 N N . LEU A 1 153 ? -9.512 -0.438 25.331 1.00 94.19 153 LEU A N 1
ATOM 1193 C CA . LEU A 1 153 ? -9.356 0.922 24.833 1.00 94.19 153 LEU A CA 1
ATOM 1194 C C . LEU A 1 153 ? -9.419 0.989 23.312 1.00 94.19 153 LEU A C 1
ATOM 1196 O O . LEU A 1 153 ? -10.249 1.723 22.781 1.00 94.19 153 LEU A O 1
ATOM 1200 N N . VAL A 1 154 ? -8.627 0.186 22.605 1.00 95.12 154 VAL A N 1
ATOM 1201 C CA . VAL A 1 154 ? -8.626 0.175 21.136 1.00 95.12 154 VAL A CA 1
ATOM 1202 C C . VAL A 1 154 ? -9.982 -0.277 20.588 1.00 95.12 154 VAL A C 1
ATOM 1204 O O . VAL A 1 154 ? -10.507 0.339 19.662 1.00 95.12 154 VAL A O 1
ATOM 1207 N N . GLN A 1 155 ? -10.602 -1.301 21.185 1.00 95.44 155 GLN A N 1
ATOM 1208 C CA . GLN A 1 155 ? -11.948 -1.743 20.807 1.00 95.44 155 GLN A CA 1
ATOM 1209 C C . GLN A 1 155 ? -12.979 -0.624 20.937 1.00 95.44 155 GLN A C 1
ATOM 1211 O O . GLN A 1 155 ? -13.766 -0.397 20.019 1.00 95.44 155 GLN A O 1
ATOM 1216 N N . SER A 1 156 ? -12.962 0.080 22.060 1.00 96.12 156 SER A N 1
ATOM 1217 C CA . SER A 1 156 ? -13.929 1.138 22.323 1.00 96.12 156 SER A CA 1
ATOM 1218 C C . SER A 1 156 ? -13.666 2.360 21.442 1.00 96.12 156 SER A C 1
ATOM 1220 O O . SER A 1 156 ? -14.610 2.976 20.960 1.00 96.12 156 SER A O 1
ATOM 1222 N N . MET A 1 157 ? -12.402 2.664 21.134 1.00 94.69 157 MET A N 1
ATOM 1223 C CA . MET A 1 157 ? -12.053 3.711 20.169 1.00 94.69 157 MET A CA 1
ATOM 1224 C C . MET A 1 157 ? -12.538 3.395 18.759 1.00 94.69 157 MET A C 1
ATOM 1226 O O . MET A 1 157 ? -13.034 4.296 18.086 1.00 94.69 157 MET A O 1
ATOM 1230 N N . CYS A 1 158 ? -12.481 2.131 18.327 1.00 94.38 158 CYS A N 1
ATOM 1231 C CA . CYS A 1 158 ? -13.093 1.722 17.060 1.00 94.38 158 CYS A CA 1
ATOM 1232 C C . CYS A 1 158 ? -14.588 2.031 17.045 1.00 94.38 158 CYS A C 1
ATOM 1234 O O . CYS A 1 158 ? -15.070 2.643 16.099 1.00 94.38 158 CYS A O 1
ATOM 1236 N N . MET A 1 159 ? -15.304 1.645 18.108 1.00 96.00 159 MET A N 1
ATOM 1237 C CA . MET A 1 159 ? -16.746 1.879 18.233 1.00 96.00 159 MET A CA 1
ATOM 1238 C C . MET A 1 159 ? -17.079 3.372 18.165 1.00 96.00 159 MET A C 1
ATOM 1240 O O . MET A 1 159 ? -17.975 3.765 17.422 1.00 96.00 159 MET A O 1
ATOM 1244 N N . VAL A 1 160 ? -16.321 4.210 18.879 1.00 95.25 160 VAL A N 1
ATOM 1245 C CA . VAL A 1 160 ? -16.498 5.668 18.859 1.00 95.25 160 VAL A CA 1
ATOM 1246 C C . VAL A 1 160 ? -16.228 6.237 17.465 1.00 95.25 160 VAL A C 1
ATOM 1248 O O . VAL A 1 160 ? -17.067 6.957 16.929 1.00 95.25 160 VAL A O 1
ATOM 1251 N N . CYS A 1 161 ? -15.096 5.895 16.843 1.00 94.25 161 CYS A N 1
ATOM 1252 C CA . CYS A 1 161 ? -14.739 6.412 15.518 1.00 94.25 161 CYS A CA 1
ATOM 1253 C C . CYS A 1 161 ? -15.749 5.977 14.449 1.00 94.25 161 CYS A C 1
ATOM 1255 O O . CYS A 1 161 ? -16.146 6.784 13.609 1.00 94.25 161 CYS A O 1
ATOM 1257 N N . GLN A 1 162 ? -16.209 4.726 14.508 1.00 93.88 162 GLN A N 1
ATOM 1258 C CA . GLN A 1 162 ? -17.238 4.200 13.618 1.00 93.88 162 GLN A CA 1
ATOM 1259 C C . GLN A 1 162 ? -18.577 4.921 13.816 1.00 93.88 162 GLN A C 1
ATOM 1261 O O . GLN A 1 162 ? -19.232 5.267 12.831 1.00 93.88 162 GLN A O 1
ATOM 1266 N N . ALA A 1 163 ? -18.978 5.181 15.064 1.00 94.31 163 ALA A N 1
ATOM 1267 C CA . ALA A 1 163 ? -20.208 5.904 15.375 1.00 94.31 163 ALA A CA 1
ATOM 1268 C C . ALA A 1 163 ? -20.171 7.347 14.850 1.00 94.31 163 ALA A C 1
ATOM 1270 O O . ALA A 1 163 ? -21.138 7.801 14.238 1.00 94.31 163 ALA A O 1
ATOM 1271 N N . ILE A 1 164 ? -19.032 8.034 15.006 1.00 93.62 164 ILE A N 1
ATOM 1272 C CA . ILE A 1 164 ? -18.808 9.374 14.446 1.00 93.62 164 ILE A CA 1
ATOM 1273 C C . ILE A 1 164 ? -18.917 9.334 12.916 1.00 93.62 164 ILE A C 1
ATOM 1275 O O . ILE A 1 164 ? -19.685 10.106 12.347 1.00 93.62 164 ILE A O 1
ATOM 1279 N N . CYS A 1 165 ? -18.222 8.402 12.250 1.00 91.50 165 CYS A N 1
ATOM 1280 C CA . CYS A 1 165 ? -18.240 8.275 10.785 1.00 91.50 165 CYS A CA 1
ATOM 1281 C C . CYS A 1 165 ? -19.621 7.908 10.221 1.00 91.50 165 CYS A C 1
ATOM 1283 O O . CYS A 1 165 ? -19.940 8.263 9.091 1.00 91.50 165 CYS A O 1
ATOM 1285 N N . SER A 1 166 ? -20.440 7.191 10.993 1.00 90.81 166 SER A N 1
ATOM 1286 C CA . SER A 1 166 ? -21.783 6.762 10.579 1.00 90.81 166 SER A CA 1
ATOM 1287 C C . SER A 1 166 ? -22.850 7.851 10.760 1.00 90.81 166 SER A C 1
ATOM 1289 O O . SER A 1 166 ? -24.005 7.649 10.375 1.00 90.81 166 SER A O 1
ATOM 1291 N N . SER A 1 167 ? -22.503 8.990 11.370 1.00 88.56 167 SER A N 1
ATOM 1292 C CA . SER A 1 167 ? -23.422 10.116 11.540 1.00 88.56 167 SER A CA 1
ATOM 1293 C C . SER A 1 167 ? -23.614 10.881 10.228 1.00 88.56 167 SER A C 1
ATOM 1295 O O . SER A 1 167 ? -22.679 11.074 9.454 1.00 88.56 167 SER A O 1
ATOM 1297 N N . ALA A 1 168 ? -24.824 11.397 9.998 1.00 83.88 168 ALA A N 1
ATOM 1298 C CA . ALA A 1 168 ? -25.143 12.189 8.806 1.00 83.88 168 ALA A CA 1
ATOM 1299 C C . ALA A 1 168 ? -24.305 13.480 8.690 1.00 83.88 168 ALA A C 1
ATOM 1301 O O . ALA A 1 168 ? -24.155 14.021 7.599 1.00 83.88 168 ALA A O 1
ATOM 1302 N N . GLN A 1 169 ? -23.757 13.967 9.807 1.00 84.81 169 GLN A N 1
ATOM 1303 C CA . GLN A 1 169 ? -22.953 15.190 9.882 1.00 84.81 169 GLN A CA 1
ATOM 1304 C C . GLN A 1 169 ? -21.443 14.914 10.004 1.00 84.81 169 GLN A C 1
ATOM 1306 O O . GLN A 1 169 ? -20.677 15.837 10.287 1.00 84.81 169 GLN A O 1
ATOM 1311 N N . ALA A 1 170 ? -20.997 13.671 9.771 1.00 83.12 170 ALA A N 1
ATOM 1312 C CA . ALA A 1 170 ? -19.593 13.273 9.910 1.00 83.12 170 ALA A CA 1
ATOM 1313 C C . ALA A 1 170 ? -18.631 14.150 9.089 1.00 83.12 170 ALA A C 1
ATOM 1315 O O . ALA A 1 170 ? -17.584 14.543 9.590 1.00 83.12 170 ALA A O 1
ATOM 1316 N N . GLY A 1 171 ? -19.010 14.525 7.860 1.00 79.88 171 GLY A N 1
ATOM 1317 C CA . GLY A 1 171 ? -18.171 15.353 6.982 1.00 79.88 171 GLY A CA 1
ATOM 1318 C C . GLY A 1 171 ? -17.949 16.791 7.471 1.00 79.88 171 GLY A C 1
ATOM 1319 O O . GLY A 1 171 ? -16.990 17.431 7.062 1.00 79.88 171 GLY A O 1
ATOM 1320 N N . SER A 1 172 ? -18.813 17.299 8.355 1.00 83.50 172 SER A N 1
ATOM 1321 C CA . SER A 1 172 ? -18.664 18.616 8.996 1.00 83.50 172 SER A CA 1
ATOM 1322 C C . SER A 1 172 ? -18.131 18.536 10.427 1.00 83.50 172 SER A C 1
ATOM 1324 O O . SER A 1 172 ? -17.929 19.567 11.068 1.00 83.50 172 SER A O 1
ATOM 1326 N N . PHE A 1 173 ? -17.944 17.326 10.958 1.00 88.81 173 PHE A N 1
ATOM 1327 C CA . PHE A 1 173 ? -17.468 17.134 12.318 1.00 88.81 173 PHE A CA 1
ATOM 1328 C C . PHE A 1 173 ? -15.968 17.417 12.384 1.00 88.81 173 PHE A C 1
ATOM 1330 O O . PHE A 1 173 ? -15.155 16.660 11.856 1.00 88.81 173 PHE A O 1
ATOM 1337 N N . HIS A 1 174 ? -15.610 18.514 13.046 1.00 90.81 174 HIS A N 1
ATOM 1338 C CA . HIS A 1 174 ? -14.221 18.852 13.312 1.00 90.81 174 HIS A CA 1
ATOM 1339 C C . HIS A 1 174 ? -13.746 18.129 14.572 1.00 90.81 174 HIS A C 1
ATOM 1341 O O . HIS A 1 174 ? -14.135 18.484 15.683 1.00 90.81 174 HIS A O 1
ATOM 1347 N N . PHE A 1 175 ? -12.907 17.115 14.397 1.00 92.94 175 PHE A N 1
ATOM 1348 C CA . PHE A 1 175 ? -12.403 16.307 15.493 1.00 92.94 175 PHE A CA 1
ATOM 1349 C C . PHE A 1 175 ? -11.102 16.897 16.059 1.00 92.94 175 PHE A C 1
ATOM 1351 O O . PHE A 1 175 ? -10.001 16.591 15.598 1.00 92.94 175 PHE A O 1
ATOM 1358 N N . THR A 1 176 ? -11.231 17.713 17.106 1.00 92.12 176 THR A N 1
ATOM 1359 C CA . THR A 1 176 ? -10.127 18.467 17.724 1.00 92.12 176 THR A CA 1
ATOM 1360 C C . THR A 1 176 ? -8.971 17.573 18.182 1.00 92.12 176 THR A C 1
ATOM 1362 O O . THR A 1 176 ? -7.803 17.896 17.974 1.00 92.12 176 THR A O 1
ATOM 1365 N N . ARG A 1 177 ? -9.275 16.419 18.791 1.00 90.06 177 ARG A N 1
ATOM 1366 C CA . ARG A 1 177 ? -8.268 15.490 19.346 1.00 90.06 177 ARG A CA 1
ATOM 1367 C C . ARG A 1 177 ? -7.859 14.362 18.395 1.00 90.06 177 ARG A C 1
ATOM 1369 O O . ARG A 1 177 ? -7.263 13.374 18.824 1.00 90.06 177 ARG A O 1
ATOM 1376 N N . LYS A 1 178 ? -8.146 14.500 17.096 1.00 94.00 178 LYS A N 1
ATOM 1377 C CA . LYS A 1 178 ? -7.852 13.483 16.076 1.00 94.00 178 LYS A CA 1
ATOM 1378 C C . LYS A 1 178 ? -6.376 13.071 16.045 1.00 94.00 178 LYS A C 1
ATOM 1380 O O . LYS A 1 178 ? -6.087 11.877 16.043 1.00 94.00 178 LYS A O 1
ATOM 1385 N N . ALA A 1 179 ? -5.451 14.032 16.034 1.00 93.31 179 ALA A N 1
ATOM 1386 C CA . ALA A 1 179 ? -4.014 13.751 15.942 1.00 93.31 179 ALA A CA 1
ATOM 1387 C C . ALA A 1 179 ? -3.487 12.981 17.167 1.00 93.31 179 ALA A C 1
ATOM 1389 O O . ALA A 1 179 ? -2.732 12.024 17.018 1.00 93.31 179 ALA A O 1
ATOM 1390 N N . GLU A 1 180 ? -3.943 13.348 18.369 1.00 92.31 180 GLU A N 1
ATOM 1391 C CA . GLU A 1 180 ? -3.609 12.651 19.618 1.00 92.31 180 GLU A CA 1
ATOM 1392 C C . GLU A 1 180 ? -4.110 11.201 19.598 1.00 92.31 180 GLU A C 1
ATOM 1394 O O . GLU A 1 180 ? -3.385 10.278 19.968 1.00 92.31 180 GLU A O 1
ATOM 1399 N N . LEU A 1 181 ? -5.336 10.982 19.113 1.00 93.94 181 LEU A N 1
ATOM 1400 C CA . LEU A 1 181 ? -5.908 9.643 19.018 1.00 93.94 181 LEU A CA 1
ATOM 1401 C C . LEU A 1 181 ? -5.180 8.775 17.982 1.00 93.94 181 LEU A C 1
ATOM 1403 O O . LEU A 1 181 ? -4.917 7.604 18.249 1.00 93.94 181 LEU A O 1
ATOM 1407 N N . VAL A 1 182 ? -4.812 9.343 16.830 1.00 96.50 182 VAL A N 1
ATOM 1408 C CA . VAL A 1 182 ? -3.984 8.659 15.824 1.00 96.50 182 VAL A CA 1
ATOM 1409 C C . VAL A 1 182 ? -2.635 8.269 16.421 1.00 96.50 182 VAL A C 1
ATOM 1411 O O . VAL A 1 182 ? -2.256 7.105 16.321 1.00 96.50 182 VAL A O 1
ATOM 1414 N N . ALA A 1 183 ? -1.939 9.197 17.087 1.00 95.12 183 ALA A N 1
ATOM 1415 C CA . ALA A 1 183 ? -0.655 8.916 17.730 1.00 95.12 183 ALA A CA 1
ATOM 1416 C C . ALA A 1 183 ? -0.768 7.738 18.711 1.00 95.12 183 ALA A C 1
ATOM 1418 O O . ALA A 1 183 ? 0.020 6.796 18.639 1.00 95.12 183 ALA A O 1
ATOM 1419 N N . GLN A 1 184 ? -1.824 7.719 19.528 1.00 93.75 184 GLN A N 1
ATOM 1420 C CA . GLN A 1 184 ? -2.074 6.615 20.447 1.00 93.75 184 GLN A CA 1
ATOM 1421 C C . GLN A 1 184 ? -2.320 5.274 19.732 1.00 93.75 184 GLN A C 1
ATOM 1423 O O . GLN A 1 184 ? -1.812 4.241 20.170 1.00 93.75 184 GLN A O 1
ATOM 1428 N N . MET A 1 185 ? -3.101 5.253 18.644 1.00 96.12 185 MET A N 1
ATOM 1429 C CA . MET A 1 185 ? -3.314 4.020 17.870 1.00 96.12 185 MET A CA 1
ATOM 1430 C C . MET A 1 185 ? -1.997 3.504 17.282 1.00 96.12 185 MET A C 1
ATOM 1432 O O . MET A 1 185 ? -1.742 2.298 17.299 1.00 96.12 185 MET A O 1
ATOM 1436 N N . MET A 1 186 ? -1.130 4.410 16.823 1.00 96.38 186 MET A N 1
ATOM 1437 C CA . MET A 1 186 ? 0.197 4.052 16.328 1.00 96.38 186 MET A CA 1
ATOM 1438 C C . MET A 1 186 ? 1.096 3.489 17.430 1.00 96.38 186 MET A C 1
ATOM 1440 O O . MET A 1 186 ? 1.830 2.533 17.174 1.00 96.38 186 MET A O 1
ATOM 1444 N N . ASP A 1 187 ? 1.014 4.017 18.650 1.00 94.56 187 ASP A N 1
ATOM 1445 C CA . ASP A 1 187 ? 1.754 3.486 19.796 1.00 94.56 187 ASP A CA 1
ATOM 1446 C C . ASP A 1 187 ? 1.303 2.065 20.155 1.00 94.56 187 ASP A C 1
ATOM 1448 O O . ASP A 1 187 ? 2.146 1.203 20.407 1.00 94.56 187 ASP A O 1
ATOM 1452 N N . PHE A 1 188 ? 0.001 1.764 20.083 1.00 94.12 188 PHE A N 1
ATOM 1453 C CA . PHE A 1 188 ? -0.493 0.397 20.288 1.00 94.12 188 PHE A CA 1
ATOM 1454 C C . PHE A 1 188 ? -0.016 -0.581 19.211 1.00 94.12 188 PHE A C 1
ATOM 1456 O O . PHE A 1 188 ? 0.367 -1.703 19.535 1.00 94.12 188 PHE A O 1
ATOM 1463 N N . ILE A 1 189 ? 0.029 -0.159 17.943 1.00 95.00 189 ILE A N 1
ATOM 1464 C CA . ILE A 1 189 ? 0.572 -0.980 16.848 1.00 95.00 189 ILE A CA 1
ATOM 1465 C C . ILE A 1 189 ? 2.056 -1.291 17.084 1.00 95.00 189 ILE A C 1
ATOM 1467 O O . ILE A 1 189 ? 2.481 -2.437 16.915 1.00 95.00 189 ILE A O 1
ATOM 1471 N N . LYS A 1 190 ? 2.836 -0.278 17.488 1.00 93.62 190 LYS A N 1
ATOM 1472 C CA . LYS A 1 190 ? 4.285 -0.380 17.736 1.00 93.62 190 LYS A CA 1
ATOM 1473 C C . LYS A 1 190 ? 4.628 -1.153 19.012 1.00 93.62 190 LYS A C 1
ATOM 1475 O O . LYS A 1 190 ? 5.733 -1.679 19.110 1.00 93.62 190 LYS A O 1
ATOM 1480 N N . ALA A 1 191 ? 3.711 -1.218 19.978 1.00 92.12 191 ALA A N 1
ATOM 1481 C CA . ALA A 1 191 ? 3.901 -1.961 21.220 1.00 92.12 191 ALA A CA 1
ATOM 1482 C C . ALA A 1 191 ? 3.825 -3.487 21.029 1.00 92.12 191 ALA A C 1
ATOM 1484 O O . ALA A 1 191 ? 4.422 -4.225 21.814 1.00 92.12 191 ALA A O 1
ATOM 1485 N N . GLU A 1 192 ? 3.117 -3.978 20.003 1.00 91.75 192 GLU A N 1
ATOM 1486 C CA . GLU A 1 192 ? 3.059 -5.416 19.715 1.00 91.75 192 GLU A CA 1
ATOM 1487 C C . GLU A 1 192 ? 4.361 -5.929 19.050 1.00 91.75 192 GLU A C 1
ATOM 1489 O O . GLU A 1 192 ? 4.921 -5.235 18.196 1.00 91.75 192 GLU A O 1
ATOM 1494 N N . PRO A 1 193 ? 4.819 -7.168 19.338 1.00 90.81 193 PRO A N 1
ATOM 1495 C CA . PRO A 1 193 ? 6.053 -7.739 18.773 1.00 90.81 193 PRO A CA 1
ATOM 1496 C C . PRO A 1 193 ? 6.034 -7.852 17.235 1.00 90.81 193 PRO A C 1
ATOM 1498 O O . PRO A 1 193 ? 5.140 -8.507 16.701 1.00 90.81 193 PRO A O 1
ATOM 1501 N N . PRO A 1 194 ? 6.976 -7.255 16.481 1.00 87.44 194 PRO A N 1
ATOM 1502 C CA . PRO A 1 194 ? 6.884 -7.118 15.016 1.00 87.44 194 PRO A CA 1
ATOM 1503 C C . PRO A 1 194 ? 6.901 -8.448 14.241 1.00 87.44 194 PRO A C 1
ATOM 1505 O O . PRO A 1 194 ? 6.505 -8.498 13.081 1.00 87.44 194 PRO A O 1
ATOM 1508 N N . ASP A 1 195 ? 7.358 -9.520 14.875 1.00 86.44 195 ASP A N 1
ATOM 1509 C CA . ASP A 1 195 ? 7.514 -10.866 14.331 1.00 86.44 195 ASP A CA 1
ATOM 1510 C C . ASP A 1 195 ? 6.342 -11.806 14.661 1.00 86.44 195 ASP A C 1
ATOM 1512 O O . ASP A 1 195 ? 6.339 -12.954 14.224 1.00 86.44 195 ASP A O 1
ATOM 1516 N N . SER A 1 196 ? 5.332 -11.345 15.406 1.00 88.31 196 SER A N 1
ATOM 1517 C CA . SER A 1 196 ? 4.181 -12.162 15.795 1.00 88.31 196 SER A CA 1
ATOM 1518 C C . SER A 1 196 ? 2.883 -11.352 15.810 1.00 88.31 196 SER A C 1
ATOM 1520 O O . SER A 1 196 ? 2.881 -10.153 16.086 1.00 88.31 196 SER A O 1
ATOM 1522 N N . LEU A 1 197 ? 1.760 -12.008 15.515 1.00 91.00 197 LEU A N 1
ATOM 1523 C CA . LEU A 1 197 ? 0.422 -11.423 15.584 1.00 91.00 197 LEU A CA 1
ATOM 1524 C C . LEU A 1 197 ? -0.481 -12.350 16.402 1.00 91.00 197 LEU A C 1
ATOM 1526 O O . LEU A 1 197 ? -0.987 -13.344 15.893 1.00 91.00 197 LEU A O 1
ATOM 1530 N N . ARG A 1 198 ? -0.647 -12.035 17.690 1.00 89.12 198 ARG A N 1
ATOM 1531 C CA . ARG A 1 198 ? -1.378 -12.889 18.649 1.00 89.12 198 ARG A CA 1
ATOM 1532 C C . ARG A 1 198 ? -2.665 -12.274 19.167 1.00 89.12 198 ARG A C 1
ATOM 1534 O O . ARG A 1 198 ? -3.504 -12.986 19.710 1.00 89.12 198 ARG A O 1
ATOM 1541 N N . THR A 1 199 ? -2.811 -10.960 19.046 1.00 91.75 199 THR A N 1
ATOM 1542 C CA . THR A 1 199 ? -3.964 -10.230 19.567 1.00 91.75 199 THR A CA 1
ATOM 1543 C C . THR A 1 199 ? -4.600 -9.386 18.462 1.00 91.75 199 THR A C 1
ATOM 1545 O O . THR A 1 199 ? -3.941 -9.055 17.474 1.00 91.75 199 THR A O 1
ATOM 1548 N N . PRO A 1 200 ? -5.878 -8.997 18.599 1.00 93.69 200 PRO A N 1
ATOM 1549 C CA . PRO A 1 200 ? -6.535 -8.126 17.631 1.00 93.69 200 PRO A CA 1
ATOM 1550 C C . PRO A 1 200 ? -6.197 -6.638 17.829 1.00 93.69 200 PRO A C 1
ATOM 1552 O O . PRO A 1 200 ? -6.901 -5.796 17.270 1.00 93.69 200 PRO A O 1
ATOM 1555 N N . ILE A 1 201 ? -5.175 -6.286 18.623 1.00 94.88 201 ILE A N 1
ATOM 1556 C CA . ILE A 1 201 ? -4.821 -4.890 18.919 1.00 94.88 201 ILE A CA 1
ATOM 1557 C C . ILE A 1 201 ? -4.416 -4.157 17.637 1.00 94.88 201 ILE A C 1
ATOM 1559 O O . ILE A 1 201 ? -5.063 -3.163 17.312 1.00 94.88 201 ILE A O 1
ATOM 1563 N N . ARG A 1 202 ? -3.449 -4.667 16.855 1.00 95.44 202 ARG A N 1
ATOM 1564 C CA . ARG A 1 202 ? -3.093 -4.093 15.540 1.00 95.44 202 ARG A CA 1
ATOM 1565 C C . ARG A 1 202 ? -4.296 -3.918 14.623 1.00 95.44 202 ARG A C 1
ATOM 1567 O O . ARG A 1 202 ? -4.507 -2.822 14.114 1.00 95.44 202 ARG A O 1
ATOM 1574 N N . LYS A 1 203 ? -5.111 -4.969 14.463 1.00 96.25 203 LYS A N 1
ATOM 1575 C CA . LYS A 1 203 ? -6.332 -4.935 13.641 1.00 96.25 203 LYS A CA 1
ATOM 1576 C C . LYS A 1 203 ? -7.241 -3.785 14.063 1.00 96.25 203 LYS A C 1
ATOM 1578 O O . LYS A 1 203 ? -7.596 -2.938 13.253 1.00 96.25 203 LYS A O 1
ATOM 1583 N N . LYS A 1 204 ? -7.621 -3.739 15.340 1.00 96.75 204 LYS A N 1
ATOM 1584 C CA . LYS A 1 204 ? -8.542 -2.718 15.848 1.00 96.75 204 LYS A CA 1
ATOM 1585 C C . LYS A 1 204 ? -7.912 -1.319 15.751 1.00 96.75 204 LYS A C 1
ATOM 1587 O O . LYS A 1 204 ? -8.577 -0.387 15.322 1.00 96.75 204 LYS A O 1
ATOM 1592 N N . ALA A 1 205 ? -6.624 -1.161 16.043 1.00 97.12 205 ALA A N 1
ATOM 1593 C CA . ALA A 1 205 ? -5.950 0.132 15.931 1.00 97.12 205 ALA A CA 1
ATOM 1594 C C . ALA A 1 205 ? -5.929 0.640 14.479 1.00 97.12 205 ALA A C 1
ATOM 1596 O O . ALA A 1 205 ? -6.265 1.796 14.230 1.00 97.12 205 ALA A O 1
ATOM 1597 N N . MET A 1 206 ? -5.640 -0.234 13.508 1.00 97.94 206 MET A N 1
ATOM 1598 C CA . MET A 1 206 ? -5.723 0.093 12.079 1.00 97.94 206 MET A CA 1
ATOM 1599 C C . MET A 1 206 ? -7.151 0.431 11.643 1.00 97.94 206 MET A C 1
ATOM 1601 O O . MET A 1 206 ? -7.353 1.373 10.876 1.00 97.94 206 MET A O 1
ATOM 1605 N N . LEU A 1 207 ? -8.155 -0.285 12.157 1.00 97.25 207 LEU A N 1
ATOM 1606 C CA . LEU A 1 207 ? -9.562 0.008 11.881 1.00 97.25 207 LEU A CA 1
ATOM 1607 C C . LEU A 1 207 ? -9.963 1.391 12.418 1.00 97.25 207 LEU A C 1
ATOM 1609 O O . LEU A 1 207 ? -10.595 2.173 11.709 1.00 97.25 207 LEU A O 1
ATOM 1613 N N . ALA A 1 208 ? -9.537 1.741 13.634 1.00 96.75 208 ALA A N 1
ATOM 1614 C CA . ALA A 1 208 ? -9.725 3.083 14.178 1.00 96.75 208 ALA A CA 1
ATOM 1615 C C . ALA A 1 208 ? -9.032 4.141 13.300 1.00 96.75 208 ALA A C 1
ATOM 1617 O O . ALA A 1 208 ? -9.671 5.121 12.922 1.00 96.75 208 ALA A O 1
ATOM 1618 N N . CYS A 1 209 ? -7.777 3.919 12.891 1.00 97.69 209 CYS A N 1
ATOM 1619 C CA . CYS A 1 209 ? -7.072 4.803 11.955 1.00 97.69 209 CYS A CA 1
ATOM 1620 C C . CYS A 1 209 ? -7.822 4.963 10.622 1.00 97.69 209 CYS A C 1
ATOM 1622 O O . CYS A 1 209 ? -7.908 6.073 10.104 1.00 97.69 209 CYS A O 1
ATOM 1624 N N . THR A 1 210 ? -8.425 3.891 10.099 1.00 97.12 210 THR A N 1
ATOM 1625 C CA . THR A 1 210 ? -9.192 3.902 8.839 1.00 97.12 210 THR A CA 1
ATOM 1626 C C . THR A 1 210 ? -10.359 4.881 8.910 1.00 97.12 210 THR A C 1
ATOM 1628 O O . THR A 1 210 ? -10.562 5.673 7.985 1.00 97.12 210 THR A O 1
ATOM 1631 N N . HIS A 1 211 ? -11.086 4.868 10.030 1.00 95.12 211 HIS A N 1
ATOM 1632 C CA . HIS A 1 211 ? -12.149 5.826 10.318 1.00 95.12 211 HIS A CA 1
ATOM 1633 C C . HIS A 1 211 ? -11.596 7.239 10.532 1.00 95.12 211 HIS A C 1
ATOM 1635 O O . HIS A 1 211 ? -12.087 8.188 9.926 1.00 95.12 211 HIS A O 1
ATOM 1641 N N . LEU A 1 212 ? -10.536 7.393 11.330 1.00 95.19 212 LEU A N 1
ATOM 1642 C CA . LEU A 1 212 ? -9.953 8.701 11.646 1.00 95.19 212 LEU A CA 1
ATOM 1643 C C . LEU A 1 212 ? -9.463 9.442 10.403 1.00 95.19 212 LEU A C 1
ATOM 1645 O O . LEU A 1 212 ? -9.736 10.631 10.263 1.00 95.19 212 LEU A O 1
ATOM 1649 N N . VAL A 1 213 ? -8.794 8.755 9.475 1.00 95.00 213 VAL A N 1
ATOM 1650 C CA . VAL A 1 213 ? -8.330 9.333 8.201 1.00 95.00 213 VAL A CA 1
ATOM 1651 C C . VAL A 1 213 ? -9.482 9.999 7.436 1.00 95.00 213 VAL A C 1
ATOM 1653 O O . VAL A 1 213 ? -9.288 11.058 6.839 1.00 95.00 213 VAL A O 1
ATOM 1656 N N . SER A 1 214 ? -10.695 9.446 7.513 1.00 91.19 214 SER A N 1
ATOM 1657 C CA . SER A 1 214 ? -11.882 9.961 6.815 1.00 91.19 214 SER A CA 1
ATOM 1658 C C . SER A 1 214 ? -12.554 11.179 7.472 1.00 91.19 214 SER A C 1
ATOM 1660 O O . SER A 1 214 ? -13.364 11.834 6.825 1.00 91.19 214 SER A O 1
ATOM 1662 N N . LEU A 1 215 ? -12.199 11.519 8.716 1.00 91.62 215 LEU A N 1
ATOM 1663 C CA . LEU A 1 215 ? -12.771 12.651 9.463 1.00 91.62 215 LEU A CA 1
ATOM 1664 C C . LEU A 1 215 ? -11.968 13.943 9.268 1.00 91.62 215 LEU A C 1
ATOM 1666 O O . LEU A 1 215 ? -10.787 13.883 8.931 1.00 91.62 215 LEU A O 1
ATOM 1670 N N . GLU A 1 216 ? -12.575 15.100 9.527 1.00 91.56 216 GLU A N 1
ATOM 1671 C CA . GLU A 1 216 ? -11.891 16.400 9.523 1.00 91.56 216 GLU A CA 1
ATOM 1672 C C . GLU A 1 216 ? -11.297 16.733 10.907 1.00 91.56 216 GLU A C 1
ATOM 1674 O O . GLU A 1 216 ? -11.847 16.296 11.920 1.00 91.56 216 GLU A O 1
ATOM 1679 N N . PRO A 1 217 ? -10.191 17.498 10.999 1.00 93.44 217 PRO A N 1
ATOM 1680 C CA . PRO A 1 217 ? -9.378 18.029 9.898 1.00 93.44 217 PRO A CA 1
ATOM 1681 C C . PRO A 1 217 ? -8.513 16.951 9.227 1.00 93.44 217 PRO A C 1
ATOM 1683 O O . PRO A 1 217 ? -8.215 15.920 9.834 1.00 93.44 217 PRO A O 1
ATOM 1686 N N . GLU A 1 218 ? -8.090 17.178 7.985 1.00 92.62 218 GLU A N 1
ATOM 1687 C CA . GLU A 1 218 ? -7.131 16.307 7.296 1.00 92.62 218 GLU A CA 1
ATOM 1688 C C . GLU A 1 218 ? -5.829 16.118 8.103 1.00 92.62 218 GLU A C 1
ATOM 1690 O O . GLU A 1 218 ? -5.373 17.014 8.813 1.00 92.62 218 GLU A O 1
ATOM 1695 N N . LEU A 1 219 ? -5.252 14.911 8.040 1.00 94.06 219 LEU A N 1
ATOM 1696 C CA . LEU A 1 219 ? -3.964 14.627 8.677 1.00 94.06 219 LEU A CA 1
ATOM 1697 C C . LEU A 1 219 ? -2.829 15.190 7.827 1.00 94.06 219 LEU A C 1
ATOM 1699 O O . LEU A 1 219 ? -2.849 15.040 6.609 1.00 94.06 219 LEU A O 1
ATOM 1703 N N . GLU A 1 220 ? -1.803 15.734 8.475 1.00 93.88 220 GLU A N 1
ATOM 1704 C CA . GLU A 1 220 ? -0.565 16.139 7.806 1.00 93.88 220 GLU A CA 1
ATOM 1705 C C . GLU A 1 220 ? 0.063 14.973 7.022 1.00 93.88 220 GLU A C 1
ATOM 1707 O O . GLU A 1 220 ? 0.037 13.825 7.476 1.00 93.88 220 GLU A O 1
ATOM 1712 N N . GLU A 1 221 ? 0.676 15.264 5.870 1.00 92.50 221 GLU A N 1
ATOM 1713 C CA . GLU A 1 221 ? 1.271 14.247 4.985 1.00 92.50 221 GLU A CA 1
ATOM 1714 C C . GLU A 1 221 ? 2.301 13.365 5.707 1.00 92.50 221 GLU A C 1
ATOM 1716 O O . GLU A 1 221 ? 2.314 12.148 5.518 1.00 92.50 221 GLU A O 1
ATOM 1721 N N . GLN A 1 222 ? 3.115 13.947 6.597 1.00 94.81 222 GLN A N 1
ATOM 1722 C CA . GLN A 1 222 ? 4.086 13.189 7.391 1.00 94.81 222 GLN A CA 1
ATOM 1723 C C . GLN A 1 222 ? 3.402 12.186 8.328 1.00 94.81 222 GLN A C 1
ATOM 1725 O O . GLN A 1 222 ? 3.843 11.045 8.440 1.00 94.81 222 GLN A O 1
ATOM 1730 N N . VAL A 1 223 ? 2.291 12.576 8.959 1.00 95.75 223 VAL A N 1
ATOM 1731 C CA . VAL A 1 223 ? 1.524 11.682 9.836 1.00 95.75 223 VAL A CA 1
ATOM 1732 C C . VAL A 1 223 ? 0.897 10.551 9.021 1.00 95.75 223 VAL A C 1
ATOM 1734 O O . VAL A 1 223 ? 0.917 9.402 9.456 1.00 95.75 223 VAL A O 1
ATOM 1737 N N . GLN A 1 224 ? 0.384 10.836 7.819 1.00 95.75 224 GLN A N 1
ATOM 1738 C CA . GLN A 1 224 ? -0.130 9.798 6.919 1.00 95.75 224 GLN A CA 1
ATOM 1739 C C . GLN A 1 224 ? 0.973 8.809 6.507 1.00 95.75 224 GLN A C 1
ATOM 1741 O O . GLN A 1 224 ? 0.773 7.596 6.590 1.00 95.75 224 GLN A O 1
ATOM 1746 N N . SER A 1 225 ? 2.150 9.317 6.138 1.00 96.06 225 SER A N 1
ATOM 1747 C CA . SER A 1 225 ? 3.341 8.523 5.809 1.00 96.06 225 SER A CA 1
ATOM 1748 C C . SER A 1 225 ? 3.765 7.611 6.970 1.00 96.06 225 SER A C 1
ATOM 1750 O O . SER A 1 225 ? 3.979 6.409 6.782 1.00 96.06 225 SER A O 1
ATOM 1752 N N . ASP A 1 226 ? 3.775 8.135 8.200 1.00 96.94 226 ASP A N 1
ATOM 1753 C CA . ASP A 1 226 ? 4.110 7.374 9.408 1.00 96.94 226 ASP A CA 1
ATOM 1754 C C . ASP A 1 226 ? 3.093 6.259 9.706 1.00 96.94 226 ASP A C 1
ATOM 1756 O O . ASP A 1 226 ? 3.485 5.163 10.137 1.00 96.94 226 ASP A O 1
ATOM 1760 N N . ILE A 1 227 ? 1.797 6.513 9.462 1.00 97.94 227 ILE A N 1
ATOM 1761 C CA . ILE A 1 227 ? 0.732 5.503 9.558 1.00 97.94 227 ILE A CA 1
ATOM 1762 C C . ILE A 1 227 ? 0.997 4.384 8.552 1.00 97.94 227 ILE A C 1
ATOM 1764 O O . ILE A 1 227 ? 1.074 3.222 8.959 1.00 97.94 227 ILE A O 1
ATOM 1768 N N . ILE A 1 228 ? 1.167 4.717 7.265 1.00 97.88 228 ILE A N 1
ATOM 1769 C CA . ILE A 1 228 ? 1.391 3.734 6.194 1.00 97.88 228 ILE A CA 1
ATOM 1770 C C . ILE A 1 228 ? 2.619 2.881 6.523 1.00 97.88 228 ILE A C 1
ATOM 1772 O O . ILE A 1 228 ? 2.527 1.653 6.577 1.00 97.88 228 ILE A O 1
ATOM 1776 N N . HIS A 1 229 ? 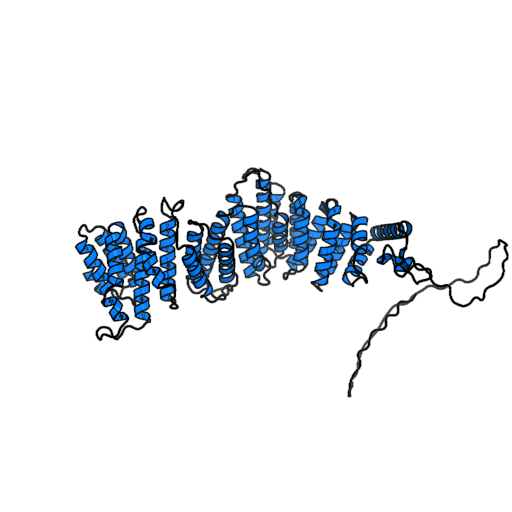3.754 3.525 6.803 1.00 96.94 229 HIS A N 1
ATOM 1777 C CA . HIS A 1 229 ? 5.015 2.847 7.082 1.00 96.94 229 HIS A CA 1
ATOM 1778 C C . HIS A 1 229 ? 4.904 1.887 8.274 1.00 96.94 229 HIS A C 1
ATOM 1780 O O . HIS A 1 229 ? 5.268 0.714 8.173 1.00 96.94 229 HIS A O 1
ATOM 1786 N N . SER A 1 230 ? 4.377 2.363 9.405 1.00 96.25 230 SER A N 1
ATOM 1787 C CA . SER A 1 230 ? 4.285 1.556 10.626 1.00 96.25 230 SER A CA 1
ATOM 1788 C C . SER A 1 230 ? 3.294 0.399 10.474 1.00 96.25 230 SER A C 1
ATOM 1790 O O . SER A 1 230 ? 3.575 -0.709 10.932 1.00 96.25 230 SER A O 1
ATOM 1792 N N . CYS A 1 231 ? 2.155 0.624 9.809 1.00 97.50 231 CYS A N 1
ATOM 1793 C CA . CYS A 1 231 ? 1.154 -0.419 9.596 1.00 97.50 231 CYS A CA 1
ATOM 1794 C C . CYS A 1 231 ? 1.684 -1.513 8.661 1.00 97.50 231 CYS A C 1
ATOM 1796 O O . CYS A 1 231 ? 1.592 -2.692 9.008 1.00 97.50 231 CYS A O 1
ATOM 1798 N N . LEU A 1 232 ? 2.330 -1.139 7.548 1.00 97.25 232 LEU A N 1
ATOM 1799 C CA . LEU A 1 232 ? 3.014 -2.089 6.668 1.00 97.25 232 LEU A CA 1
ATOM 1800 C C . LEU A 1 232 ? 4.067 -2.888 7.444 1.00 97.25 232 LEU A C 1
ATOM 1802 O O . LEU A 1 232 ? 4.018 -4.115 7.466 1.00 97.25 232 LEU A O 1
ATOM 1806 N N . HIS A 1 233 ? 4.971 -2.218 8.159 1.00 94.62 233 HIS A N 1
ATOM 1807 C CA . HIS A 1 233 ? 6.024 -2.903 8.911 1.00 94.62 233 HIS A CA 1
ATOM 1808 C C . HIS A 1 233 ? 5.475 -3.862 9.978 1.00 94.62 233 HIS A C 1
ATOM 1810 O O . HIS A 1 233 ? 6.070 -4.907 10.235 1.00 94.62 233 HIS A O 1
ATOM 1816 N N . SER A 1 234 ? 4.327 -3.545 10.580 1.00 95.00 234 SER A N 1
ATOM 1817 C CA . SER A 1 234 ? 3.719 -4.378 11.622 1.00 95.00 234 SER A CA 1
ATOM 1818 C C . SER A 1 234 ? 3.093 -5.687 11.117 1.00 95.00 234 SER A C 1
ATOM 1820 O O . SER A 1 234 ? 2.840 -6.576 11.929 1.00 95.00 234 SER A O 1
ATOM 1822 N N . ILE A 1 235 ? 2.838 -5.822 9.808 1.00 95.00 235 ILE A N 1
ATOM 1823 C CA . ILE A 1 235 ? 2.123 -6.976 9.232 1.00 95.00 235 ILE A CA 1
ATOM 1824 C C . ILE A 1 235 ? 2.922 -7.679 8.135 1.00 95.00 235 ILE A C 1
ATOM 1826 O O . ILE A 1 235 ? 2.933 -8.910 8.069 1.00 95.00 235 ILE A O 1
ATOM 1830 N N . MET A 1 236 ? 3.614 -6.924 7.281 1.00 94.06 236 MET A N 1
ATOM 1831 C CA . MET A 1 236 ? 4.301 -7.468 6.110 1.00 94.06 236 MET A CA 1
ATOM 1832 C C . MET A 1 236 ? 5.378 -8.480 6.500 1.00 94.06 236 MET A C 1
ATOM 1834 O O . MET A 1 236 ? 5.471 -9.531 5.867 1.00 94.06 236 MET A O 1
ATOM 1838 N N . ALA A 1 237 ? 6.117 -8.209 7.580 1.00 90.81 237 ALA A N 1
ATOM 1839 C CA . ALA A 1 237 ? 7.222 -9.038 8.056 1.00 90.81 237 ALA A CA 1
ATOM 1840 C C . ALA A 1 237 ? 6.796 -10.289 8.851 1.00 90.81 237 ALA A C 1
ATOM 1842 O O . ALA A 1 237 ? 7.627 -11.183 9.031 1.00 90.81 237 ALA A O 1
ATOM 1843 N N . VAL A 1 238 ? 5.535 -10.374 9.303 1.00 91.38 238 VAL A N 1
ATOM 1844 C CA . VAL A 1 238 ? 5.040 -11.468 10.163 1.00 91.38 238 VAL A CA 1
ATOM 1845 C C . VAL A 1 238 ? 5.175 -12.806 9.424 1.00 91.38 238 VAL A C 1
ATOM 1847 O O . VAL A 1 238 ? 4.562 -12.958 8.366 1.00 91.38 238 VAL A O 1
ATOM 1850 N N . PRO A 1 239 ? 5.961 -13.779 9.912 1.00 87.44 239 PRO A N 1
ATOM 1851 C CA . PRO A 1 239 ? 6.149 -15.048 9.215 1.00 87.44 239 PRO A CA 1
ATOM 1852 C C . PRO A 1 239 ? 4.814 -15.770 8.967 1.00 87.44 239 PRO A C 1
ATOM 1854 O O . PRO A 1 239 ? 3.915 -15.676 9.803 1.00 87.44 239 PRO A O 1
ATOM 1857 N N . PRO A 1 240 ? 4.641 -16.458 7.825 1.00 83.75 240 PRO A N 1
ATOM 1858 C CA . PRO A 1 240 ? 3.487 -17.329 7.632 1.00 83.75 240 PRO A CA 1
ATOM 1859 C C . PRO A 1 240 ? 3.530 -18.488 8.639 1.00 83.75 240 PRO A C 1
ATOM 1861 O O . PRO A 1 240 ? 4.612 -18.991 8.953 1.00 83.75 240 PRO A O 1
ATOM 1864 N N . GLU A 1 241 ? 2.363 -18.913 9.124 1.00 74.50 241 GLU A N 1
ATOM 1865 C CA . GLU A 1 241 ? 2.254 -20.127 9.939 1.00 74.50 241 GLU A CA 1
ATOM 1866 C C . GLU A 1 241 ? 2.662 -21.359 9.108 1.00 74.50 241 GLU A C 1
ATOM 1868 O O . GLU A 1 241 ? 2.426 -21.389 7.893 1.00 74.50 241 GLU A O 1
ATOM 1873 N N . PRO A 1 242 ? 3.300 -22.373 9.719 1.00 67.56 242 PRO A N 1
ATOM 1874 C CA . PRO A 1 242 ? 3.635 -23.609 9.026 1.00 67.56 242 PRO A CA 1
ATOM 1875 C C . PRO A 1 242 ? 2.369 -24.321 8.522 1.00 67.56 242 PRO A C 1
ATOM 1877 O O . PRO A 1 242 ? 1.359 -24.406 9.219 1.00 67.56 242 PRO A O 1
ATOM 1880 N N . GLU A 1 243 ? 2.433 -24.845 7.294 1.00 52.75 243 GLU A N 1
ATOM 1881 C CA . GLU A 1 243 ? 1.320 -25.548 6.646 1.00 52.75 243 GLU A CA 1
ATOM 1882 C C . GLU A 1 243 ? 0.803 -26.705 7.526 1.00 52.75 243 GLU A C 1
ATOM 1884 O O . GLU A 1 243 ? 1.560 -27.614 7.871 1.00 52.75 243 GLU A O 1
ATOM 1889 N N . GLY A 1 244 ? -0.492 -26.688 7.870 1.00 54.19 244 GLY A N 1
ATOM 1890 C CA . GLY A 1 244 ? -1.168 -27.784 8.584 1.00 54.19 244 GLY A CA 1
ATOM 1891 C C . GLY A 1 244 ? -1.952 -27.381 9.836 1.00 54.19 244 GLY A C 1
ATOM 1892 O O . GLY A 1 244 ? -2.798 -28.154 10.285 1.00 54.19 244 GLY A O 1
ATOM 1893 N N . GLU A 1 245 ? -1.747 -26.174 10.363 1.00 52.16 245 GLU A N 1
ATOM 1894 C CA . GLU A 1 245 ? -2.485 -25.649 11.518 1.00 52.16 245 GLU A CA 1
ATOM 1895 C C . GLU A 1 245 ? -3.359 -24.461 11.095 1.00 52.16 245 GLU A C 1
ATOM 1897 O O . GLU A 1 245 ? -3.040 -23.307 11.367 1.00 52.16 245 GLU A O 1
ATOM 1902 N N . GLY A 1 246 ? -4.474 -24.745 10.410 1.00 55.19 246 GLY A N 1
ATOM 1903 C CA . GLY A 1 246 ? -5.517 -23.762 10.070 1.00 55.19 246 GLY A CA 1
ATOM 1904 C C . GLY A 1 246 ? -6.259 -23.263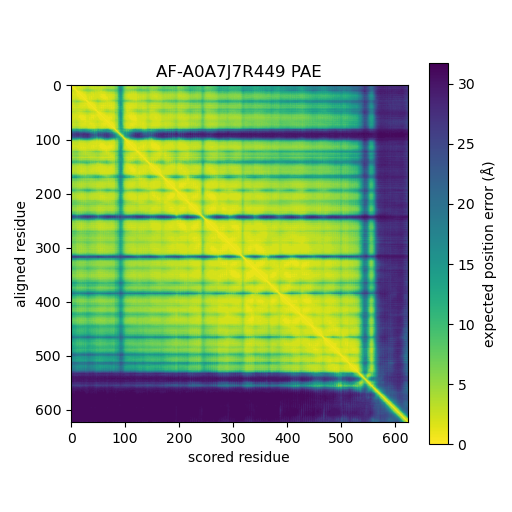 11.314 1.00 55.19 246 GLY A C 1
ATOM 1905 O O . GLY A 1 246 ? -7.430 -23.577 11.536 1.00 55.19 246 GLY A O 1
ATOM 1906 N N . GLY A 1 247 ? -5.528 -22.581 12.192 1.00 68.19 247 GLY A N 1
ATOM 1907 C CA . GLY A 1 247 ? -5.959 -22.177 13.519 1.00 68.19 247 GLY A CA 1
ATOM 1908 C C . GLY A 1 247 ? -6.495 -20.741 13.585 1.00 68.19 247 GLY A C 1
ATOM 1909 O O . GLY A 1 247 ? -6.452 -19.989 12.611 1.00 68.19 247 GLY A O 1
ATOM 1910 N N . PRO A 1 248 ? -6.948 -20.305 14.776 1.00 71.44 248 PRO A N 1
ATOM 1911 C CA . PRO A 1 248 ? -7.445 -18.944 15.023 1.00 71.44 248 PRO A CA 1
ATOM 1912 C C . PRO A 1 248 ? -6.473 -17.817 14.620 1.00 71.44 248 PRO A C 1
ATOM 1914 O O . PRO A 1 248 ? -6.903 -16.697 14.344 1.00 71.44 248 PRO A O 1
ATOM 1917 N N . GLN A 1 249 ? -5.169 -18.107 14.584 1.00 77.44 249 GLN A N 1
ATOM 1918 C CA . GLN A 1 249 ? -4.110 -17.157 14.241 1.00 77.44 249 GLN A CA 1
ATOM 1919 C C . GLN A 1 249 ? -4.062 -16.835 12.738 1.00 77.44 249 GLN A C 1
ATOM 1921 O O . GLN A 1 249 ? -3.826 -15.683 12.375 1.00 77.44 249 GLN A O 1
ATOM 1926 N N . GLU A 1 250 ? -4.372 -17.802 11.868 1.00 82.69 250 GLU A N 1
ATOM 1927 C CA . GLU A 1 250 ? -4.483 -17.572 10.422 1.00 82.69 250 GLU A CA 1
ATOM 1928 C C . GLU A 1 250 ? -5.663 -16.642 10.109 1.00 82.69 250 GLU A C 1
ATOM 1930 O O . GLU A 1 250 ? -5.513 -15.668 9.370 1.00 82.69 250 GLU A O 1
ATOM 1935 N N . PHE A 1 251 ? -6.814 -16.873 10.751 1.00 87.50 251 PHE A N 1
ATOM 1936 C CA . PHE A 1 251 ? -7.985 -16.005 10.614 1.00 87.50 251 PHE A CA 1
ATOM 1937 C C . PHE A 1 251 ? -7.686 -14.576 11.083 1.00 87.50 251 PHE A C 1
ATOM 1939 O O . PHE A 1 251 ? -7.983 -13.617 10.374 1.00 87.50 251 PHE A O 1
ATOM 1946 N N . LEU A 1 252 ? -7.038 -14.421 12.246 1.00 91.38 252 LEU A N 1
ATOM 1947 C CA . LEU A 1 252 ? -6.618 -13.113 12.752 1.00 91.38 252 LEU A CA 1
ATOM 1948 C C . LEU A 1 252 ? -5.677 -12.399 11.772 1.00 91.38 252 LEU A C 1
ATOM 1950 O O . LEU A 1 252 ? -5.820 -11.193 11.554 1.00 91.38 252 LEU A O 1
ATOM 1954 N N . TYR A 1 253 ? -4.728 -13.124 11.180 1.00 91.50 253 TYR A N 1
ATOM 1955 C CA . TYR A 1 253 ? -3.806 -12.569 10.197 1.00 91.50 253 TYR A CA 1
ATOM 1956 C C . TYR A 1 253 ? -4.532 -12.076 8.944 1.00 91.50 253 TYR A C 1
ATOM 1958 O O . TYR A 1 253 ? -4.363 -10.916 8.564 1.00 91.50 253 TYR A O 1
ATOM 1966 N N . LEU A 1 254 ? -5.374 -12.920 8.341 1.00 91.94 254 LEU A N 1
ATOM 1967 C CA . LEU A 1 254 ? -6.159 -12.563 7.159 1.00 91.94 254 LEU A CA 1
ATOM 1968 C C . LEU A 1 254 ? -7.049 -11.349 7.438 1.00 91.94 254 LEU A C 1
ATOM 1970 O O . LEU A 1 254 ? -7.021 -10.382 6.681 1.00 91.94 254 LEU A O 1
ATOM 1974 N N . ASP A 1 255 ? -7.772 -11.341 8.553 1.00 94.06 255 ASP A N 1
ATOM 1975 C CA . ASP A 1 255 ? -8.600 -10.208 8.973 1.00 94.06 255 ASP A CA 1
ATOM 1976 C C . ASP A 1 255 ? -7.793 -8.910 9.136 1.00 94.06 255 ASP A C 1
ATOM 1978 O O . ASP A 1 255 ? -8.261 -7.816 8.801 1.00 94.06 255 ASP A O 1
ATOM 1982 N N . THR A 1 256 ? -6.577 -9.012 9.673 1.00 96.06 256 THR A N 1
ATOM 1983 C CA . THR A 1 256 ? -5.696 -7.855 9.871 1.00 96.06 256 THR A CA 1
ATOM 1984 C C . THR A 1 256 ? -5.135 -7.351 8.542 1.00 96.06 256 THR A C 1
ATOM 1986 O O . THR A 1 256 ? -5.070 -6.141 8.339 1.00 96.06 256 THR A O 1
ATOM 1989 N N . MET A 1 257 ? -4.811 -8.249 7.606 1.00 95.75 257 MET A N 1
ATOM 1990 C CA . MET A 1 257 ? -4.421 -7.892 6.238 1.00 95.75 257 MET A CA 1
ATOM 1991 C C . MET A 1 257 ? -5.534 -7.150 5.491 1.00 95.75 257 MET A C 1
ATOM 1993 O O . MET A 1 257 ? -5.259 -6.122 4.878 1.00 95.75 257 MET A O 1
ATOM 1997 N N . HIS A 1 258 ? -6.787 -7.604 5.590 1.00 96.69 258 HIS A N 1
ATOM 1998 C CA . HIS A 1 258 ? -7.925 -6.884 5.001 1.00 96.69 258 HIS A CA 1
ATOM 1999 C C . HIS A 1 258 ? -8.097 -5.494 5.628 1.00 96.69 258 HIS A C 1
ATOM 2001 O O . HIS A 1 258 ? -8.338 -4.515 4.931 1.00 96.69 258 HIS A O 1
ATOM 2007 N N . THR A 1 259 ? -7.897 -5.378 6.945 1.00 97.81 259 THR A N 1
ATOM 2008 C CA . THR A 1 259 ? -7.980 -4.078 7.629 1.00 97.81 259 THR A CA 1
ATOM 2009 C C . THR A 1 259 ? -6.860 -3.126 7.189 1.00 97.81 259 THR A C 1
ATOM 2011 O O . THR A 1 259 ? -7.091 -1.930 7.030 1.00 97.81 259 THR A O 1
ATOM 2014 N N . LEU A 1 260 ? -5.647 -3.642 6.964 1.00 98.25 260 LEU A N 1
ATOM 2015 C CA . LEU A 1 260 ? -4.542 -2.874 6.389 1.00 98.25 260 LEU A CA 1
ATOM 2016 C C . LEU A 1 260 ? -4.888 -2.382 4.977 1.00 98.25 260 LEU A C 1
ATOM 2018 O O . LEU A 1 260 ? -4.661 -1.218 4.662 1.00 98.25 260 LEU A O 1
ATOM 2022 N N . GLU A 1 261 ? -5.465 -3.243 4.141 1.00 98.19 261 GLU A N 1
ATOM 2023 C CA . GLU A 1 261 ? -5.934 -2.881 2.801 1.00 98.19 261 GLU A CA 1
ATOM 2024 C C . GLU A 1 261 ? -6.975 -1.751 2.837 1.00 98.19 261 GLU A C 1
ATOM 2026 O O . GLU A 1 261 ? -6.831 -0.759 2.117 1.00 98.19 261 GLU A O 1
ATOM 2031 N N . ASP A 1 262 ? -7.969 -1.841 3.723 1.00 97.62 262 ASP A N 1
ATOM 2032 C CA . ASP A 1 262 ? -8.990 -0.804 3.902 1.00 97.62 262 ASP A CA 1
ATOM 2033 C C . ASP A 1 262 ? -8.407 0.524 4.402 1.00 97.62 262 ASP A C 1
ATOM 2035 O O . ASP A 1 262 ? -8.800 1.592 3.918 1.00 97.62 262 ASP A O 1
ATOM 2039 N N . LEU A 1 263 ? -7.427 0.474 5.310 1.00 98.19 263 LEU A N 1
ATOM 2040 C CA . LEU A 1 263 ? -6.696 1.654 5.769 1.00 98.19 263 LEU A CA 1
ATOM 2041 C C . LEU A 1 263 ? -5.979 2.347 4.606 1.00 98.19 263 LEU A C 1
ATOM 2043 O O . LEU A 1 263 ? -6.141 3.554 4.416 1.00 98.19 263 LEU A O 1
ATOM 2047 N N . LEU A 1 264 ? -5.220 1.594 3.804 1.00 98.25 264 LEU A N 1
ATOM 2048 C CA . LEU A 1 264 ? -4.488 2.154 2.668 1.00 98.25 264 LEU A CA 1
ATOM 2049 C C . LEU A 1 264 ? -5.435 2.708 1.598 1.00 98.25 264 LEU A C 1
ATOM 2051 O O . LEU A 1 264 ? -5.169 3.779 1.056 1.00 98.25 264 LEU A O 1
ATOM 2055 N N . ARG A 1 265 ? -6.577 2.053 1.341 1.00 97.62 265 ARG A N 1
ATOM 2056 C CA . ARG A 1 265 ? -7.635 2.599 0.471 1.00 97.62 265 ARG A CA 1
ATOM 2057 C C . ARG A 1 265 ? -8.235 3.885 1.025 1.00 97.62 265 ARG A C 1
ATOM 2059 O O . ARG A 1 265 ? -8.498 4.802 0.254 1.00 97.62 265 ARG A O 1
ATOM 2066 N N . SER A 1 266 ? -8.472 3.964 2.335 1.00 96.12 266 SER A N 1
ATOM 2067 C CA . SER A 1 266 ? -8.999 5.171 2.986 1.00 96.12 266 SER A CA 1
ATOM 2068 C C . SER A 1 266 ? -8.042 6.355 2.822 1.00 96.12 266 SER A C 1
ATOM 2070 O O . SER A 1 266 ? -8.478 7.442 2.443 1.00 96.12 266 SER A O 1
ATOM 2072 N N . ILE A 1 267 ? -6.736 6.125 3.003 1.00 96.38 267 ILE A N 1
ATOM 2073 C CA . ILE A 1 267 ? -5.695 7.137 2.775 1.00 96.38 267 ILE A CA 1
ATOM 2074 C C . ILE A 1 267 ? -5.606 7.507 1.289 1.00 96.38 267 ILE A C 1
ATOM 2076 O O . ILE A 1 267 ? -5.666 8.684 0.947 1.00 96.38 267 ILE A O 1
ATOM 2080 N N . LEU A 1 268 ? -5.556 6.526 0.382 1.00 95.25 268 LEU A N 1
ATOM 2081 C CA . LEU A 1 268 ? -5.497 6.777 -1.063 1.00 95.25 268 LEU A CA 1
ATOM 2082 C C . LEU A 1 268 ? -6.715 7.565 -1.563 1.00 95.25 268 LEU A C 1
ATOM 2084 O O . LEU A 1 268 ? -6.579 8.444 -2.409 1.00 95.25 268 LEU A O 1
ATOM 2088 N N . ARG A 1 269 ? -7.900 7.313 -0.996 1.00 94.06 269 ARG A N 1
ATOM 2089 C CA . ARG A 1 269 ? -9.132 8.043 -1.324 1.00 94.06 269 ARG A CA 1
ATOM 2090 C C . ARG A 1 269 ? -9.026 9.544 -1.023 1.00 94.06 269 ARG A C 1
ATOM 2092 O O . ARG A 1 269 ? -9.688 10.322 -1.705 1.00 94.06 269 ARG A O 1
ATOM 2099 N N . ARG A 1 270 ? -8.204 9.960 -0.049 1.00 91.06 270 ARG A N 1
ATOM 2100 C CA . ARG A 1 270 ? -7.938 11.385 0.230 1.00 91.06 270 ARG A CA 1
ATOM 2101 C C . ARG A 1 270 ? -7.096 12.046 -0.864 1.00 91.06 270 ARG A C 1
ATOM 2103 O O . ARG A 1 270 ? -7.275 13.229 -1.121 1.00 91.06 270 ARG A O 1
ATOM 2110 N N . ASN A 1 271 ? -6.252 11.282 -1.561 1.00 89.19 271 ASN A N 1
ATOM 2111 C CA . ASN A 1 271 ? -5.381 11.782 -2.622 1.00 89.19 271 ASN A CA 1
ATOM 2112 C C . ASN A 1 271 ? -5.416 10.875 -3.868 1.00 89.19 271 ASN A C 1
ATOM 2114 O O . ASN A 1 271 ? -4.446 10.193 -4.203 1.00 89.19 271 ASN A O 1
ATOM 2118 N N . MET A 1 272 ? -6.547 10.894 -4.582 1.00 91.88 272 MET A N 1
ATOM 2119 C CA . MET A 1 272 ? -6.775 10.141 -5.828 1.00 91.88 272 MET A CA 1
ATOM 2120 C C . MET A 1 272 ? -6.086 10.791 -7.044 1.00 91.88 272 MET A C 1
ATOM 2122 O O . MET A 1 272 ? -6.712 11.074 -8.066 1.00 91.88 272 MET A O 1
ATOM 2126 N N . THR A 1 273 ? -4.786 11.059 -6.929 1.00 91.00 273 THR A N 1
ATOM 2127 C CA . THR A 1 273 ? -3.946 11.625 -7.995 1.00 91.00 273 THR A CA 1
ATOM 2128 C C . THR A 1 273 ? -2.799 10.674 -8.355 1.00 91.00 273 THR A C 1
ATOM 2130 O O . THR A 1 273 ? -2.456 9.799 -7.555 1.00 91.00 273 THR A O 1
ATOM 2133 N N . PRO A 1 274 ? -2.151 10.845 -9.524 1.00 91.50 274 PRO A N 1
ATOM 2134 C CA . PRO A 1 274 ? -0.954 10.080 -9.878 1.00 91.50 274 PRO A CA 1
ATOM 2135 C C . PRO A 1 274 ? 0.144 10.142 -8.810 1.00 91.50 274 PRO A C 1
ATOM 2137 O O . PRO A 1 274 ? 0.781 9.128 -8.527 1.00 91.50 274 PRO A O 1
ATOM 2140 N N . GLN A 1 275 ? 0.324 11.313 -8.188 1.00 91.06 275 GLN A N 1
ATOM 2141 C CA . GLN A 1 275 ? 1.290 11.521 -7.110 1.00 91.06 275 GLN A CA 1
ATOM 2142 C C . GLN A 1 275 ? 0.893 10.751 -5.846 1.00 91.06 275 GLN A C 1
ATOM 2144 O O . GLN A 1 275 ? 1.733 10.071 -5.263 1.00 91.06 275 GLN A O 1
ATOM 2149 N N . GLY A 1 276 ? -0.381 10.806 -5.440 1.00 92.06 276 GLY A N 1
ATOM 2150 C CA . GLY A 1 276 ? -0.878 10.047 -4.287 1.00 92.06 276 GLY A CA 1
ATOM 2151 C C . GLY A 1 276 ? -0.701 8.536 -4.460 1.00 92.06 276 GLY A C 1
ATOM 2152 O O . GLY A 1 276 ? -0.249 7.851 -3.540 1.00 92.06 276 GLY A O 1
ATOM 2153 N N . LEU A 1 277 ? -0.955 8.022 -5.669 1.00 94.00 277 LEU A N 1
ATOM 2154 C CA . LEU A 1 277 ? -0.677 6.627 -6.014 1.00 94.00 277 LEU A CA 1
ATOM 2155 C C . LEU A 1 277 ? 0.824 6.304 -5.947 1.00 94.00 277 LEU A C 1
ATOM 2157 O O . LEU A 1 277 ? 1.193 5.243 -5.444 1.00 94.00 277 LEU A O 1
ATOM 2161 N N . GLN A 1 278 ? 1.692 7.208 -6.415 1.00 93.81 278 GLN A N 1
ATOM 2162 C CA . GLN A 1 278 ? 3.142 7.017 -6.330 1.00 93.81 278 GLN A CA 1
ATOM 2163 C C . GLN A 1 278 ? 3.614 6.867 -4.890 1.00 93.81 278 GLN A C 1
ATOM 2165 O O . GLN A 1 278 ? 4.313 5.906 -4.590 1.00 93.81 278 GLN A O 1
ATOM 2170 N N . LEU A 1 279 ? 3.203 7.784 -4.010 1.00 93.88 279 LEU A N 1
ATOM 2171 C CA . LEU A 1 279 ? 3.589 7.788 -2.598 1.00 93.88 279 LEU A CA 1
ATOM 2172 C C . LEU A 1 279 ? 3.199 6.469 -1.920 1.00 93.88 279 LEU A C 1
ATOM 2174 O O . LEU A 1 279 ? 3.988 5.870 -1.191 1.00 93.88 279 LEU A O 1
ATOM 2178 N N . MET A 1 280 ? 2.003 5.958 -2.226 1.00 95.88 280 MET A N 1
ATOM 2179 C CA . MET A 1 280 ? 1.554 4.656 -1.733 1.00 95.88 280 MET A CA 1
ATOM 2180 C C . MET A 1 280 ? 2.472 3.512 -2.198 1.00 95.88 280 MET A C 1
ATOM 2182 O O . MET A 1 280 ? 2.859 2.651 -1.406 1.00 95.88 280 MET A O 1
ATOM 2186 N N . VAL A 1 281 ? 2.861 3.507 -3.476 1.00 96.44 281 VAL A N 1
ATOM 2187 C CA . VAL A 1 281 ? 3.763 2.488 -4.031 1.00 96.44 281 VAL A CA 1
ATOM 2188 C C . VAL A 1 281 ? 5.197 2.644 -3.511 1.00 96.44 281 VAL A C 1
ATOM 2190 O O . VAL A 1 281 ? 5.873 1.639 -3.298 1.00 96.44 281 VAL A O 1
ATOM 2193 N N . GLU A 1 282 ? 5.663 3.862 -3.238 1.00 96.44 282 GLU A N 1
ATOM 2194 C CA . GLU A 1 282 ? 6.971 4.120 -2.624 1.00 96.44 282 GLU A CA 1
ATOM 2195 C C . GLU A 1 282 ? 7.084 3.447 -1.250 1.00 96.44 282 GLU A C 1
ATOM 2197 O O . GLU A 1 282 ? 8.085 2.780 -0.979 1.00 96.44 282 GLU A O 1
ATOM 2202 N N . HIS A 1 283 ? 6.028 3.498 -0.432 1.00 97.88 283 HIS A N 1
ATOM 2203 C CA . HIS A 1 283 ? 5.966 2.764 0.836 1.00 97.88 283 HIS A CA 1
ATOM 2204 C C . HIS A 1 283 ? 5.955 1.235 0.672 1.00 97.88 283 HIS A C 1
ATOM 2206 O O . HIS A 1 283 ? 6.471 0.513 1.529 1.00 97.88 283 HIS A O 1
ATOM 2212 N N . LEU A 1 284 ? 5.384 0.724 -0.423 1.00 97.94 284 LEU A N 1
ATOM 2213 C CA . LEU A 1 284 ? 5.337 -0.710 -0.730 1.00 97.94 284 LEU A CA 1
ATOM 2214 C C . LEU A 1 284 ? 6.633 -1.231 -1.370 1.00 97.94 284 LEU A C 1
ATOM 2216 O O . LEU A 1 284 ? 6.938 -2.419 -1.258 1.00 97.94 284 LEU A O 1
ATOM 2220 N N . SER A 1 285 ? 7.416 -0.359 -2.008 1.00 96.31 285 SER A N 1
ATOM 2221 C CA . SER A 1 285 ? 8.623 -0.698 -2.774 1.00 96.31 285 SER A CA 1
ATOM 2222 C C . SER A 1 285 ? 9.637 -1.578 -2.016 1.00 96.31 285 SER A C 1
ATOM 2224 O O . SER A 1 285 ? 10.078 -2.581 -2.592 1.00 96.31 285 SER A O 1
ATOM 2226 N N . PRO A 1 286 ? 9.962 -1.325 -0.726 1.00 96.12 286 PRO A N 1
ATOM 2227 C CA . PRO A 1 286 ? 10.865 -2.195 0.035 1.00 96.12 286 PRO A CA 1
ATOM 2228 C C . PRO A 1 286 ? 10.359 -3.640 0.153 1.00 96.12 286 PRO A C 1
ATOM 2230 O O . PRO A 1 286 ? 11.149 -4.581 0.104 1.00 96.12 286 PRO A O 1
ATOM 2233 N N . TRP A 1 287 ? 9.041 -3.824 0.256 1.00 97.25 287 TRP A N 1
ATOM 2234 C CA . TRP A 1 287 ? 8.399 -5.133 0.384 1.00 97.25 287 TRP A CA 1
ATOM 2235 C C . TRP A 1 287 ? 8.263 -5.838 -0.966 1.0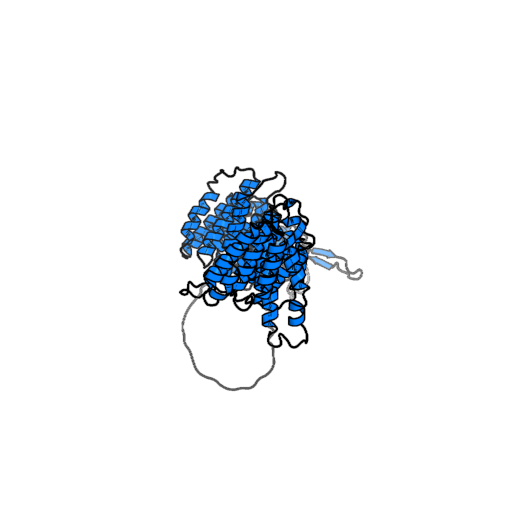0 97.25 287 TRP A C 1
ATOM 2237 O O . TRP A 1 287 ? 8.487 -7.042 -1.052 1.00 97.25 287 TRP A O 1
ATOM 2247 N N . ILE A 1 288 ? 7.989 -5.085 -2.037 1.00 97.25 288 ILE A N 1
ATOM 2248 C CA . ILE A 1 288 ? 7.980 -5.581 -3.426 1.00 97.25 288 ILE A CA 1
ATOM 2249 C C . ILE A 1 288 ? 9.351 -6.156 -3.807 1.00 97.25 288 ILE A C 1
ATOM 2251 O O . ILE A 1 288 ? 9.431 -7.149 -4.531 1.00 97.25 288 ILE A O 1
ATOM 2255 N N . LYS A 1 289 ? 10.434 -5.539 -3.319 1.00 94.62 289 LYS A N 1
ATOM 2256 C CA . LYS A 1 289 ? 11.824 -5.959 -3.559 1.00 94.62 289 LYS A CA 1
ATOM 2257 C C . LYS A 1 289 ? 12.417 -6.803 -2.424 1.00 94.62 289 LYS A C 1
ATOM 2259 O O . LYS A 1 289 ? 13.628 -7.021 -2.399 1.00 94.62 289 LYS A O 1
ATOM 2264 N N . SER A 1 290 ? 11.594 -7.288 -1.491 1.00 95.38 290 SER A N 1
ATOM 2265 C CA . SER A 1 290 ? 12.085 -8.040 -0.336 1.00 95.38 290 SER A CA 1
ATOM 2266 C C . SER A 1 290 ? 12.796 -9.336 -0.755 1.00 95.38 290 SER A C 1
ATOM 2268 O O . SER A 1 290 ? 12.321 -10.049 -1.646 1.00 95.38 290 SER A O 1
ATOM 2270 N N . PRO A 1 291 ? 13.892 -9.734 -0.079 1.00 93.19 291 PRO A N 1
ATOM 2271 C CA . PRO A 1 291 ? 14.485 -11.054 -0.282 1.00 93.19 291 PRO A CA 1
ATOM 2272 C C . PRO A 1 291 ? 13.540 -12.201 0.126 1.00 93.19 291 PRO A C 1
ATOM 2274 O O . PRO A 1 291 ? 13.743 -13.342 -0.292 1.00 93.19 291 PRO A O 1
ATOM 2277 N N . ARG A 1 292 ? 12.498 -11.928 0.922 1.00 93.38 292 ARG A N 1
ATOM 2278 C CA . ARG A 1 292 ? 11.550 -12.926 1.428 1.00 93.38 292 ARG A CA 1
ATOM 2279 C C . ARG A 1 292 ? 10.323 -13.017 0.526 1.00 93.38 292 ARG A C 1
ATOM 2281 O O . ARG A 1 292 ? 9.587 -12.053 0.344 1.00 93.38 292 ARG A O 1
ATOM 2288 N N . GLY A 1 293 ? 10.071 -14.214 0.004 1.00 93.44 293 GLY A N 1
ATOM 2289 C CA . GLY A 1 293 ? 8.990 -14.458 -0.952 1.00 93.44 293 GLY A CA 1
ATOM 2290 C C . GLY A 1 293 ? 7.591 -14.112 -0.445 1.00 93.44 293 GLY A C 1
ATOM 2291 O O . GLY A 1 293 ? 6.835 -13.456 -1.153 1.00 93.44 293 GLY A O 1
ATOM 2292 N N . TYR A 1 294 ? 7.262 -14.489 0.793 1.00 93.06 294 TYR A N 1
ATOM 2293 C CA . TYR A 1 294 ? 5.947 -14.204 1.377 1.00 93.06 294 TYR A CA 1
ATOM 2294 C C . TYR A 1 294 ? 5.683 -12.696 1.528 1.00 93.06 294 TYR A C 1
ATOM 2296 O O . TYR A 1 294 ? 4.552 -12.253 1.341 1.00 93.06 294 TYR A O 1
ATOM 2304 N N . GLU A 1 295 ? 6.718 -11.896 1.815 1.00 95.62 295 GLU A N 1
ATOM 2305 C CA . GLU A 1 295 ? 6.608 -10.434 1.895 1.00 95.62 295 GLU A CA 1
ATOM 2306 C C . GLU A 1 295 ? 6.291 -9.850 0.515 1.00 95.62 295 GLU A C 1
ATOM 2308 O O . GLU A 1 295 ? 5.397 -9.013 0.393 1.00 95.62 295 GLU A O 1
ATOM 2313 N N . ARG A 1 296 ? 6.949 -10.362 -0.537 1.00 96.44 296 ARG A N 1
ATOM 2314 C CA . ARG A 1 296 ? 6.670 -9.964 -1.924 1.00 96.44 296 ARG A CA 1
ATOM 2315 C C . ARG A 1 296 ? 5.258 -10.339 -2.362 1.00 96.44 296 ARG A C 1
ATOM 2317 O O . ARG A 1 296 ? 4.575 -9.490 -2.924 1.00 96.44 296 ARG A O 1
ATOM 2324 N N . VAL A 1 297 ? 4.798 -11.563 -2.078 1.00 96.00 297 VAL A N 1
ATOM 2325 C CA . VAL A 1 297 ? 3.428 -12.012 -2.409 1.00 96.00 297 VAL A CA 1
ATOM 2326 C C . VAL A 1 297 ? 2.397 -11.050 -1.816 1.00 96.00 297 VAL A C 1
ATOM 2328 O O . VAL A 1 297 ? 1.526 -10.557 -2.530 1.00 96.00 297 VAL A O 1
ATOM 2331 N N . ARG A 1 298 ? 2.535 -10.723 -0.526 1.00 96.38 298 ARG A N 1
ATOM 2332 C CA . ARG A 1 298 ? 1.648 -9.778 0.169 1.00 96.38 298 ARG A CA 1
ATOM 2333 C C . ARG A 1 298 ? 1.718 -8.383 -0.446 1.00 96.38 298 ARG A C 1
ATOM 2335 O O . ARG A 1 298 ? 0.685 -7.752 -0.638 1.00 96.38 298 ARG A O 1
ATOM 2342 N N . ALA A 1 299 ? 2.921 -7.910 -0.777 1.00 98.06 299 ALA A N 1
ATOM 2343 C CA . ALA A 1 299 ? 3.126 -6.552 -1.273 1.00 98.06 299 ALA A CA 1
ATOM 2344 C C . ALA A 1 299 ? 2.529 -6.372 -2.669 1.00 98.06 299 ALA A C 1
ATOM 2346 O O . ALA A 1 299 ? 1.904 -5.349 -2.948 1.00 98.06 299 ALA A O 1
ATOM 2347 N N . LEU A 1 300 ? 2.695 -7.377 -3.533 1.00 97.94 300 LEU A N 1
ATOM 2348 C CA . LEU A 1 300 ? 2.119 -7.391 -4.872 1.00 97.94 300 LEU A CA 1
ATOM 2349 C C . LEU A 1 300 ? 0.596 -7.522 -4.826 1.00 97.94 300 LEU A C 1
ATOM 2351 O O . LEU A 1 300 ? -0.073 -6.768 -5.524 1.00 97.94 300 LEU A O 1
ATOM 2355 N N . GLY A 1 301 ? 0.055 -8.402 -3.977 1.00 97.69 301 GLY A N 1
ATOM 2356 C CA . GLY A 1 301 ? -1.393 -8.522 -3.782 1.00 97.69 301 GLY A CA 1
ATOM 2357 C C . GLY A 1 301 ? -2.021 -7.204 -3.325 1.00 97.69 301 GLY A C 1
ATOM 2358 O O . GLY A 1 301 ? -2.965 -6.715 -3.939 1.00 97.69 301 GLY A O 1
ATOM 2359 N N . LEU A 1 302 ? -1.421 -6.558 -2.322 1.00 98.06 302 LEU A N 1
ATOM 2360 C CA . LEU A 1 302 ? -1.874 -5.259 -1.823 1.00 98.06 302 LEU A CA 1
ATOM 2361 C C . LEU A 1 302 ? -1.749 -4.154 -2.887 1.00 98.06 302 LEU A C 1
ATOM 2363 O O . LEU A 1 302 ? -2.659 -3.344 -3.050 1.00 98.06 302 LEU A O 1
ATOM 2367 N N . SER A 1 303 ? -0.660 -4.153 -3.664 1.00 98.50 303 SER A N 1
ATOM 2368 C CA . SER A 1 303 ? -0.474 -3.223 -4.788 1.00 98.50 303 SER A CA 1
ATOM 2369 C C . SER A 1 303 ? -1.553 -3.399 -5.859 1.00 98.50 303 SER A C 1
ATOM 2371 O O . SER A 1 303 ? -2.112 -2.407 -6.324 1.00 98.50 303 SER A O 1
ATOM 2373 N N . ALA A 1 304 ? -1.879 -4.643 -6.224 1.00 98.19 304 ALA A N 1
ATOM 2374 C CA . ALA A 1 304 ? -2.925 -4.952 -7.193 1.00 98.19 304 ALA A CA 1
ATOM 2375 C C . ALA A 1 304 ? -4.300 -4.481 -6.693 1.00 98.19 304 ALA A C 1
ATOM 2377 O O . ALA A 1 304 ? -5.015 -3.799 -7.428 1.00 98.19 304 ALA A O 1
ATOM 2378 N N . CYS A 1 305 ? -4.632 -4.740 -5.422 1.00 97.88 305 CYS A N 1
ATOM 2379 C CA . CYS A 1 305 ? -5.860 -4.256 -4.785 1.00 97.88 305 CYS A CA 1
ATOM 2380 C C . CYS A 1 305 ? -5.979 -2.724 -4.802 1.00 97.88 305 CYS A C 1
ATOM 2382 O O . CYS A 1 305 ? -7.062 -2.190 -5.051 1.00 97.88 305 CYS A O 1
ATOM 2384 N N . LEU A 1 306 ? -4.884 -2.005 -4.539 1.00 98.19 306 LEU A N 1
ATOM 2385 C CA . LEU A 1 306 ? -4.863 -0.539 -4.526 1.00 98.19 306 LEU A CA 1
ATOM 2386 C C . LEU A 1 306 ? -4.952 0.058 -5.933 1.00 98.19 306 LEU A C 1
ATOM 2388 O O . LEU A 1 306 ? -5.686 1.022 -6.137 1.00 98.19 306 LEU A O 1
ATOM 2392 N N . LEU A 1 307 ? -4.258 -0.527 -6.912 1.00 97.88 307 LEU A N 1
ATOM 2393 C CA . LEU A 1 307 ? -4.339 -0.109 -8.315 1.00 97.88 307 LEU A CA 1
ATOM 2394 C C . LEU A 1 307 ? -5.735 -0.343 -8.894 1.00 97.88 307 LEU A C 1
ATOM 2396 O O . LEU A 1 307 ? -6.263 0.524 -9.590 1.00 97.88 307 LEU A O 1
ATOM 2400 N N . GLN A 1 308 ? -6.349 -1.481 -8.570 1.00 96.44 308 GLN A N 1
ATOM 2401 C CA . GLN A 1 308 ? -7.720 -1.783 -8.962 1.00 96.44 308 GLN A CA 1
ATOM 2402 C C . GLN A 1 308 ? -8.707 -0.797 -8.329 1.00 96.44 308 GLN A C 1
ATOM 2404 O O . GLN A 1 308 ? -9.532 -0.211 -9.029 1.00 96.44 308 GLN A O 1
ATOM 2409 N N . PHE A 1 309 ? -8.565 -0.535 -7.027 1.00 96.69 309 PHE A N 1
ATOM 2410 C CA . PHE A 1 309 ? -9.356 0.480 -6.336 1.00 96.69 309 PHE A CA 1
ATOM 2411 C C . PHE A 1 309 ? -9.206 1.863 -6.989 1.00 96.69 309 PHE A C 1
ATOM 2413 O O . PHE A 1 309 ? -10.206 2.551 -7.209 1.00 96.69 309 PHE A O 1
ATOM 2420 N N . PHE A 1 310 ? -7.976 2.257 -7.337 1.00 95.56 310 PHE A N 1
ATOM 2421 C CA . PHE A 1 310 ? -7.708 3.531 -7.998 1.00 95.56 310 PHE A CA 1
ATOM 2422 C C . PHE A 1 310 ? -8.404 3.613 -9.361 1.00 95.56 310 PHE A C 1
ATOM 2424 O O . PHE A 1 310 ? -9.044 4.617 -9.660 1.00 95.56 310 PHE A O 1
ATOM 2431 N N . LEU A 1 311 ? -8.334 2.544 -10.160 1.00 93.25 311 LEU A N 1
ATOM 2432 C CA . LEU A 1 311 ? -8.975 2.448 -11.473 1.00 93.25 311 LEU A CA 1
ATOM 2433 C C . LEU A 1 311 ? -10.505 2.558 -11.384 1.00 93.25 311 LEU A C 1
ATOM 2435 O 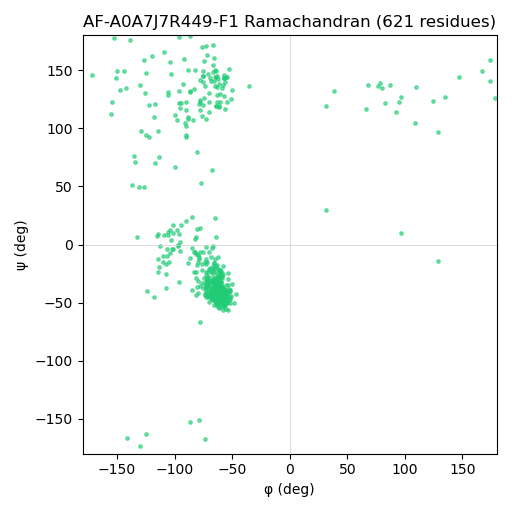O . LEU A 1 311 ? -11.118 3.308 -12.144 1.00 93.25 311 LEU A O 1
ATOM 2439 N N . GLU A 1 312 ? -11.127 1.876 -10.423 1.00 93.31 312 GLU A N 1
ATOM 2440 C CA . GLU A 1 312 ? -12.583 1.896 -10.211 1.00 93.31 312 GLU A CA 1
ATOM 2441 C C . GLU A 1 312 ? -13.111 3.269 -9.769 1.00 93.31 312 GLU A C 1
ATOM 2443 O O . GLU A 1 312 ? -14.231 3.664 -10.115 1.00 93.31 312 GLU A O 1
ATOM 2448 N N . HIS A 1 313 ? -12.295 4.024 -9.033 1.00 92.25 313 HIS A N 1
ATOM 2449 C CA . HIS A 1 313 ? -12.647 5.334 -8.480 1.00 92.25 313 HIS A CA 1
ATOM 2450 C C . HIS A 1 313 ? -11.975 6.492 -9.228 1.00 92.25 313 HIS A C 1
ATOM 2452 O O . HIS A 1 313 ? -12.035 7.637 -8.774 1.00 92.25 313 HIS A O 1
ATOM 2458 N N . LEU A 1 314 ? -11.363 6.218 -10.383 1.00 88.12 314 LEU A N 1
ATOM 2459 C CA . LEU A 1 314 ? -10.696 7.221 -11.199 1.00 88.12 314 LEU A CA 1
ATOM 2460 C C . LEU A 1 314 ? -11.712 8.250 -11.709 1.00 88.12 314 LEU A C 1
ATOM 2462 O O . LEU A 1 314 ? -12.635 7.911 -12.456 1.00 88.12 314 LEU A O 1
ATOM 2466 N N . HIS A 1 315 ? -11.506 9.511 -11.335 1.00 82.94 315 HIS A N 1
ATOM 2467 C CA . HIS A 1 315 ? -12.216 10.664 -11.883 1.00 82.94 315 HIS A CA 1
ATOM 2468 C C . HIS A 1 315 ? -11.202 11.520 -12.635 1.00 82.94 315 HIS A C 1
ATOM 2470 O O . HIS A 1 315 ? -10.448 12.285 -12.036 1.00 82.94 315 HIS A O 1
ATOM 2476 N N . VAL A 1 316 ? -11.144 11.345 -13.954 1.00 74.00 316 VAL A N 1
ATOM 2477 C CA . VAL A 1 316 ? -10.160 12.033 -14.793 1.00 74.00 316 VAL A CA 1
ATOM 2478 C C . VAL A 1 316 ? -10.556 13.501 -14.914 1.00 74.00 316 VAL A C 1
ATOM 2480 O O . VAL A 1 316 ? -11.528 13.840 -15.586 1.00 74.00 316 VAL A O 1
ATOM 2483 N N . SER A 1 317 ? -9.803 14.384 -14.260 1.00 64.94 317 SER A N 1
ATOM 2484 C CA . SER A 1 317 ? -9.824 15.808 -14.578 1.00 64.94 317 SER A CA 1
ATOM 2485 C C . SER A 1 317 ? -8.819 16.059 -15.703 1.00 64.94 317 SER A C 1
ATOM 2487 O O . SER A 1 317 ? -7.676 15.610 -15.641 1.00 64.94 317 SER A O 1
ATOM 2489 N N . ALA A 1 318 ? -9.234 16.770 -16.753 1.00 57.12 318 ALA A N 1
ATOM 2490 C CA . ALA A 1 318 ? -8.470 16.936 -17.997 1.00 57.12 318 ALA A CA 1
ATOM 2491 C C . ALA A 1 318 ? -7.125 17.696 -17.860 1.00 57.12 318 ALA A C 1
ATOM 2493 O O . ALA A 1 318 ? -6.499 18.017 -18.864 1.00 57.12 318 ALA A O 1
ATOM 2494 N N . LEU A 1 319 ? -6.688 18.024 -16.639 1.00 62.66 319 LEU A N 1
ATOM 2495 C CA . LEU A 1 319 ? -5.537 18.887 -16.365 1.00 62.66 319 LEU A CA 1
ATOM 2496 C C . LEU A 1 319 ? -4.322 18.152 -15.773 1.00 62.66 319 LEU A C 1
ATOM 2498 O O . LEU A 1 319 ? -3.259 18.763 -15.686 1.00 62.66 319 LEU A O 1
ATOM 2502 N N . VAL A 1 320 ? -4.437 16.879 -15.365 1.00 73.12 320 VAL A N 1
ATOM 2503 C CA . VAL A 1 320 ? -3.341 16.161 -14.682 1.00 73.12 320 VAL A CA 1
ATOM 2504 C C . VAL A 1 320 ? -2.880 14.944 -15.497 1.00 73.12 320 VAL A C 1
ATOM 2506 O O . VAL A 1 320 ? -3.618 13.962 -15.567 1.00 73.12 320 VAL A O 1
ATOM 2509 N N . PRO A 1 321 ? -1.669 14.963 -16.092 1.00 80.38 321 PRO A N 1
ATOM 2510 C CA . PRO A 1 321 ? -1.126 13.810 -16.807 1.00 80.38 321 PRO A CA 1
ATOM 2511 C C . PRO A 1 321 ? -0.626 12.714 -15.851 1.00 80.38 321 PRO A C 1
ATOM 2513 O O . PRO A 1 321 ? -0.112 12.992 -14.759 1.00 80.38 321 PRO A O 1
ATOM 2516 N N . PHE A 1 322 ? -0.705 11.458 -16.299 1.00 87.19 322 PHE A N 1
ATOM 2517 C CA . PHE A 1 322 ? -0.169 10.300 -15.578 1.00 87.19 322 PHE A CA 1
ATOM 2518 C C . PHE A 1 322 ? 1.346 10.160 -15.803 1.00 87.19 322 PHE A C 1
ATOM 2520 O O . PHE A 1 322 ? 1.827 9.406 -16.642 1.00 87.19 322 PHE A O 1
ATOM 2527 N N . HIS A 1 323 ? 2.112 10.961 -15.068 1.00 86.31 323 HIS A N 1
ATOM 2528 C CA . HIS A 1 323 ? 3.537 11.204 -15.315 1.00 86.31 323 HIS A CA 1
ATOM 2529 C C . HIS A 1 323 ? 4.494 10.125 -14.779 1.00 86.31 323 HIS A C 1
ATOM 2531 O O . HIS A 1 323 ? 5.693 10.193 -15.050 1.00 86.31 323 HIS A O 1
ATOM 2537 N N . ASN A 1 324 ? 3.997 9.162 -14.004 1.00 91.19 324 ASN A N 1
ATOM 2538 C CA . ASN A 1 324 ? 4.798 8.167 -13.290 1.00 91.19 324 ASN A CA 1
ATOM 2539 C C . ASN A 1 324 ? 4.579 6.725 -13.774 1.00 91.19 324 ASN A C 1
ATOM 2541 O O . ASN A 1 324 ? 5.131 5.789 -13.190 1.00 91.19 324 ASN A O 1
ATOM 2545 N N . LEU A 1 325 ? 3.828 6.533 -14.863 1.00 96.19 325 LEU A N 1
ATOM 2546 C CA . LEU A 1 325 ? 3.546 5.218 -15.439 1.00 96.19 325 LEU A CA 1
ATOM 2547 C C . LEU A 1 325 ? 4.824 4.406 -15.685 1.00 96.19 325 LEU A C 1
ATOM 2549 O O . LEU A 1 325 ? 4.881 3.234 -15.317 1.00 96.19 325 LEU A O 1
ATOM 2553 N N . GLY A 1 326 ? 5.848 5.018 -16.293 1.00 97.12 326 GLY A N 1
ATOM 2554 C CA . GLY A 1 326 ? 7.092 4.322 -16.629 1.00 97.12 326 GLY A CA 1
ATOM 2555 C C . GLY A 1 326 ? 7.786 3.737 -15.397 1.00 97.12 326 GLY A C 1
ATOM 2556 O O . GLY A 1 326 ? 8.177 2.570 -15.406 1.00 97.12 326 GLY A O 1
ATOM 2557 N N . LEU A 1 327 ? 7.855 4.516 -14.314 1.00 96.88 327 LEU A N 1
ATOM 2558 C CA . LEU A 1 327 ? 8.442 4.096 -13.041 1.00 96.88 327 LEU A CA 1
ATOM 2559 C C . LEU A 1 327 ? 7.659 2.930 -12.425 1.00 96.88 327 LEU A C 1
ATOM 2561 O O . LEU A 1 327 ? 8.243 1.908 -12.064 1.00 96.88 327 LEU A O 1
ATOM 2565 N N . LEU A 1 328 ? 6.331 3.050 -12.346 1.00 98.12 328 LEU A N 1
ATOM 2566 C CA . LEU A 1 328 ? 5.482 2.024 -11.736 1.00 98.12 328 LEU A CA 1
ATOM 2567 C C . LEU A 1 328 ? 5.515 0.715 -12.540 1.00 98.12 328 LEU A C 1
ATOM 2569 O O . LEU A 1 328 ? 5.703 -0.362 -11.974 1.00 98.12 328 LEU A O 1
ATOM 2573 N N . VAL A 1 329 ? 5.421 0.790 -13.871 1.00 98.44 329 VAL A N 1
ATOM 2574 C CA . VAL A 1 329 ? 5.541 -0.387 -14.744 1.00 98.44 329 VAL A CA 1
ATOM 2575 C C . VAL A 1 329 ? 6.925 -1.026 -14.612 1.00 98.44 329 VAL A C 1
ATOM 2577 O O . VAL A 1 329 ? 7.021 -2.253 -14.561 1.00 98.44 329 VAL A O 1
ATOM 2580 N N . GLY A 1 330 ? 7.994 -0.233 -14.509 1.00 98.00 330 GLY A N 1
ATOM 2581 C CA . GLY A 1 330 ? 9.355 -0.737 -14.312 1.00 98.00 330 GLY A CA 1
ATOM 2582 C C . GLY A 1 330 ? 9.558 -1.454 -12.979 1.00 98.00 330 GLY A C 1
ATOM 2583 O O . GLY A 1 330 ? 10.331 -2.405 -12.915 1.00 98.00 330 GLY A O 1
ATOM 2584 N N . LEU A 1 331 ? 8.834 -1.046 -11.933 1.00 97.88 331 LEU A N 1
ATOM 2585 C CA . LEU A 1 331 ? 8.865 -1.693 -10.622 1.00 97.88 331 LEU A CA 1
ATOM 2586 C C . LEU A 1 331 ? 8.146 -3.050 -10.627 1.00 97.88 331 LEU A C 1
ATOM 2588 O O . LEU A 1 331 ? 8.660 -4.025 -10.077 1.00 97.88 331 LEU A O 1
ATOM 2592 N N . PHE A 1 332 ? 6.956 -3.115 -11.231 1.00 98.44 332 PHE A N 1
ATOM 2593 C CA . PHE A 1 332 ? 6.120 -4.317 -11.193 1.00 98.44 332 PHE A CA 1
ATOM 2594 C C . PHE A 1 332 ? 6.477 -5.337 -12.274 1.00 98.44 332 PHE A C 1
ATOM 2596 O O . PHE A 1 332 ? 6.480 -6.535 -12.002 1.00 98.44 332 PHE A O 1
ATOM 2603 N N . SER A 1 333 ? 6.797 -4.901 -13.494 1.00 98.12 333 SER A N 1
ATOM 2604 C CA . SER A 1 333 ? 6.928 -5.817 -14.634 1.00 98.12 333 SER A CA 1
ATOM 2605 C C . SER A 1 333 ? 7.986 -6.919 -14.456 1.00 98.12 333 SER A C 1
ATOM 2607 O O . SER A 1 333 ? 7.653 -8.065 -14.768 1.00 98.12 333 SER A O 1
ATOM 2609 N N . PRO A 1 334 ? 9.187 -6.702 -13.876 1.00 97.44 334 PRO A N 1
ATOM 2610 C CA . PRO A 1 334 ? 10.159 -7.787 -13.692 1.00 97.44 334 PRO A CA 1
ATOM 2611 C C . PRO A 1 334 ? 9.665 -8.907 -12.764 1.00 97.44 334 PRO A C 1
ATOM 2613 O O . PRO A 1 334 ? 10.092 -10.054 -12.900 1.00 97.44 334 PRO A O 1
ATOM 2616 N N . ARG A 1 335 ? 8.718 -8.609 -11.861 1.00 97.00 335 ARG A N 1
ATOM 2617 C CA . ARG A 1 335 ? 8.128 -9.587 -10.931 1.00 97.00 335 ARG A CA 1
ATOM 2618 C C . ARG A 1 335 ? 7.261 -10.636 -11.619 1.00 97.00 335 ARG A C 1
ATOM 2620 O O . ARG A 1 335 ? 6.969 -11.656 -11.006 1.00 97.00 335 ARG A O 1
ATOM 2627 N N . CYS A 1 336 ? 6.938 -10.478 -12.905 1.00 95.88 336 CYS A N 1
ATOM 2628 C CA . CYS A 1 336 ? 6.308 -11.546 -13.688 1.00 95.88 336 CYS A CA 1
ATOM 2629 C C . CYS A 1 336 ? 7.185 -12.808 -13.830 1.00 95.88 336 CYS A C 1
ATOM 2631 O O . CYS A 1 336 ? 6.681 -13.839 -14.263 1.00 95.88 336 CYS A O 1
ATOM 2633 N N . ALA A 1 337 ? 8.467 -12.754 -13.446 1.00 95.06 337 ALA A N 1
ATOM 2634 C CA . ALA A 1 337 ? 9.369 -13.905 -13.379 1.00 95.06 337 ALA A CA 1
ATOM 2635 C C . ALA A 1 337 ? 9.723 -14.344 -11.948 1.00 95.06 337 ALA A C 1
ATOM 2637 O O . ALA A 1 337 ? 10.599 -15.190 -11.779 1.00 95.06 337 ALA A O 1
ATOM 2638 N N . ASP A 1 338 ? 9.078 -13.786 -10.919 1.00 95.12 338 ASP A N 1
ATOM 2639 C CA . ASP A 1 338 ? 9.341 -14.133 -9.520 1.00 95.12 338 ASP A CA 1
ATOM 2640 C C . ASP A 1 338 ? 9.255 -15.647 -9.270 1.00 95.12 338 ASP A C 1
ATOM 2642 O O . ASP A 1 338 ? 8.500 -16.364 -9.930 1.00 95.12 338 ASP A O 1
ATOM 2646 N N . LEU A 1 339 ? 10.005 -16.148 -8.289 1.00 91.56 339 LEU A N 1
ATOM 2647 C CA . LEU A 1 339 ? 9.929 -17.546 -7.862 1.00 91.56 339 LEU A CA 1
ATOM 2648 C C . LEU A 1 339 ? 8.503 -17.966 -7.459 1.00 91.56 339 LEU A C 1
ATOM 2650 O O . LEU A 1 339 ? 8.096 -19.096 -7.739 1.00 91.56 339 LEU A O 1
ATOM 2654 N N . TRP A 1 340 ? 7.725 -17.059 -6.862 1.00 91.88 340 TRP A N 1
ATOM 2655 C CA . TRP A 1 340 ? 6.388 -17.349 -6.344 1.00 91.88 340 TRP A CA 1
ATOM 2656 C C . TRP A 1 340 ? 5.302 -17.118 -7.407 1.00 91.88 340 TRP A C 1
ATOM 2658 O O . TRP A 1 340 ? 5.175 -15.997 -7.904 1.00 91.88 340 TRP A O 1
ATOM 2668 N N . PRO A 1 341 ? 4.473 -18.132 -7.741 1.00 92.75 341 PRO A N 1
ATOM 2669 C CA . PRO A 1 341 ? 3.430 -18.002 -8.763 1.00 92.75 341 PRO A CA 1
ATOM 2670 C C . PRO A 1 341 ? 2.444 -16.859 -8.507 1.00 92.75 341 PRO A C 1
ATOM 2672 O O . PRO A 1 341 ? 2.151 -16.098 -9.426 1.00 92.75 341 PRO A O 1
ATOM 2675 N N . ALA A 1 342 ? 2.001 -16.691 -7.256 1.00 94.12 342 ALA A N 1
ATOM 2676 C CA . ALA A 1 342 ? 1.100 -15.607 -6.871 1.00 94.12 342 ALA A CA 1
ATOM 2677 C C . ALA A 1 342 ? 1.707 -14.226 -7.176 1.00 94.12 342 ALA A C 1
ATOM 2679 O O . ALA A 1 342 ? 1.057 -13.385 -7.790 1.00 94.12 342 ALA A O 1
ATOM 2680 N N . THR A 1 343 ? 2.990 -14.019 -6.853 1.00 96.19 343 THR A N 1
ATOM 2681 C CA . THR A 1 343 ? 3.707 -12.775 -7.175 1.00 96.19 343 THR A CA 1
ATOM 2682 C C . THR A 1 343 ? 3.750 -12.521 -8.680 1.00 96.19 343 THR A C 1
ATOM 2684 O O . THR A 1 343 ? 3.537 -11.389 -9.112 1.00 96.19 343 THR A O 1
ATOM 2687 N N . ARG A 1 344 ? 3.982 -13.560 -9.497 1.00 96.12 344 ARG A N 1
ATOM 2688 C CA . ARG A 1 344 ? 4.008 -13.420 -10.963 1.00 96.12 344 ARG A CA 1
ATOM 2689 C C . ARG A 1 344 ? 2.666 -12.970 -11.522 1.00 96.12 344 ARG A C 1
ATOM 2691 O O . ARG A 1 344 ? 2.624 -12.088 -12.376 1.00 96.12 344 ARG A O 1
ATOM 2698 N N . GLN A 1 345 ? 1.584 -13.575 -11.044 1.00 96.06 345 GLN A N 1
ATOM 2699 C CA . GLN A 1 345 ? 0.234 -13.255 -11.495 1.00 96.06 345 GLN A CA 1
ATOM 2700 C C . GLN A 1 345 ? -0.179 -11.843 -11.082 1.00 96.06 345 GLN A C 1
ATOM 2702 O O . GLN A 1 345 ? -0.696 -11.101 -11.918 1.00 96.06 345 GLN A O 1
ATOM 2707 N N . GLU A 1 346 ? 0.106 -11.443 -9.841 1.00 97.75 346 GLU A N 1
ATOM 2708 C CA . GLU A 1 346 ? -0.225 -10.096 -9.374 1.00 97.75 346 GLU A CA 1
ATOM 2709 C C . GLU A 1 346 ? 0.651 -9.008 -9.989 1.00 97.75 346 GLU A C 1
ATOM 2711 O O . GLU A 1 346 ? 0.165 -7.913 -10.255 1.00 97.75 346 GLU A O 1
ATOM 2716 N N . ALA A 1 347 ? 1.901 -9.306 -10.345 1.00 98.06 347 ALA A N 1
ATOM 2717 C CA . ALA A 1 347 ? 2.716 -8.393 -11.141 1.00 98.06 347 ALA A CA 1
ATOM 2718 C C . ALA A 1 347 ? 2.049 -8.051 -12.484 1.00 98.06 347 ALA A C 1
ATOM 2720 O O . ALA A 1 347 ? 2.039 -6.890 -12.899 1.00 98.06 347 ALA A O 1
ATOM 2721 N N . VAL A 1 348 ? 1.454 -9.048 -13.148 1.00 97.88 348 VAL A N 1
ATOM 2722 C CA . VAL A 1 348 ? 0.702 -8.831 -14.390 1.00 97.88 348 VAL A CA 1
ATOM 2723 C C . VAL A 1 348 ? -0.598 -8.068 -14.130 1.00 97.88 348 VAL A C 1
ATOM 2725 O O . VAL A 1 348 ? -0.898 -7.165 -14.909 1.00 97.88 348 VAL A O 1
ATOM 2728 N N . SER A 1 349 ? -1.318 -8.350 -13.032 1.00 98.00 349 SER A N 1
ATOM 2729 C CA . SER A 1 349 ? -2.474 -7.541 -12.600 1.00 98.00 349 SER A CA 1
ATOM 2730 C C . SER A 1 349 ? -2.091 -6.062 -12.460 1.00 98.00 349 SER A C 1
ATOM 2732 O O . SER A 1 349 ? -2.748 -5.202 -13.038 1.00 98.00 349 SER A O 1
ATOM 2734 N N . CYS A 1 350 ? -0.989 -5.761 -11.761 1.00 98.56 350 CYS A N 1
ATOM 2735 C CA . CYS A 1 350 ? -0.513 -4.393 -11.561 1.00 98.56 350 CYS A CA 1
ATOM 2736 C C . CYS A 1 350 ? -0.196 -3.693 -12.889 1.00 98.56 350 CYS A C 1
ATOM 2738 O O . CYS A 1 350 ? -0.638 -2.567 -13.112 1.00 98.56 350 CYS A O 1
ATOM 2740 N N . VAL A 1 351 ? 0.550 -4.350 -13.788 1.00 98.56 351 VAL A N 1
ATOM 2741 C CA . VAL A 1 351 ? 0.882 -3.781 -15.108 1.00 98.56 351 VAL A CA 1
ATOM 2742 C C . VAL A 1 351 ? -0.384 -3.549 -15.933 1.00 98.56 351 VAL A C 1
ATOM 2744 O O . VAL A 1 351 ? -0.520 -2.492 -16.542 1.00 98.56 351 VAL A O 1
ATOM 2747 N N . TYR A 1 352 ? -1.325 -4.495 -15.923 1.00 98.31 352 TYR A N 1
ATOM 2748 C CA . TYR A 1 352 ? -2.611 -4.355 -16.600 1.00 98.31 352 TYR A CA 1
ATOM 2749 C C . TYR A 1 352 ? -3.383 -3.130 -16.086 1.00 98.31 352 TYR A C 1
ATOM 2751 O O . TYR A 1 352 ? -3.744 -2.264 -16.885 1.00 98.31 352 TYR A O 1
ATOM 2759 N N . SER A 1 353 ? -3.562 -2.999 -14.767 1.00 97.69 353 SER A N 1
ATOM 2760 C CA . SER A 1 353 ? -4.271 -1.860 -14.174 1.00 97.69 353 SER A CA 1
ATOM 2761 C C . SER A 1 353 ? -3.578 -0.535 -14.494 1.00 97.69 353 SER A C 1
ATOM 2763 O O . SER A 1 353 ? -4.253 0.426 -14.838 1.00 97.69 353 SER A O 1
ATOM 2765 N N . LEU A 1 354 ? -2.241 -0.477 -14.470 1.00 97.81 354 LEU A N 1
ATOM 2766 C CA . LEU A 1 354 ? -1.478 0.726 -14.823 1.00 97.81 354 LEU A CA 1
ATOM 2767 C C . LEU A 1 354 ? -1.669 1.157 -16.284 1.00 97.81 354 LEU A C 1
ATOM 2769 O O . LEU A 1 354 ? -1.832 2.347 -16.551 1.00 97.81 354 LEU A O 1
ATOM 2773 N N . LEU A 1 355 ? -1.684 0.212 -17.229 1.00 97.06 355 LEU A N 1
ATOM 2774 C CA . LEU A 1 355 ? -1.964 0.531 -18.633 1.00 97.06 355 LEU A CA 1
ATOM 2775 C C . LEU A 1 355 ? -3.409 1.014 -18.824 1.00 97.06 355 LEU A C 1
ATOM 2777 O O . LEU A 1 355 ? -3.647 1.935 -19.599 1.00 97.06 355 LEU A O 1
ATOM 2781 N N . TYR A 1 356 ? -4.369 0.453 -18.088 1.00 95.88 356 TYR A N 1
ATOM 2782 C CA . TYR A 1 356 ? -5.757 0.920 -18.113 1.00 95.88 356 TYR A CA 1
ATOM 2783 C C . TYR A 1 356 ? -5.951 2.282 -17.442 1.00 95.88 356 TYR A C 1
ATOM 2785 O O . TYR A 1 356 ? -6.752 3.087 -17.914 1.00 95.88 356 TYR A O 1
ATOM 2793 N N . LEU A 1 357 ? -5.183 2.584 -16.393 1.00 94.38 357 LEU A N 1
ATOM 2794 C CA . LEU A 1 357 ? -5.132 3.925 -15.817 1.00 94.38 357 LEU A CA 1
ATOM 2795 C C . LEU A 1 357 ? -4.636 4.935 -16.849 1.00 94.38 357 LEU A C 1
ATOM 2797 O O . LEU A 1 357 ? -5.274 5.970 -17.028 1.00 94.38 357 LEU A O 1
ATOM 2801 N N . GLN A 1 358 ? -3.560 4.611 -17.572 1.00 93.88 358 GLN A N 1
ATOM 2802 C CA . GLN A 1 358 ? -3.058 5.450 -18.659 1.00 93.88 358 GLN A CA 1
ATOM 2803 C C . GLN A 1 358 ? -4.133 5.718 -19.720 1.00 93.88 358 GLN A C 1
ATOM 2805 O O . GLN A 1 358 ? -4.356 6.873 -20.072 1.00 93.88 358 GLN A O 1
ATOM 2810 N N . LEU A 1 359 ? -4.845 4.682 -20.174 1.00 92.81 359 LEU A N 1
ATOM 2811 C CA . LEU A 1 359 ? -5.956 4.837 -21.120 1.00 92.81 359 LEU A CA 1
ATOM 2812 C C . LEU A 1 359 ? -7.071 5.729 -20.546 1.00 92.81 359 LEU A C 1
ATOM 2814 O O . LEU A 1 359 ? -7.599 6.594 -21.241 1.00 92.81 359 LEU A O 1
ATOM 2818 N N . GLY A 1 360 ? -7.397 5.580 -19.261 1.00 92.00 360 GLY A N 1
ATOM 2819 C CA . GLY A 1 360 ? -8.330 6.476 -18.579 1.00 92.00 360 GLY A CA 1
ATOM 2820 C C . GLY A 1 360 ? -7.889 7.942 -18.667 1.00 92.00 360 GLY A C 1
ATOM 2821 O O . GLY A 1 360 ? -8.670 8.792 -19.089 1.00 92.00 360 GLY A O 1
ATOM 2822 N N . TYR A 1 361 ? -6.625 8.240 -18.347 1.00 90.44 361 TYR A N 1
ATOM 2823 C CA . TYR A 1 361 ? -6.060 9.595 -18.447 1.00 90.44 361 TYR A CA 1
ATOM 2824 C C . TYR A 1 361 ? -5.963 10.127 -19.887 1.00 90.44 361 TYR A C 1
ATOM 2826 O O . TYR A 1 361 ? -5.992 11.340 -20.087 1.00 90.44 361 TYR A O 1
ATOM 2834 N N . GLU A 1 362 ? -5.906 9.250 -20.889 1.00 89.19 362 GLU A N 1
ATOM 2835 C CA . GLU A 1 362 ? -6.009 9.602 -22.314 1.00 89.19 362 GLU A CA 1
ATOM 2836 C C . GLU A 1 362 ? -7.456 9.877 -22.770 1.00 89.19 362 GLU A C 1
ATOM 2838 O O . GLU A 1 362 ? -7.675 10.329 -23.894 1.00 89.19 362 GLU A O 1
ATOM 2843 N N . GLY A 1 363 ? -8.448 9.654 -21.900 1.00 89.31 363 GLY A N 1
ATOM 2844 C CA . GLY A 1 363 ? -9.860 9.952 -22.147 1.00 89.31 363 GLY A CA 1
ATOM 2845 C C . GLY A 1 363 ? -10.693 8.765 -22.636 1.00 89.31 363 GLY A C 1
ATOM 2846 O O . GLY A 1 363 ? -11.844 8.957 -23.032 1.00 89.31 363 GLY A O 1
ATOM 2847 N N . PHE A 1 364 ? -10.154 7.542 -22.608 1.00 90.81 364 PHE A N 1
ATOM 2848 C CA . PHE A 1 364 ? -10.930 6.350 -22.943 1.00 90.81 364 PHE A CA 1
ATOM 2849 C C . PHE A 1 364 ? -11.993 6.057 -21.872 1.00 90.81 364 PHE A C 1
ATOM 2851 O O . PHE A 1 364 ? -11.781 6.241 -20.672 1.00 90.81 364 PHE A O 1
ATOM 2858 N N . SER A 1 365 ? -13.161 5.578 -22.310 1.00 89.00 365 SER A N 1
ATOM 2859 C CA . SER A 1 365 ? -14.238 5.163 -21.406 1.00 89.00 365 SER A CA 1
ATOM 2860 C C . SER A 1 365 ? -13.844 3.931 -20.593 1.00 89.00 365 SER A C 1
ATOM 2862 O O . SER A 1 365 ? -13.094 3.089 -21.075 1.00 89.00 365 SER A O 1
ATOM 2864 N N . ARG A 1 366 ? -14.446 3.740 -19.415 1.00 86.00 366 ARG A N 1
ATOM 2865 C CA . ARG A 1 366 ? -14.196 2.560 -18.561 1.00 86.00 366 ARG A CA 1
ATOM 2866 C C . ARG A 1 366 ? -14.518 1.219 -19.235 1.00 86.00 366 ARG A C 1
ATOM 2868 O O . ARG A 1 366 ? -13.877 0.224 -18.925 1.00 86.00 366 ARG A O 1
ATOM 2875 N N . ASP A 1 367 ? -15.465 1.212 -20.171 1.00 89.19 367 ASP A N 1
ATOM 2876 C CA . ASP A 1 367 ? -15.852 0.015 -20.932 1.00 89.19 367 ASP A CA 1
ATOM 2877 C C . ASP A 1 367 ? -14.966 -0.234 -22.163 1.00 89.19 367 ASP A C 1
ATOM 2879 O O . ASP A 1 367 ? -15.153 -1.224 -22.871 1.00 89.19 367 ASP A O 1
ATOM 2883 N N . TYR A 1 368 ? -14.015 0.666 -22.447 1.00 93.12 368 TYR A N 1
ATOM 2884 C CA . TYR A 1 368 ? -13.080 0.485 -23.551 1.00 93.12 368 TYR A CA 1
ATOM 2885 C C . TYR A 1 368 ? -12.217 -0.749 -23.290 1.00 93.12 368 TYR A C 1
ATOM 2887 O O . TYR A 1 368 ? -11.729 -0.954 -22.181 1.00 93.12 368 TYR A O 1
ATOM 2895 N N . ARG A 1 369 ? -12.028 -1.567 -24.324 1.00 94.62 369 ARG A N 1
ATOM 2896 C CA . ARG A 1 369 ? -11.212 -2.778 -24.271 1.00 94.62 369 ARG A CA 1
ATOM 2897 C C . ARG A 1 369 ? -10.056 -2.635 -25.229 1.00 94.62 369 ARG A C 1
ATOM 2899 O O . ARG A 1 369 ? -10.251 -2.438 -26.425 1.00 94.62 369 ARG A O 1
ATOM 2906 N N . ASP A 1 370 ? -8.857 -2.732 -24.683 1.00 96.25 370 ASP A N 1
ATOM 2907 C CA . ASP A 1 370 ? -7.646 -2.564 -25.453 1.00 96.25 370 ASP A CA 1
ATOM 2908 C C . ASP A 1 370 ? -7.054 -3.910 -25.878 1.00 96.25 370 ASP A C 1
ATOM 2910 O O . ASP A 1 370 ? -6.440 -4.598 -25.067 1.00 96.25 370 ASP A O 1
ATOM 2914 N N . ASP A 1 371 ? -7.158 -4.263 -27.162 1.00 95.88 371 ASP A N 1
ATOM 2915 C CA . ASP A 1 371 ? -6.706 -5.568 -27.679 1.00 95.88 371 ASP A CA 1
ATOM 2916 C C . ASP A 1 371 ? -5.248 -5.916 -27.330 1.00 95.88 371 ASP A C 1
ATOM 2918 O O . ASP A 1 371 ? -4.879 -7.085 -27.215 1.00 95.88 371 ASP A O 1
ATOM 2922 N N . VAL A 1 372 ? -4.380 -4.909 -27.183 1.00 96.38 372 VAL A N 1
ATOM 2923 C CA . VAL A 1 372 ? -2.964 -5.122 -26.867 1.00 96.38 372 VAL A CA 1
ATOM 2924 C C . VAL A 1 372 ? -2.774 -5.344 -25.368 1.00 96.38 372 VAL A C 1
ATOM 2926 O O . VAL A 1 372 ? -2.027 -6.250 -24.998 1.00 96.38 372 VAL A O 1
ATOM 2929 N N . ALA A 1 373 ? -3.439 -4.560 -24.514 1.00 96.25 373 ALA A N 1
ATOM 2930 C CA . ALA A 1 373 ? -3.356 -4.714 -23.062 1.00 96.25 373 ALA A CA 1
ATOM 2931 C C . ALA A 1 373 ? -4.096 -5.968 -22.561 1.00 96.25 373 ALA A C 1
ATOM 2933 O O . ALA A 1 373 ? -3.590 -6.650 -21.674 1.00 96.25 373 ALA A O 1
ATOM 2934 N N . GLU A 1 374 ? -5.228 -6.336 -23.168 1.00 96.62 374 GLU A N 1
ATOM 2935 C CA . GLU A 1 374 ? -6.018 -7.533 -22.824 1.00 96.62 374 GLU A CA 1
ATOM 2936 C C . GLU A 1 374 ? -5.213 -8.837 -22.968 1.00 96.62 374 GLU A C 1
ATOM 2938 O O . GLU A 1 374 ? -5.409 -9.799 -22.223 1.00 96.62 374 GLU A O 1
ATOM 2943 N N . ARG A 1 375 ? -4.201 -8.863 -23.846 1.00 96.62 375 ARG A N 1
ATOM 2944 C CA . ARG A 1 375 ? -3.268 -9.998 -23.953 1.00 96.62 375 ARG A CA 1
ATOM 2945 C C . ARG A 1 375 ? -2.512 -10.283 -22.653 1.00 96.62 375 ARG A C 1
ATOM 2947 O O . ARG A 1 375 ? -2.090 -11.422 -22.456 1.00 96.62 375 ARG A O 1
ATOM 2954 N N . LEU A 1 376 ? -2.347 -9.304 -21.759 1.00 96.75 376 LEU A N 1
ATOM 2955 C CA . LEU A 1 376 ? -1.738 -9.528 -20.443 1.00 96.75 376 LEU A CA 1
ATOM 2956 C C . LEU A 1 376 ? -2.529 -10.548 -19.620 1.00 96.75 376 LEU A C 1
ATOM 2958 O O . LEU A 1 376 ? -1.912 -11.377 -18.957 1.00 96.75 376 LEU A O 1
ATOM 2962 N N . LEU A 1 377 ? -3.861 -10.556 -19.717 1.00 93.81 377 LEU A N 1
ATOM 2963 C CA . LEU A 1 377 ? -4.698 -11.511 -18.988 1.00 93.81 377 LEU A CA 1
ATOM 2964 C C . LEU A 1 377 ? -4.421 -12.948 -19.447 1.00 93.81 377 LEU A C 1
ATOM 2966 O O . LEU A 1 377 ? -4.206 -13.827 -18.622 1.00 93.81 377 LEU A O 1
ATOM 2970 N N . THR A 1 378 ? -4.284 -13.168 -20.757 1.00 92.25 378 THR A N 1
ATOM 2971 C CA . THR A 1 378 ? -3.935 -14.499 -21.290 1.00 92.25 378 THR A CA 1
ATOM 2972 C C . THR A 1 378 ? -2.543 -14.971 -20.855 1.00 92.25 378 THR A C 1
ATOM 2974 O O . THR A 1 378 ? -2.325 -16.159 -20.632 1.00 92.25 378 THR A O 1
ATOM 2977 N N . LEU A 1 379 ? -1.590 -14.043 -20.700 1.00 92.31 379 LEU A N 1
ATOM 2978 C CA . LEU A 1 379 ? -0.251 -14.359 -20.201 1.00 92.31 379 LEU A CA 1
ATOM 2979 C C . LEU A 1 379 ? -0.270 -14.669 -18.700 1.00 92.31 379 LEU A C 1
ATOM 2981 O O . LEU A 1 379 ? 0.455 -15.562 -18.267 1.00 92.31 379 LEU A O 1
ATOM 2985 N N . LYS A 1 380 ? -1.110 -13.973 -17.919 1.00 93.19 380 LYS A N 1
ATOM 2986 C CA . LYS A 1 380 ? -1.268 -14.174 -16.470 1.00 93.19 380 LYS A CA 1
ATOM 2987 C C . LYS A 1 380 ? -1.594 -15.630 -16.130 1.00 93.19 380 LYS A C 1
ATOM 2989 O O . LYS A 1 380 ? -0.974 -16.195 -15.228 1.00 93.19 380 LYS A O 1
ATOM 2994 N N . ASP A 1 381 ? -2.502 -16.253 -16.876 1.00 87.19 381 ASP A N 1
ATOM 2995 C CA . ASP A 1 381 ? -2.911 -17.645 -16.645 1.00 87.19 381 ASP A CA 1
ATOM 2996 C C . ASP A 1 381 ? -1.765 -18.639 -16.906 1.00 87.19 381 ASP A C 1
ATOM 2998 O O . ASP A 1 381 ? -1.609 -19.631 -16.194 1.00 87.19 381 ASP A O 1
ATOM 3002 N N . GLY A 1 382 ? -0.898 -18.340 -17.878 1.00 83.94 382 GLY A N 1
ATOM 3003 C CA . GLY A 1 382 ? 0.271 -19.159 -18.211 1.00 83.94 382 GLY A CA 1
ATOM 3004 C C . GLY A 1 382 ? 1.423 -19.073 -17.202 1.00 83.94 382 GLY A C 1
ATOM 3005 O O . GLY A 1 382 ? 2.311 -19.925 -17.215 1.00 83.94 382 GLY A O 1
ATOM 3006 N N . LEU A 1 383 ? 1.421 -18.079 -16.305 1.00 88.50 383 LEU A N 1
ATOM 3007 C CA . LEU A 1 383 ? 2.506 -17.841 -15.344 1.00 88.50 383 LEU A CA 1
ATOM 3008 C C . LEU A 1 383 ? 2.429 -18.708 -14.081 1.00 88.50 383 LEU A C 1
ATOM 3010 O O . LEU A 1 383 ? 3.261 -18.556 -13.186 1.00 88.50 383 LEU A O 1
ATOM 3014 N N . VAL A 1 384 ? 1.489 -19.649 -13.983 1.00 84.44 384 VAL A N 1
ATOM 3015 C CA . VAL A 1 384 ? 1.409 -20.573 -12.837 1.00 84.44 384 VAL A CA 1
ATOM 3016 C C . VAL A 1 384 ? 2.641 -21.487 -12.768 1.00 84.44 384 VAL A C 1
ATOM 3018 O O . VAL A 1 384 ? 3.159 -21.754 -11.682 1.00 84.44 384 VAL A O 1
ATOM 3021 N N . HIS A 1 385 ? 3.180 -21.905 -13.916 1.00 77.31 385 HIS A N 1
ATOM 3022 C CA . HIS A 1 385 ? 4.308 -22.835 -13.982 1.00 77.31 385 HIS A CA 1
ATOM 3023 C C . HIS A 1 385 ? 5.669 -22.114 -14.057 1.00 77.31 385 HIS A C 1
ATOM 3025 O O . HIS A 1 385 ? 5.811 -21.152 -14.809 1.00 77.31 385 HIS A O 1
ATOM 3031 N N . PRO A 1 386 ? 6.700 -22.578 -13.323 1.00 77.31 386 PRO A N 1
ATOM 3032 C CA . PRO A 1 386 ? 8.004 -21.912 -13.247 1.00 77.31 386 PRO A CA 1
ATOM 3033 C C . PRO A 1 386 ? 8.967 -22.288 -14.392 1.00 77.31 386 PRO A C 1
ATOM 3035 O O . PRO A 1 386 ? 10.182 -22.206 -14.216 1.00 77.31 386 PRO A O 1
ATOM 3038 N N . ASP A 1 387 ? 8.469 -22.746 -15.546 1.00 87.06 387 ASP A N 1
ATOM 3039 C CA . ASP A 1 387 ? 9.335 -23.154 -16.660 1.00 87.06 387 ASP A CA 1
ATOM 3040 C C . ASP A 1 387 ? 10.153 -21.948 -17.179 1.00 87.06 387 ASP A C 1
ATOM 3042 O O . ASP A 1 387 ? 9.565 -20.943 -17.592 1.00 87.06 387 ASP A O 1
ATOM 3046 N N . PRO A 1 388 ? 11.500 -22.011 -17.192 1.00 86.00 388 PRO A N 1
ATOM 3047 C CA . PRO A 1 388 ? 12.330 -20.870 -17.575 1.00 86.00 388 PRO A CA 1
ATOM 3048 C C . PRO A 1 388 ? 12.124 -20.372 -19.011 1.00 86.00 388 PRO A C 1
ATOM 3050 O O . PRO A 1 388 ? 12.312 -19.181 -19.261 1.00 86.00 388 PRO A O 1
ATOM 3053 N N . ALA A 1 389 ? 11.769 -21.249 -19.954 1.00 88.31 389 ALA A N 1
ATOM 3054 C CA . ALA A 1 389 ? 11.481 -20.859 -21.329 1.00 88.31 389 ALA A CA 1
ATOM 3055 C C . ALA A 1 389 ? 10.121 -20.156 -21.414 1.00 88.31 389 ALA A C 1
ATOM 3057 O O . ALA A 1 389 ? 10.022 -19.105 -22.048 1.00 88.31 389 ALA A O 1
ATOM 3058 N N . ILE A 1 390 ? 9.101 -20.672 -20.715 1.00 87.88 390 ILE A N 1
ATOM 3059 C CA . ILE A 1 390 ? 7.788 -20.014 -20.615 1.00 87.88 390 ILE A CA 1
ATOM 3060 C C . ILE A 1 390 ? 7.937 -18.627 -19.988 1.00 87.88 390 ILE A C 1
ATOM 3062 O O . ILE A 1 390 ? 7.457 -17.649 -20.559 1.00 87.88 390 ILE A O 1
ATOM 3066 N N . LEU A 1 391 ? 8.657 -18.516 -18.867 1.00 89.44 391 LEU A N 1
ATOM 3067 C CA . LEU A 1 391 ? 8.902 -17.235 -18.200 1.00 89.44 391 LEU A CA 1
ATOM 3068 C C . LEU A 1 391 ? 9.646 -16.258 -19.116 1.00 89.44 391 LEU A C 1
ATOM 3070 O O . LEU A 1 391 ? 9.239 -15.108 -19.237 1.00 89.44 391 LEU A O 1
ATOM 3074 N N . PHE A 1 392 ? 10.684 -16.709 -19.827 1.00 91.12 392 PHE A N 1
ATOM 3075 C CA . PHE A 1 392 ? 11.401 -15.867 -20.788 1.00 91.12 392 PHE A CA 1
ATOM 3076 C C . PHE A 1 392 ? 10.474 -15.326 -21.889 1.00 91.12 392 PHE A C 1
ATOM 3078 O O . PHE A 1 392 ? 10.481 -14.125 -22.175 1.00 91.12 392 PHE A O 1
ATOM 3085 N N . HIS A 1 393 ? 9.653 -16.194 -22.488 1.00 92.31 393 HIS A N 1
ATOM 3086 C CA . HIS A 1 393 ? 8.693 -15.801 -23.520 1.00 92.31 393 HIS A CA 1
ATOM 3087 C C . HIS A 1 393 ? 7.613 -14.858 -22.983 1.00 92.31 393 HIS A C 1
ATOM 3089 O O . HIS A 1 393 ? 7.257 -13.892 -23.664 1.00 92.31 393 HIS A O 1
ATOM 3095 N N . ALA A 1 394 ? 7.126 -15.092 -21.764 1.00 93.38 394 ALA A N 1
ATOM 3096 C CA . ALA A 1 394 ? 6.166 -14.220 -21.105 1.00 93.38 394 ALA A CA 1
ATOM 3097 C C . ALA A 1 394 ? 6.769 -12.836 -20.828 1.00 93.38 394 ALA A C 1
ATOM 3099 O O . ALA A 1 394 ? 6.171 -11.839 -21.225 1.00 93.38 394 ALA A O 1
ATOM 3100 N N . CYS A 1 395 ? 7.979 -12.750 -20.260 1.00 95.50 395 CYS A N 1
ATOM 3101 C CA . CYS A 1 395 ? 8.671 -11.476 -20.031 1.00 95.50 395 CYS A CA 1
ATOM 3102 C C . CYS A 1 395 ? 8.855 -10.682 -21.328 1.00 95.50 395 CYS A C 1
ATOM 3104 O O . CYS A 1 395 ? 8.592 -9.481 -21.360 1.00 95.50 395 CYS A O 1
ATOM 3106 N N . HIS A 1 396 ? 9.280 -11.348 -22.407 1.00 96.75 396 HIS A N 1
ATOM 3107 C CA . HIS A 1 396 ? 9.423 -10.707 -23.712 1.00 96.75 396 HIS A CA 1
ATOM 3108 C C . HIS A 1 396 ? 8.075 -10.205 -24.248 1.00 96.75 396 HIS A C 1
ATOM 3110 O O . HIS A 1 396 ? 7.970 -9.062 -24.687 1.00 96.75 396 HIS A O 1
ATOM 3116 N N . SER A 1 397 ? 7.025 -11.025 -24.157 1.00 97.44 397 SER A N 1
ATOM 3117 C CA . SER A 1 397 ? 5.679 -10.662 -24.617 1.00 97.44 397 SER A CA 1
ATOM 3118 C C . SER A 1 397 ? 5.095 -9.488 -23.825 1.00 97.44 397 SER A C 1
ATOM 3120 O O . SER A 1 397 ? 4.523 -8.572 -24.415 1.00 97.44 397 SER A O 1
ATOM 3122 N N . ILE A 1 398 ? 5.289 -9.472 -22.503 1.00 98.25 398 ILE A N 1
ATOM 3123 C CA . ILE A 1 398 ? 4.907 -8.358 -21.627 1.00 98.25 398 ILE A CA 1
ATOM 3124 C C . ILE A 1 398 ? 5.669 -7.090 -22.033 1.00 98.25 398 ILE A C 1
ATOM 3126 O O . ILE A 1 398 ? 5.052 -6.040 -22.200 1.00 98.25 398 ILE A O 1
ATOM 3130 N N . ALA A 1 399 ? 6.980 -7.178 -22.286 1.00 98.38 399 ALA A N 1
ATOM 3131 C CA . ALA A 1 399 ? 7.771 -6.038 -22.750 1.00 98.38 399 ALA A CA 1
ATOM 3132 C C . ALA A 1 399 ? 7.282 -5.479 -24.094 1.00 98.38 399 ALA A C 1
ATOM 3134 O O . ALA A 1 399 ? 7.255 -4.264 -24.270 1.00 98.38 399 ALA A O 1
ATOM 3135 N N . GLN A 1 400 ? 6.857 -6.336 -25.028 1.00 98.38 400 GLN A N 1
ATOM 3136 C CA . GLN A 1 400 ? 6.278 -5.901 -26.303 1.00 98.38 400 GLN A CA 1
ATOM 3137 C C . GLN A 1 400 ? 4.937 -5.181 -26.122 1.00 98.38 400 GLN A C 1
ATOM 3139 O O . GLN A 1 400 ? 4.664 -4.206 -26.821 1.00 98.38 400 GLN A O 1
ATOM 3144 N N . ILE A 1 401 ? 4.095 -5.650 -25.198 1.00 98.50 401 ILE A N 1
ATOM 3145 C CA . ILE A 1 401 ? 2.831 -4.983 -24.856 1.00 98.50 401 ILE A CA 1
ATOM 3146 C C . ILE A 1 401 ? 3.120 -3.601 -24.261 1.00 98.50 401 ILE A C 1
ATOM 3148 O O . ILE A 1 401 ? 2.577 -2.605 -24.740 1.00 98.50 401 ILE A O 1
ATOM 3152 N N . ILE A 1 402 ? 4.040 -3.530 -23.293 1.00 98.50 402 ILE A N 1
ATOM 3153 C CA . ILE A 1 402 ? 4.480 -2.271 -22.684 1.00 98.50 402 ILE A CA 1
ATOM 3154 C C . ILE A 1 402 ? 5.046 -1.331 -23.755 1.00 98.50 402 ILE A C 1
ATOM 3156 O O . ILE A 1 402 ? 4.625 -0.184 -23.833 1.00 98.50 402 ILE A O 1
ATOM 3160 N N . ALA A 1 403 ? 5.932 -1.806 -24.637 1.00 97.75 403 ALA A N 1
ATOM 3161 C CA . ALA A 1 403 ? 6.517 -0.999 -25.709 1.00 97.75 403 ALA A CA 1
ATOM 3162 C C . ALA A 1 403 ? 5.447 -0.315 -26.576 1.00 97.75 403 ALA A C 1
ATOM 3164 O O . ALA A 1 403 ? 5.585 0.863 -26.903 1.00 97.75 403 ALA A O 1
ATOM 3165 N N . LYS A 1 404 ? 4.370 -1.036 -26.912 1.00 96.88 404 LYS A N 1
ATOM 3166 C CA . LYS A 1 404 ? 3.278 -0.539 -27.761 1.00 96.88 404 LYS A CA 1
ATOM 3167 C C . LYS A 1 404 ? 2.348 0.455 -27.068 1.00 96.88 404 LYS A C 1
ATOM 3169 O O . LYS A 1 404 ? 1.756 1.276 -27.760 1.00 96.88 404 LYS A O 1
ATOM 3174 N N . ARG A 1 405 ? 2.183 0.360 -25.745 1.00 95.69 405 ARG A N 1
ATOM 3175 C CA . ARG A 1 405 ? 1.205 1.160 -24.984 1.00 95.69 405 ARG A CA 1
ATOM 3176 C C . ARG A 1 405 ? 1.805 2.263 -24.130 1.00 95.69 405 ARG A C 1
ATOM 3178 O O . ARG A 1 405 ? 1.088 3.170 -23.736 1.00 95.69 405 ARG A O 1
ATOM 3185 N N . LEU A 1 406 ? 3.102 2.213 -23.857 1.00 96.12 406 LEU A N 1
ATOM 3186 C CA . LEU A 1 406 ? 3.763 3.235 -23.063 1.00 96.12 406 LEU A CA 1
ATOM 3187 C C . LEU A 1 406 ? 3.858 4.562 -23.848 1.00 96.12 406 LEU A C 1
ATOM 3189 O O . LEU A 1 406 ? 4.380 4.561 -24.971 1.00 96.12 406 LEU A O 1
ATOM 3193 N N . PRO A 1 407 ? 3.459 5.705 -23.269 1.00 94.75 407 PRO A N 1
ATOM 3194 C CA . PRO A 1 407 ? 3.723 7.016 -23.849 1.00 94.75 407 PRO A CA 1
ATOM 3195 C C . PRO A 1 407 ? 5.229 7.245 -24.080 1.00 94.75 407 PRO A C 1
ATOM 3197 O O . PRO A 1 407 ? 6.054 6.788 -23.281 1.00 94.75 407 PRO A O 1
ATOM 3200 N N . PRO A 1 408 ? 5.633 7.921 -25.173 1.00 93.31 408 PRO A N 1
ATOM 3201 C CA . PRO A 1 408 ? 7.044 8.162 -25.487 1.00 93.31 408 PRO A CA 1
ATOM 3202 C C . PRO A 1 408 ? 7.861 8.816 -24.366 1.00 93.31 408 PRO A C 1
ATOM 3204 O O . PRO A 1 408 ? 9.009 8.437 -24.144 1.00 93.31 408 PRO A O 1
ATOM 3207 N N . ASP A 1 409 ? 7.274 9.778 -23.656 1.00 93.19 409 ASP A N 1
ATOM 3208 C CA . ASP A 1 409 ? 7.899 10.536 -22.568 1.00 93.19 409 ASP A CA 1
ATOM 3209 C C . ASP A 1 409 ? 8.182 9.676 -21.324 1.00 93.19 409 ASP A C 1
ATOM 3211 O O . ASP A 1 409 ? 9.103 9.968 -20.563 1.00 93.19 409 ASP A O 1
ATOM 3215 N N . GLN A 1 410 ? 7.461 8.564 -21.162 1.00 95.38 410 GLN A N 1
ATOM 3216 C CA . GLN A 1 410 ? 7.601 7.639 -20.035 1.00 95.38 410 GLN A CA 1
ATOM 3217 C C . GLN A 1 410 ? 8.690 6.572 -20.247 1.00 95.38 410 GLN A C 1
ATOM 3219 O O . GLN A 1 410 ? 9.063 5.871 -19.302 1.00 95.38 410 GLN A O 1
ATOM 3224 N N . LEU A 1 411 ? 9.223 6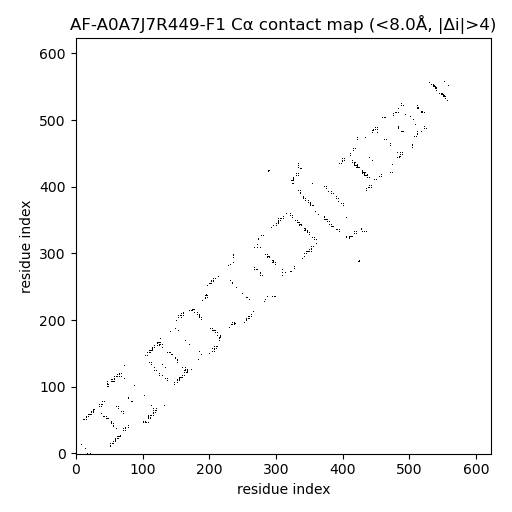.434 -21.469 1.00 96.31 411 LEU A N 1
ATOM 3225 C CA . LEU A 1 411 ? 10.176 5.374 -21.823 1.00 96.31 411 LEU A CA 1
ATOM 3226 C C . LEU A 1 411 ? 11.483 5.453 -21.031 1.00 96.31 411 LEU A C 1
ATOM 3228 O O . LEU A 1 411 ? 12.002 4.419 -20.611 1.00 96.31 411 LEU A O 1
ATOM 3232 N N . ILE A 1 412 ? 12.012 6.660 -20.816 1.00 95.75 412 ILE A N 1
ATOM 3233 C CA . ILE A 1 412 ? 13.255 6.826 -20.060 1.00 95.75 412 ILE A CA 1
ATOM 3234 C C . ILE A 1 412 ? 13.068 6.387 -18.607 1.00 95.75 412 ILE A C 1
ATOM 3236 O O . ILE A 1 412 ? 13.835 5.553 -18.140 1.00 95.75 412 ILE A O 1
ATOM 3240 N N . ASN A 1 413 ? 12.001 6.832 -17.937 1.00 95.81 413 ASN A N 1
ATOM 3241 C CA . ASN A 1 413 ? 11.713 6.457 -16.551 1.00 95.81 413 ASN A CA 1
ATOM 3242 C C . ASN A 1 413 ? 11.560 4.938 -16.399 1.00 95.81 413 ASN A C 1
ATOM 3244 O O . ASN A 1 413 ? 12.140 4.356 -15.486 1.00 95.81 413 ASN A O 1
ATOM 3248 N N . LEU A 1 414 ? 10.870 4.283 -17.341 1.00 98.06 414 LEU A N 1
ATOM 3249 C CA . LEU A 1 414 ? 10.778 2.822 -17.378 1.00 98.06 414 LEU A CA 1
ATOM 3250 C C . LEU A 1 414 ? 12.157 2.159 -17.474 1.00 98.06 414 LEU A C 1
ATOM 3252 O O . LEU A 1 414 ? 12.470 1.266 -16.688 1.00 98.06 414 LEU A O 1
ATOM 3256 N N . LEU A 1 415 ? 12.986 2.582 -18.432 1.00 97.69 415 LEU A N 1
ATOM 3257 C CA . LEU A 1 415 ? 14.319 2.009 -18.621 1.00 97.69 415 LEU A CA 1
ATOM 3258 C C . LEU A 1 415 ? 15.202 2.219 -17.391 1.00 97.69 415 LEU A C 1
ATOM 3260 O O . LEU A 1 415 ? 15.875 1.281 -16.974 1.00 97.69 415 LEU A O 1
ATOM 3264 N N . LEU A 1 416 ? 15.171 3.410 -16.790 1.00 95.88 416 LEU A N 1
ATOM 3265 C CA . LEU A 1 416 ? 15.921 3.713 -15.576 1.00 95.88 416 LEU A CA 1
ATOM 3266 C C . LEU A 1 416 ? 15.539 2.763 -14.440 1.00 95.88 416 LEU A C 1
ATOM 3268 O O . LEU A 1 416 ? 16.428 2.110 -13.897 1.00 95.88 416 LEU A O 1
ATOM 3272 N N . THR A 1 417 ? 14.244 2.595 -14.155 1.00 96.62 417 THR A N 1
ATOM 3273 C CA . THR A 1 417 ? 13.761 1.666 -13.118 1.00 96.62 417 THR A CA 1
ATOM 3274 C C . THR A 1 417 ? 14.127 0.205 -13.416 1.00 96.62 417 THR A C 1
ATOM 3276 O O . THR A 1 417 ? 14.506 -0.548 -12.511 1.00 96.62 417 THR A O 1
ATOM 3279 N N . LEU A 1 418 ? 14.078 -0.217 -14.683 1.00 97.50 418 LEU A N 1
ATOM 3280 C CA . LEU A 1 418 ? 14.507 -1.561 -15.081 1.00 97.50 418 LEU A CA 1
ATOM 3281 C C . LEU A 1 418 ? 16.020 -1.762 -14.918 1.00 97.50 418 LEU A C 1
ATOM 3283 O O . LEU A 1 418 ? 16.439 -2.838 -14.495 1.00 97.50 418 LEU A O 1
ATOM 3287 N N . PHE A 1 419 ? 16.847 -0.749 -15.200 1.00 95.50 419 PHE A N 1
ATOM 3288 C CA . PHE A 1 419 ? 18.293 -0.829 -14.968 1.00 95.50 419 PHE A CA 1
ATOM 3289 C C . PHE A 1 419 ? 18.627 -0.999 -13.485 1.00 95.50 419 PHE A C 1
ATOM 3291 O O . PHE A 1 419 ? 19.565 -1.724 -13.159 1.00 95.50 419 PHE A O 1
ATOM 3298 N N . GLU A 1 420 ? 17.855 -0.394 -12.578 1.00 92.56 420 GLU A N 1
ATOM 3299 C CA . GLU A 1 420 ? 17.998 -0.660 -11.138 1.00 92.56 420 GLU A CA 1
ATOM 3300 C C . GLU A 1 420 ? 17.644 -2.104 -10.789 1.00 92.56 420 GLU A C 1
ATOM 3302 O O . GLU A 1 420 ? 18.303 -2.731 -9.962 1.00 92.56 420 GLU A O 1
ATOM 3307 N N . SER A 1 421 ? 16.634 -2.649 -11.468 1.00 93.38 421 SER A N 1
ATOM 3308 C CA . SER A 1 421 ? 16.161 -4.023 -11.283 1.00 93.38 421 SER A CA 1
ATOM 3309 C C . SER A 1 421 ? 17.147 -5.080 -11.800 1.00 93.38 421 SER A C 1
ATOM 3311 O O . SER A 1 421 ? 16.953 -6.264 -11.552 1.00 93.38 421 SER A O 1
ATOM 3313 N N . LEU A 1 422 ? 18.239 -4.692 -12.472 1.00 92.56 422 LEU A N 1
ATOM 3314 C CA . LEU A 1 422 ? 19.337 -5.619 -12.773 1.00 92.56 422 LEU A CA 1
ATOM 3315 C C . LEU A 1 422 ? 20.048 -6.101 -11.501 1.00 92.56 422 LEU A C 1
ATOM 3317 O O . LEU A 1 422 ? 20.561 -7.216 -11.481 1.00 92.56 422 LEU A O 1
ATOM 3321 N N . GLY A 1 423 ? 20.070 -5.282 -10.446 1.00 88.38 423 GLY A N 1
ATOM 3322 C CA . GLY A 1 423 ? 20.653 -5.626 -9.145 1.00 88.38 423 GLY A CA 1
ATOM 3323 C C . GLY A 1 423 ? 19.667 -6.277 -8.173 1.00 88.38 423 GLY A C 1
ATOM 3324 O O . GLY A 1 423 ? 19.866 -6.193 -6.963 1.00 88.38 423 GLY A O 1
ATOM 3325 N N . ASP A 1 424 ? 18.567 -6.846 -8.670 1.00 90.56 424 ASP A N 1
ATOM 3326 C CA . ASP A 1 424 ? 17.523 -7.412 -7.821 1.00 90.56 424 ASP A CA 1
ATOM 3327 C C . ASP A 1 424 ? 18.003 -8.636 -7.019 1.00 90.56 424 ASP A C 1
ATOM 3329 O O . ASP A 1 424 ? 18.693 -9.492 -7.582 1.00 90.56 424 ASP A O 1
ATOM 3333 N N . PRO A 1 425 ? 17.603 -8.794 -5.738 1.00 87.06 425 PRO A N 1
ATOM 3334 C CA . PRO A 1 425 ? 17.941 -9.994 -4.971 1.00 87.06 425 PRO A CA 1
ATOM 3335 C C . PRO A 1 425 ? 17.356 -11.278 -5.581 1.00 87.06 425 PRO A C 1
ATOM 3337 O O . PRO A 1 425 ? 17.926 -12.359 -5.402 1.00 87.06 425 PRO A O 1
ATOM 3340 N N . ASP A 1 426 ? 16.235 -11.190 -6.307 1.00 89.12 426 ASP A N 1
ATOM 3341 C CA . ASP A 1 426 ? 15.669 -12.314 -7.046 1.00 89.12 426 ASP A CA 1
ATOM 3342 C C . ASP A 1 426 ? 16.272 -12.389 -8.460 1.00 89.12 426 ASP A C 1
ATOM 3344 O O . ASP A 1 426 ? 15.984 -11.585 -9.352 1.00 89.12 426 ASP A O 1
ATOM 3348 N N . LYS A 1 427 ? 17.099 -13.415 -8.689 1.00 89.12 427 LYS A N 1
ATOM 3349 C CA . LYS A 1 427 ? 17.816 -13.608 -9.961 1.00 89.12 427 LYS A CA 1
ATOM 3350 C C . LYS A 1 427 ? 16.891 -13.773 -11.166 1.00 89.12 427 LYS A C 1
ATOM 3352 O O . LYS A 1 427 ? 17.298 -13.442 -12.279 1.00 89.12 427 LYS A O 1
ATOM 3357 N N . ASN A 1 428 ? 15.678 -14.302 -10.991 1.00 91.38 428 ASN A N 1
ATOM 3358 C CA . ASN A 1 428 ? 14.745 -14.411 -12.109 1.00 91.38 428 ASN A CA 1
ATOM 3359 C C . ASN A 1 428 ? 14.198 -13.035 -12.491 1.00 91.38 428 ASN A C 1
ATOM 3361 O O . ASN A 1 428 ? 14.073 -12.747 -13.679 1.00 91.38 428 ASN A O 1
ATOM 3365 N N . CYS A 1 429 ? 13.958 -12.170 -11.506 1.00 93.44 429 CYS A N 1
ATOM 3366 C CA . CYS A 1 429 ? 13.529 -10.793 -11.738 1.00 93.44 429 CYS A CA 1
ATOM 3367 C C . CYS A 1 429 ? 14.636 -9.965 -12.407 1.00 93.44 429 CYS A C 1
ATOM 3369 O O . CYS A 1 429 ? 14.356 -9.260 -13.374 1.00 93.44 429 CYS A O 1
ATOM 3371 N N . SER A 1 430 ? 15.898 -10.127 -11.991 1.00 92.88 430 SER A N 1
ATOM 3372 C CA . SER A 1 430 ? 17.040 -9.507 -12.686 1.00 92.88 430 SER A CA 1
ATOM 3373 C C . SER A 1 430 ? 17.129 -9.953 -14.155 1.00 92.88 430 SER A C 1
ATOM 3375 O O . SER A 1 430 ? 17.208 -9.127 -15.068 1.00 92.88 430 SER A O 1
ATOM 3377 N N . ARG A 1 431 ? 16.993 -11.260 -14.426 1.00 93.00 431 ARG A N 1
ATOM 3378 C CA . ARG A 1 431 ? 16.948 -11.788 -15.803 1.00 93.00 431 ARG A CA 1
ATOM 3379 C C . ARG A 1 431 ? 15.757 -11.250 -16.597 1.00 93.00 431 ARG A C 1
ATOM 3381 O O . ARG A 1 431 ? 15.916 -10.945 -17.779 1.00 93.00 431 ARG A O 1
ATOM 3388 N N . ALA A 1 432 ? 14.584 -11.131 -15.979 1.00 95.81 432 ALA A N 1
ATOM 3389 C CA . ALA A 1 432 ? 13.410 -10.541 -16.611 1.00 95.81 432 ALA A CA 1
ATOM 3390 C C . ALA A 1 432 ? 13.664 -9.081 -16.991 1.00 95.81 432 ALA A C 1
ATOM 3392 O O . ALA A 1 432 ? 13.412 -8.713 -18.137 1.00 95.81 432 ALA A O 1
ATOM 3393 N N . ALA A 1 433 ? 14.251 -8.284 -16.092 1.00 97.12 433 ALA A N 1
ATOM 3394 C CA . ALA A 1 433 ? 14.640 -6.909 -16.383 1.00 97.12 433 ALA A CA 1
ATOM 3395 C C . ALA A 1 433 ? 15.570 -6.838 -17.606 1.00 97.12 433 ALA A C 1
ATOM 3397 O O . ALA A 1 433 ? 15.298 -6.064 -18.523 1.00 97.12 433 ALA A O 1
ATOM 3398 N N . THR A 1 434 ? 16.582 -7.710 -17.708 1.00 96.12 434 THR A N 1
ATOM 3399 C CA . THR A 1 434 ? 17.441 -7.806 -18.904 1.00 96.12 434 THR A CA 1
ATOM 3400 C C . THR A 1 434 ? 16.642 -8.074 -20.181 1.00 96.12 434 THR A C 1
ATOM 3402 O O . THR A 1 434 ? 16.853 -7.410 -21.197 1.00 96.12 434 THR A O 1
ATOM 3405 N N . VAL A 1 435 ? 15.714 -9.039 -20.162 1.00 96.81 435 VAL A N 1
ATOM 3406 C CA . VAL A 1 435 ? 14.871 -9.365 -21.329 1.00 96.81 435 VAL A CA 1
ATOM 3407 C C . VAL A 1 435 ? 14.019 -8.165 -21.739 1.00 96.81 435 VAL A C 1
ATOM 3409 O O . VAL A 1 435 ? 13.935 -7.848 -22.929 1.00 96.81 435 VAL A O 1
ATOM 3412 N N . MET A 1 436 ? 13.420 -7.485 -20.762 1.00 98.38 436 MET A N 1
ATOM 3413 C CA . MET A 1 436 ? 12.551 -6.333 -20.986 1.00 98.38 436 MET A CA 1
ATOM 3414 C C . MET A 1 436 ? 13.329 -5.132 -21.527 1.00 98.38 436 MET A C 1
ATOM 3416 O O . MET A 1 436 ? 12.928 -4.575 -22.547 1.00 98.38 436 MET A O 1
ATOM 3420 N N . ILE A 1 437 ? 14.475 -4.789 -20.927 1.00 98.12 437 ILE A N 1
ATOM 3421 C CA . ILE A 1 437 ? 15.382 -3.734 -21.408 1.00 98.12 437 ILE A CA 1
ATOM 3422 C C . ILE A 1 437 ? 15.766 -3.992 -22.863 1.00 98.12 437 ILE A C 1
ATOM 3424 O O . ILE A 1 437 ? 15.617 -3.115 -23.714 1.00 98.12 437 ILE A O 1
ATOM 3428 N N . ASN A 1 438 ? 16.214 -5.210 -23.172 1.00 96.31 438 ASN A N 1
ATOM 3429 C CA . ASN A 1 438 ? 16.650 -5.563 -24.519 1.00 96.31 438 ASN A CA 1
ATOM 3430 C C . ASN A 1 438 ? 15.514 -5.436 -25.538 1.00 96.31 438 ASN A C 1
ATOM 3432 O O . ASN A 1 438 ? 15.743 -4.979 -26.656 1.00 96.31 438 ASN A O 1
ATOM 3436 N N . CYS A 1 439 ? 14.297 -5.831 -25.162 1.00 97.75 439 CYS A N 1
ATOM 3437 C CA . CYS A 1 439 ? 13.114 -5.656 -25.996 1.00 97.75 439 CYS A CA 1
ATOM 3438 C C . CYS A 1 439 ? 12.813 -4.168 -26.226 1.00 97.75 439 CYS A C 1
ATOM 3440 O O . CYS A 1 439 ? 12.698 -3.735 -27.367 1.00 97.75 439 CYS A O 1
ATOM 3442 N N . LEU A 1 440 ? 12.743 -3.371 -25.158 1.00 98.12 440 LEU A N 1
ATOM 3443 C CA . LEU A 1 440 ? 12.396 -1.949 -25.219 1.00 98.12 440 LEU A CA 1
ATOM 3444 C C . LEU A 1 440 ? 13.413 -1.135 -26.029 1.00 98.12 440 LEU A C 1
ATOM 3446 O O . LEU A 1 440 ? 13.021 -0.320 -26.862 1.00 98.12 440 LEU A O 1
ATOM 3450 N N . LEU A 1 441 ? 14.713 -1.388 -25.842 1.00 97.19 441 LEU A N 1
ATOM 3451 C CA . LEU A 1 441 ? 15.773 -0.732 -26.611 1.00 97.19 441 LEU A CA 1
ATOM 3452 C C . LEU A 1 441 ? 15.730 -1.111 -28.097 1.00 97.19 441 LEU A C 1
ATOM 3454 O O . LEU A 1 441 ? 15.999 -0.267 -28.948 1.00 97.19 441 LEU A O 1
ATOM 3458 N N . LYS A 1 442 ? 15.376 -2.355 -28.438 1.00 95.88 442 LYS A N 1
ATOM 3459 C CA . LYS A 1 442 ? 15.229 -2.772 -29.843 1.00 95.88 442 LYS A CA 1
ATOM 3460 C C . LYS A 1 442 ? 14.008 -2.144 -30.508 1.00 95.88 442 LYS A C 1
ATOM 3462 O O . LYS A 1 442 ? 14.126 -1.658 -31.625 1.00 95.88 442 LYS A O 1
ATOM 3467 N N . GLU A 1 443 ? 12.870 -2.136 -29.823 1.00 95.75 443 GLU A N 1
ATOM 3468 C CA . GLU A 1 443 ? 11.600 -1.644 -30.372 1.00 95.75 443 GLU A CA 1
ATOM 3469 C C . GLU A 1 443 ? 11.548 -0.111 -30.444 1.00 95.75 443 GLU A C 1
ATOM 3471 O O . GLU A 1 443 ? 10.984 0.451 -31.379 1.00 95.75 443 GLU A O 1
ATOM 3476 N N . ARG A 1 444 ? 12.119 0.589 -29.451 1.00 96.00 444 ARG A N 1
ATOM 3477 C CA . ARG A 1 444 ? 11.934 2.044 -29.281 1.00 96.00 444 ARG A CA 1
ATOM 3478 C C . ARG A 1 444 ? 13.209 2.838 -29.030 1.00 96.00 444 ARG A C 1
ATOM 3480 O O . ARG A 1 444 ? 13.138 4.042 -28.786 1.00 96.00 444 ARG A O 1
ATOM 3487 N N . GLY A 1 445 ? 14.378 2.206 -29.113 1.00 93.56 445 GLY A N 1
ATOM 3488 C CA . GLY A 1 445 ? 15.649 2.874 -28.840 1.00 93.56 445 GLY A CA 1
ATOM 3489 C C . GLY A 1 445 ? 15.934 4.061 -29.763 1.00 93.56 445 GLY A C 1
ATOM 3490 O O . GLY A 1 445 ? 16.597 5.003 -29.338 1.00 93.56 445 GLY A O 1
ATOM 3491 N N . SER A 1 446 ? 15.374 4.091 -30.977 1.00 93.50 446 SER A N 1
ATOM 3492 C CA . SER A 1 446 ? 15.582 5.167 -31.956 1.00 93.50 446 SER A CA 1
ATOM 3493 C C . SER A 1 446 ? 15.117 6.531 -31.436 1.00 93.50 446 SER A C 1
ATOM 3495 O O . SER A 1 446 ? 15.651 7.558 -31.846 1.00 93.50 446 SER A O 1
ATOM 3497 N N . MET A 1 447 ? 14.195 6.542 -30.471 1.00 94.06 447 MET A N 1
ATOM 3498 C CA . MET A 1 447 ? 13.660 7.745 -29.832 1.00 94.06 447 MET A CA 1
ATOM 3499 C C . MET A 1 447 ? 14.541 8.281 -28.687 1.00 94.06 447 MET A C 1
ATOM 3501 O O . MET A 1 447 ? 14.253 9.339 -28.140 1.00 94.06 447 MET A O 1
ATOM 3505 N N . LEU A 1 448 ? 15.603 7.565 -28.298 1.00 95.06 448 LEU A N 1
ATOM 3506 C CA . LEU A 1 448 ? 16.395 7.851 -27.093 1.00 95.06 448 LEU A CA 1
ATOM 3507 C C . LEU A 1 448 ? 17.654 8.690 -27.338 1.00 95.06 448 LEU A C 1
ATOM 3509 O O . LEU A 1 448 ? 18.446 8.827 -26.410 1.00 95.06 448 LEU A O 1
ATOM 3513 N N . LEU A 1 449 ? 17.865 9.249 -28.537 1.00 95.31 449 LEU A N 1
ATOM 3514 C CA . LEU A 1 449 ? 19.114 9.940 -28.904 1.00 95.31 449 LEU A CA 1
ATOM 3515 C C . LEU A 1 449 ? 19.572 10.956 -27.841 1.00 95.31 449 LEU A C 1
ATOM 3517 O O . LEU A 1 449 ? 20.712 10.903 -27.382 1.00 95.31 449 LEU A O 1
ATOM 3521 N N . GLU A 1 450 ? 18.671 11.839 -27.404 1.00 95.00 450 GLU A N 1
ATOM 3522 C CA . GLU A 1 450 ? 18.968 12.877 -26.404 1.00 95.00 450 GLU A CA 1
ATOM 3523 C C . GLU A 1 450 ? 19.195 12.316 -24.992 1.00 95.00 450 GLU A C 1
ATOM 3525 O O . GLU A 1 450 ? 19.829 12.957 -24.157 1.00 95.00 450 GLU A O 1
ATOM 3530 N N . LYS A 1 451 ? 18.702 11.103 -24.724 1.00 95.75 451 LYS A N 1
ATOM 3531 C CA . LYS A 1 451 ? 18.801 10.412 -23.431 1.00 95.75 451 LYS A CA 1
ATOM 3532 C C . LYS A 1 451 ? 19.977 9.441 -23.354 1.00 95.75 451 LYS A C 1
ATOM 3534 O O . LYS A 1 451 ? 20.265 8.922 -22.279 1.00 95.75 451 LYS A O 1
ATOM 3539 N N . VAL A 1 452 ? 20.704 9.218 -24.454 1.00 95.94 452 VAL A N 1
ATOM 3540 C CA . VAL A 1 452 ? 21.875 8.324 -24.477 1.00 95.94 452 VAL A CA 1
ATOM 3541 C C . VAL A 1 452 ? 22.898 8.664 -23.380 1.00 95.94 452 VAL A C 1
ATOM 3543 O O . VAL A 1 452 ? 23.295 7.737 -22.674 1.00 95.94 452 VAL A O 1
ATOM 3546 N N . PRO A 1 453 ? 23.316 9.930 -23.156 1.00 94.25 453 PRO A N 1
ATOM 3547 C CA . PRO A 1 453 ? 24.302 10.237 -22.115 1.00 94.25 453 PRO A CA 1
ATOM 3548 C C . PRO A 1 453 ? 23.841 9.853 -20.704 1.00 94.25 453 PRO A C 1
ATOM 3550 O O . PRO A 1 453 ? 24.631 9.334 -19.915 1.00 94.25 453 PRO A O 1
ATOM 3553 N N . GLU A 1 454 ? 22.559 10.066 -20.409 1.00 95.12 454 GLU A N 1
ATOM 3554 C CA . GLU A 1 454 ? 21.932 9.712 -19.135 1.00 95.12 454 GLU A CA 1
ATOM 3555 C C . GLU A 1 454 ? 21.915 8.190 -18.935 1.00 95.12 454 GLU A C 1
ATOM 3557 O O . GLU A 1 454 ? 22.399 7.695 -17.916 1.00 95.12 454 GLU A O 1
ATOM 3562 N N . ILE A 1 455 ? 21.477 7.433 -19.948 1.00 95.75 455 ILE A N 1
ATOM 3563 C CA . ILE A 1 455 ? 21.461 5.962 -19.910 1.00 95.75 455 ILE A CA 1
ATOM 3564 C C . ILE A 1 455 ? 22.876 5.397 -19.717 1.00 95.75 455 ILE A C 1
ATOM 3566 O O . ILE A 1 455 ? 23.084 4.494 -18.905 1.00 95.75 455 ILE A O 1
ATOM 3570 N N . MET A 1 456 ? 23.869 5.942 -20.427 1.00 94.75 456 MET A N 1
ATOM 3571 C CA . MET A 1 456 ? 25.268 5.523 -20.292 1.00 94.75 456 MET A CA 1
ATOM 3572 C C . MET A 1 456 ? 25.810 5.775 -18.878 1.00 94.75 456 MET A C 1
ATOM 3574 O O . MET A 1 456 ? 26.539 4.934 -18.346 1.00 94.75 456 MET A O 1
ATOM 3578 N N . SER A 1 457 ? 25.441 6.901 -18.259 1.00 92.62 457 SER A N 1
ATOM 3579 C CA . SER A 1 457 ? 25.804 7.224 -16.875 1.00 92.62 457 SER A CA 1
ATOM 3580 C C . SER A 1 457 ? 25.213 6.214 -15.886 1.00 92.62 457 SER A C 1
ATOM 3582 O O . SER A 1 457 ? 25.934 5.661 -15.054 1.00 92.62 457 SER A O 1
ATOM 3584 N N . VAL A 1 458 ? 23.924 5.893 -16.027 1.00 92.75 458 VAL A N 1
ATOM 3585 C CA . VAL A 1 458 ? 23.220 4.953 -15.140 1.00 92.75 458 VAL A CA 1
ATOM 3586 C C . VAL A 1 458 ? 23.767 3.537 -15.274 1.00 92.75 458 VAL A C 1
ATOM 3588 O O . VAL A 1 458 ? 24.066 2.900 -14.265 1.00 92.75 458 VAL A O 1
ATOM 3591 N N . LEU A 1 459 ? 23.990 3.058 -16.500 1.00 92.56 459 LEU A N 1
ATOM 3592 C CA . LEU A 1 459 ? 24.630 1.762 -16.735 1.00 92.56 459 LEU A CA 1
ATOM 3593 C C . LEU A 1 459 ? 26.007 1.683 -16.073 1.00 92.56 459 LEU A C 1
ATOM 3595 O O . LEU A 1 459 ? 26.348 0.666 -15.471 1.00 92.56 459 LEU A O 1
ATOM 3599 N N . ARG A 1 460 ? 26.794 2.761 -16.134 1.00 90.75 460 ARG A N 1
ATOM 3600 C CA . ARG A 1 460 ? 28.094 2.815 -15.464 1.00 90.75 460 ARG A CA 1
ATOM 3601 C C . ARG A 1 460 ? 27.958 2.790 -13.941 1.00 90.75 460 ARG A C 1
ATOM 3603 O O . ARG A 1 460 ? 28.700 2.032 -13.321 1.00 90.75 460 ARG A O 1
ATOM 3610 N N . SER A 1 461 ? 27.030 3.557 -13.358 1.00 89.94 461 SER A N 1
ATOM 3611 C CA . SER A 1 461 ? 26.757 3.527 -11.908 1.00 89.94 461 SER A CA 1
ATOM 3612 C C . SER A 1 461 ? 26.419 2.113 -11.448 1.00 89.94 461 SER A C 1
ATOM 3614 O O . SER A 1 461 ? 27.049 1.580 -10.537 1.00 89.94 461 SER A O 1
ATOM 3616 N N . ARG A 1 462 ? 25.514 1.437 -12.167 1.00 88.44 462 ARG A N 1
ATOM 3617 C CA . ARG A 1 462 ? 25.105 0.065 -11.843 1.00 88.44 462 ARG A CA 1
ATOM 3618 C C . ARG A 1 462 ? 26.277 -0.909 -11.872 1.00 88.44 462 ARG A C 1
ATOM 3620 O O . ARG A 1 462 ? 26.403 -1.732 -10.972 1.00 88.44 462 ARG A O 1
ATOM 3627 N N . LEU A 1 463 ? 27.188 -0.783 -12.838 1.00 89.50 463 LEU A N 1
ATOM 3628 C CA . LEU A 1 463 ? 28.401 -1.608 -12.873 1.00 89.50 463 LEU A CA 1
ATOM 3629 C C . LEU A 1 463 ? 29.384 -1.322 -11.733 1.00 89.50 463 LEU A C 1
ATOM 3631 O O . LEU A 1 463 ? 30.185 -2.198 -11.416 1.00 89.50 463 LEU A O 1
ATOM 3635 N N . GLN A 1 464 ? 29.362 -0.126 -11.145 1.00 88.44 464 GLN A N 1
ATOM 3636 C CA . GLN A 1 464 ? 30.192 0.218 -9.987 1.00 88.44 464 GLN A CA 1
ATOM 3637 C C . GLN A 1 464 ? 29.595 -0.317 -8.676 1.00 88.44 464 GLN A C 1
ATOM 3639 O O . GLN A 1 464 ? 30.340 -0.677 -7.766 1.00 88.44 464 GLN A O 1
ATOM 3644 N N . GLU A 1 465 ? 28.267 -0.405 -8.592 1.00 86.62 465 GLU A N 1
ATOM 3645 C CA . GLU A 1 465 ? 27.533 -0.870 -7.409 1.00 86.62 465 GLU A CA 1
ATOM 3646 C C . GLU A 1 465 ? 27.573 -2.395 -7.224 1.00 86.62 465 GLU A C 1
ATOM 3648 O O . GLU A 1 465 ? 27.609 -2.872 -6.090 1.00 86.62 465 GLU A O 1
ATOM 3653 N N . THR A 1 466 ? 27.599 -3.173 -8.314 1.00 81.69 466 THR A N 1
ATOM 3654 C CA . THR A 1 466 ? 27.598 -4.645 -8.255 1.00 81.69 466 THR A CA 1
ATOM 3655 C C . THR A 1 466 ? 28.765 -5.278 -9.006 1.00 81.69 466 THR A C 1
ATOM 3657 O O . THR A 1 466 ? 29.235 -4.785 -10.029 1.00 81.69 466 THR A O 1
ATOM 3660 N N . ARG A 1 467 ? 29.234 -6.426 -8.503 1.00 80.25 467 ARG A N 1
ATOM 3661 C CA . ARG A 1 467 ? 30.272 -7.254 -9.148 1.00 80.25 467 ARG A CA 1
ATOM 3662 C C . ARG A 1 467 ? 29.697 -8.469 -9.871 1.00 80.25 467 ARG A C 1
ATOM 3664 O O . ARG A 1 467 ? 30.444 -9.364 -10.260 1.00 80.25 467 ARG A O 1
ATOM 3671 N N . GLU A 1 468 ? 28.380 -8.531 -10.014 1.00 85.00 468 GLU A N 1
ATOM 3672 C CA . GLU A 1 468 ? 27.709 -9.670 -10.619 1.00 85.00 468 GLU A CA 1
ATOM 3673 C C . GLU A 1 468 ? 27.877 -9.693 -12.143 1.00 85.00 468 GLU A C 1
ATOM 3675 O O . GLU A 1 468 ? 27.551 -8.744 -12.857 1.00 85.00 468 GLU A O 1
ATOM 3680 N N . GLU A 1 469 ? 28.372 -10.819 -12.659 1.00 86.81 469 GLU A N 1
ATOM 3681 C CA . GLU A 1 469 ? 28.729 -10.966 -14.074 1.00 86.81 469 GLU A CA 1
ATOM 3682 C C . GLU A 1 469 ? 27.527 -10.806 -15.020 1.00 86.81 469 GLU A C 1
ATOM 3684 O O . GLU A 1 469 ? 27.655 -10.242 -16.105 1.00 86.81 469 GLU A O 1
ATOM 3689 N N . HIS A 1 470 ? 26.337 -11.242 -14.605 1.00 86.25 470 HIS A N 1
ATOM 3690 C CA . HIS A 1 470 ? 25.133 -11.127 -15.429 1.00 86.25 470 HIS A CA 1
ATOM 3691 C C . HIS A 1 470 ? 24.681 -9.667 -15.615 1.00 86.25 470 HIS A C 1
ATOM 3693 O O . HIS A 1 470 ? 24.156 -9.320 -16.677 1.00 86.25 470 HIS A O 1
ATOM 3699 N N . VAL A 1 471 ? 24.932 -8.791 -14.634 1.00 89.19 471 VAL A N 1
ATOM 3700 C CA . VAL A 1 471 ? 24.665 -7.348 -14.751 1.00 89.19 471 VAL A CA 1
ATOM 3701 C C . VAL A 1 471 ? 25.632 -6.722 -15.749 1.00 89.19 471 VAL A C 1
ATOM 3703 O O . VAL A 1 471 ? 25.210 -5.955 -16.614 1.00 89.19 471 VAL A O 1
ATOM 3706 N N . LEU A 1 472 ? 26.908 -7.126 -15.711 1.00 90.88 472 LEU A N 1
ATOM 3707 C CA . LEU A 1 472 ? 27.900 -6.721 -16.707 1.00 90.88 472 LEU A CA 1
ATOM 3708 C C . LEU A 1 472 ? 27.478 -7.097 -18.128 1.00 90.88 472 LEU A C 1
ATOM 3710 O O . LEU A 1 472 ? 27.467 -6.238 -19.008 1.00 90.88 472 LEU A O 1
ATOM 3714 N N . GLN A 1 473 ? 27.090 -8.353 -18.346 1.00 91.12 473 GLN A N 1
ATOM 3715 C CA . GLN A 1 473 ? 26.643 -8.829 -19.656 1.00 91.12 473 GLN A CA 1
ATOM 3716 C C . GLN A 1 473 ? 25.397 -8.071 -20.143 1.00 91.12 473 GLN A C 1
ATOM 3718 O O . GLN A 1 473 ? 25.327 -7.673 -21.307 1.00 91.12 473 GLN A O 1
ATOM 3723 N N . SER A 1 474 ? 24.444 -7.808 -19.245 1.00 92.06 474 SER A N 1
ATOM 3724 C CA . SER A 1 474 ? 23.219 -7.058 -19.553 1.00 92.06 474 SER A CA 1
ATOM 3725 C C . SER A 1 474 ? 23.513 -5.603 -19.927 1.00 92.06 474 SER A C 1
ATOM 3727 O O . SER A 1 474 ? 22.992 -5.098 -20.925 1.00 92.06 474 SER A O 1
ATOM 3729 N N . ALA A 1 475 ? 24.398 -4.939 -19.181 1.00 93.06 475 ALA A N 1
ATOM 3730 C CA . ALA A 1 475 ? 24.831 -3.576 -19.467 1.00 93.06 475 ALA A CA 1
ATOM 3731 C C . ALA A 1 475 ? 25.582 -3.491 -20.802 1.00 93.06 475 ALA A C 1
ATOM 3733 O O . ALA A 1 475 ? 25.282 -2.628 -21.623 1.00 93.06 475 ALA A O 1
ATOM 3734 N N . GLN A 1 476 ? 26.516 -4.413 -21.060 1.00 93.00 476 GLN A N 1
ATOM 3735 C CA . GLN A 1 476 ? 27.238 -4.472 -22.331 1.00 93.00 476 GLN A CA 1
ATOM 3736 C C . GLN A 1 476 ? 26.283 -4.678 -23.508 1.00 93.00 476 GLN A C 1
ATOM 3738 O O . GLN A 1 476 ? 26.383 -3.967 -24.506 1.00 93.00 476 GLN A O 1
ATOM 3743 N N . HIS A 1 477 ? 25.319 -5.592 -23.388 1.00 94.12 477 HIS A N 1
ATOM 3744 C CA . HIS A 1 477 ? 24.327 -5.789 -24.441 1.00 94.12 477 HIS A CA 1
ATOM 3745 C C . HIS A 1 477 ? 23.463 -4.538 -24.657 1.00 94.12 477 HIS A C 1
ATOM 3747 O O . HIS A 1 477 ? 23.221 -4.154 -25.798 1.00 94.12 477 HIS A O 1
ATOM 3753 N N . SER A 1 478 ? 23.063 -3.855 -23.582 1.00 95.62 478 SER A N 1
ATOM 3754 C CA . SER A 1 478 ? 22.301 -2.602 -23.662 1.00 95.62 478 SER A CA 1
ATOM 3755 C C . SER A 1 478 ? 23.080 -1.507 -24.399 1.00 95.62 478 SER A C 1
ATOM 3757 O O . SER A 1 478 ? 22.535 -0.866 -25.297 1.00 95.62 478 SER A O 1
ATOM 3759 N N . VAL A 1 479 ? 24.373 -1.339 -24.088 1.00 95.81 479 VAL A N 1
ATOM 3760 C CA . VAL A 1 479 ? 25.266 -0.404 -24.798 1.00 95.81 479 VAL A CA 1
ATOM 3761 C C . VAL A 1 479 ? 25.413 -0.784 -26.265 1.00 95.81 479 VAL A C 1
ATOM 3763 O O . VAL A 1 479 ? 25.360 0.092 -27.123 1.00 95.81 479 VAL A O 1
ATOM 3766 N N . TYR A 1 480 ? 25.562 -2.072 -26.570 1.00 95.31 480 TYR A N 1
ATOM 3767 C CA . TYR A 1 480 ? 25.621 -2.554 -27.946 1.00 95.31 480 TYR A CA 1
ATOM 3768 C C . TYR A 1 480 ? 24.346 -2.195 -28.732 1.00 95.31 480 TYR A C 1
ATOM 3770 O O . TYR A 1 480 ? 24.441 -1.606 -29.810 1.00 95.31 480 TYR A O 1
ATOM 3778 N N . VAL A 1 481 ? 23.156 -2.480 -28.186 1.00 95.06 481 VAL A N 1
ATOM 3779 C CA . VAL A 1 481 ? 21.878 -2.162 -28.848 1.00 95.06 481 VAL A CA 1
ATOM 3780 C C . VAL A 1 481 ? 21.730 -0.651 -29.035 1.00 95.06 481 VAL A C 1
ATOM 3782 O O . VAL A 1 481 ? 21.400 -0.206 -30.133 1.00 95.06 481 VAL A O 1
ATOM 3785 N N . LEU A 1 482 ? 22.044 0.150 -28.016 1.00 95.62 482 LEU A N 1
ATOM 3786 C CA . LEU A 1 482 ? 22.022 1.612 -28.120 1.00 95.62 482 LEU A CA 1
ATOM 3787 C C . LEU A 1 482 ? 22.997 2.130 -29.177 1.00 95.62 482 LEU A C 1
ATOM 3789 O O . LEU A 1 482 ? 22.633 2.991 -29.971 1.00 95.62 482 LEU A O 1
ATOM 3793 N N . ALA A 1 483 ? 24.215 1.596 -29.235 1.00 95.38 483 ALA A N 1
ATOM 3794 C CA . ALA A 1 483 ? 25.225 2.014 -30.201 1.00 95.38 483 ALA A CA 1
ATOM 3795 C C . ALA A 1 483 ? 24.865 1.617 -31.635 1.00 95.38 483 ALA A C 1
ATOM 3797 O O . ALA A 1 483 ? 25.180 2.359 -32.561 1.00 95.38 483 ALA A O 1
ATOM 3798 N N . SER A 1 484 ? 24.156 0.499 -31.825 1.00 93.94 484 SER A N 1
ATOM 3799 C CA . SER A 1 484 ? 23.652 0.099 -33.145 1.00 93.94 484 SER A CA 1
ATOM 3800 C C . SER A 1 484 ? 22.662 1.107 -33.745 1.00 93.94 484 SER A C 1
ATOM 3802 O O . SER A 1 484 ? 22.493 1.144 -34.961 1.00 93.94 484 SER A O 1
ATOM 3804 N N . GLN A 1 485 ? 22.044 1.943 -32.905 1.00 93.94 485 GLN A N 1
ATOM 3805 C CA . GLN A 1 485 ? 21.068 2.958 -33.308 1.00 93.94 485 GLN A CA 1
ATOM 3806 C C . GLN A 1 485 ? 21.642 4.383 -33.209 1.00 93.94 485 GLN A C 1
ATOM 3808 O O . GLN A 1 485 ? 21.390 5.210 -34.079 1.00 93.94 485 GLN A O 1
ATOM 3813 N N . HIS A 1 486 ? 22.464 4.655 -32.189 1.00 96.12 486 HIS A N 1
ATOM 3814 C CA . HIS A 1 486 ? 22.986 5.982 -31.828 1.00 96.12 486 HIS A CA 1
ATOM 3815 C C . HIS A 1 486 ? 24.505 5.972 -31.607 1.00 96.12 486 HIS A C 1
ATOM 3817 O O . HIS A 1 486 ? 25.010 6.474 -30.598 1.00 96.12 486 HIS A O 1
ATOM 3823 N N . CYS A 1 487 ? 25.256 5.396 -32.550 1.00 95.19 487 CYS A N 1
ATOM 3824 C CA . CYS A 1 487 ? 26.700 5.165 -32.422 1.00 95.19 487 CYS A CA 1
ATOM 3825 C C . CYS A 1 487 ? 27.490 6.427 -32.020 1.00 95.19 487 CYS A C 1
ATOM 3827 O O . CYS A 1 487 ? 28.326 6.380 -31.117 1.00 95.19 487 CYS A O 1
ATOM 3829 N N . VAL A 1 488 ? 27.203 7.574 -32.646 1.00 95.50 488 VAL A N 1
ATOM 3830 C CA . VAL A 1 488 ? 27.893 8.850 -32.371 1.00 95.50 488 VAL A CA 1
ATOM 3831 C C . VAL A 1 488 ? 27.695 9.310 -30.927 1.00 95.50 488 VAL A C 1
ATOM 3833 O O . VAL A 1 488 ? 28.656 9.739 -30.280 1.00 95.50 488 VAL A O 1
ATOM 3836 N N . ALA A 1 489 ? 26.465 9.212 -30.417 1.00 96.44 489 ALA A N 1
ATOM 3837 C CA . ALA A 1 489 ? 26.129 9.634 -29.063 1.00 96.44 489 ALA A CA 1
ATOM 3838 C C . ALA A 1 489 ? 26.816 8.733 -28.030 1.00 96.44 489 ALA A C 1
ATOM 3840 O O . ALA A 1 489 ? 27.499 9.245 -27.147 1.00 96.44 489 ALA A O 1
ATOM 3841 N N . VAL A 1 490 ? 26.747 7.406 -28.204 1.00 96.62 490 VAL A N 1
ATOM 3842 C CA . VAL A 1 490 ? 27.389 6.441 -27.293 1.00 96.62 490 VAL A CA 1
ATOM 3843 C C . VAL A 1 490 ? 28.906 6.638 -27.244 1.00 96.62 490 VAL A C 1
ATOM 3845 O O . VAL A 1 490 ? 29.482 6.734 -26.159 1.00 96.62 490 VAL A O 1
ATOM 3848 N N . VAL A 1 491 ? 29.562 6.757 -28.405 1.00 95.19 491 VAL A N 1
ATOM 3849 C CA . VAL A 1 491 ? 31.013 7.009 -28.482 1.00 95.19 491 VAL A CA 1
ATOM 3850 C C . VAL A 1 491 ? 31.372 8.332 -27.808 1.00 95.19 491 VAL A C 1
ATOM 3852 O O . VAL A 1 491 ? 32.351 8.405 -27.069 1.00 95.19 491 VAL A O 1
ATOM 3855 N N . THR A 1 492 ? 30.572 9.379 -28.016 1.00 93.44 492 THR A N 1
ATOM 3856 C CA . THR A 1 492 ? 30.807 10.687 -27.392 1.00 93.44 492 THR A CA 1
ATOM 3857 C C . THR A 1 492 ? 30.649 10.626 -25.869 1.00 93.44 492 THR A C 1
ATOM 3859 O O . THR A 1 492 ? 31.496 11.167 -25.161 1.00 93.44 492 THR A O 1
ATOM 3862 N N . SER A 1 493 ? 29.647 9.910 -25.350 1.00 94.62 493 SER A N 1
ATOM 3863 C CA . SER A 1 493 ? 29.470 9.699 -23.906 1.00 94.62 493 SER A CA 1
ATOM 3864 C C . SER A 1 493 ? 30.632 8.924 -23.279 1.00 94.62 493 SER A C 1
ATOM 3866 O O . SER A 1 493 ? 31.113 9.293 -22.209 1.00 94.62 493 SER A O 1
ATOM 3868 N N . LEU A 1 494 ? 31.134 7.882 -23.950 1.00 93.19 494 LEU A N 1
ATOM 3869 C CA . LEU A 1 494 ? 32.287 7.121 -23.461 1.00 93.19 494 LEU A CA 1
ATOM 3870 C C . LEU A 1 494 ? 33.580 7.946 -23.474 1.00 93.19 494 LEU A C 1
ATOM 3872 O O . LEU A 1 494 ? 34.356 7.870 -22.524 1.00 93.19 494 LEU A O 1
ATOM 3876 N N . LEU A 1 495 ? 33.800 8.767 -24.505 1.00 91.12 495 LEU A N 1
ATOM 3877 C CA . LEU A 1 495 ? 34.931 9.701 -24.554 1.00 91.12 495 LEU A CA 1
ATOM 3878 C C . LEU A 1 495 ? 34.847 10.778 -23.461 1.00 91.12 495 LEU A C 1
ATOM 3880 O O . LEU A 1 495 ? 35.879 11.224 -22.974 1.00 91.12 495 LEU A O 1
ATOM 3884 N N . GLY A 1 496 ? 33.642 11.171 -23.044 1.00 88.06 496 GLY A N 1
ATOM 3885 C CA . GLY A 1 496 ? 33.431 12.119 -21.944 1.00 88.06 496 GLY A CA 1
ATOM 3886 C C . GLY A 1 496 ? 33.724 11.562 -20.544 1.00 88.06 496 GLY A C 1
ATOM 3887 O O . GLY A 1 496 ? 33.596 12.289 -19.562 1.00 88.06 496 GLY A O 1
ATOM 3888 N N . SER A 1 497 ? 34.096 10.285 -20.419 1.00 87.88 497 SER A N 1
ATOM 3889 C CA . SER A 1 497 ? 34.374 9.659 -19.123 1.00 87.88 497 SER A CA 1
ATOM 3890 C C . SER A 1 497 ? 35.679 10.165 -18.480 1.00 87.88 497 SER A C 1
ATOM 3892 O O . SER A 1 497 ? 36.650 10.410 -19.196 1.00 87.88 497 SER A O 1
ATOM 3894 N N . PRO A 1 498 ? 35.755 10.266 -17.133 1.00 84.81 498 PRO A N 1
ATOM 3895 C CA . PRO A 1 498 ? 36.981 10.633 -16.427 1.00 84.81 498 PRO A CA 1
ATOM 3896 C C . PRO A 1 498 ? 38.139 9.683 -16.746 1.00 84.81 498 PRO A C 1
ATOM 3898 O O . PRO A 1 498 ? 37.947 8.470 -16.881 1.00 84.81 498 PRO A O 1
ATOM 3901 N N . LEU A 1 499 ? 39.340 10.259 -16.829 1.00 83.81 499 LEU A N 1
ATOM 3902 C CA . LEU A 1 499 ? 40.592 9.549 -17.068 1.00 83.81 499 LEU A CA 1
ATOM 3903 C C . LEU A 1 499 ? 41.407 9.398 -15.771 1.00 83.81 499 LEU A C 1
ATOM 3905 O O . LEU A 1 499 ? 41.400 10.319 -14.952 1.00 83.81 499 LEU A O 1
ATOM 3909 N N . PRO A 1 500 ? 42.165 8.296 -15.607 1.00 87.25 500 PRO A N 1
ATOM 3910 C CA . PRO A 1 500 ? 42.218 7.132 -16.498 1.00 87.25 500 PRO A CA 1
ATOM 3911 C C . PRO A 1 500 ? 40.892 6.356 -16.502 1.00 87.25 500 PRO A C 1
ATOM 3913 O O . PRO A 1 500 ? 40.186 6.327 -15.496 1.00 87.25 500 PRO A O 1
ATOM 3916 N N . PHE A 1 501 ? 40.550 5.730 -17.636 1.00 88.19 501 PHE A N 1
ATOM 3917 C CA . PHE A 1 501 ? 39.339 4.913 -17.712 1.00 88.19 501 PHE A CA 1
ATOM 3918 C C . PHE A 1 501 ? 39.404 3.764 -16.704 1.00 88.19 501 PHE A C 1
ATOM 3920 O O . PHE A 1 501 ? 40.378 3.010 -16.661 1.00 88.19 501 PHE A O 1
ATOM 3927 N N . ASP A 1 502 ? 38.341 3.616 -15.917 1.00 89.44 502 ASP A N 1
ATOM 3928 C CA . ASP A 1 502 ? 38.185 2.492 -15.000 1.00 89.44 502 ASP A CA 1
ATOM 3929 C C . ASP A 1 502 ? 37.874 1.183 -15.759 1.00 89.44 502 ASP A C 1
ATOM 3931 O O . ASP A 1 502 ? 37.622 1.153 -16.972 1.00 89.44 502 ASP A O 1
ATOM 3935 N N . SER A 1 503 ? 37.902 0.061 -15.036 1.00 90.19 503 SER A N 1
ATOM 3936 C CA . SER A 1 503 ? 37.599 -1.264 -15.591 1.00 90.19 503 SER A CA 1
ATOM 3937 C C . SER A 1 503 ? 36.180 -1.347 -16.168 1.00 90.19 503 SER A C 1
ATOM 3939 O O . SER A 1 503 ? 35.964 -2.052 -17.159 1.00 90.19 503 SER A O 1
ATOM 3941 N N . HIS A 1 504 ? 35.224 -0.616 -15.591 1.00 90.38 504 HIS A N 1
ATOM 3942 C CA . HIS A 1 504 ? 33.826 -0.581 -16.019 1.00 90.38 504 HIS A CA 1
ATOM 3943 C C . HIS A 1 504 ? 33.675 0.139 -17.364 1.00 90.38 504 HIS A C 1
ATOM 3945 O O . HIS A 1 504 ? 33.137 -0.436 -18.306 1.00 90.38 504 HIS A O 1
ATOM 3951 N N . THR A 1 505 ? 34.258 1.330 -17.508 1.00 90.69 505 THR A N 1
ATOM 3952 C CA . THR A 1 505 ? 34.298 2.107 -18.758 1.00 90.69 505 THR A CA 1
ATOM 3953 C C . THR A 1 505 ? 34.989 1.315 -19.859 1.00 90.69 505 THR A C 1
ATOM 3955 O O . THR A 1 505 ? 34.465 1.203 -20.966 1.00 90.69 505 THR A O 1
ATOM 3958 N N . CYS A 1 506 ? 36.122 0.674 -19.550 1.00 91.50 506 CYS A N 1
ATOM 3959 C CA . CYS A 1 506 ? 36.785 -0.239 -20.482 1.00 91.50 506 CYS A CA 1
ATOM 3960 C C . CYS A 1 506 ? 35.860 -1.385 -20.923 1.00 91.50 506 CYS A C 1
ATOM 3962 O O . CYS A 1 506 ? 35.898 -1.809 -22.075 1.00 91.50 506 CYS A O 1
ATOM 3964 N N . SER A 1 507 ? 35.022 -1.899 -20.022 1.00 90.88 507 SER A N 1
ATOM 3965 C CA . SER A 1 507 ? 34.081 -2.973 -20.344 1.00 90.88 507 SER A CA 1
ATOM 3966 C C . SER A 1 507 ? 32.933 -2.508 -21.239 1.00 90.88 507 SER A C 1
ATOM 3968 O O . SER A 1 507 ? 32.527 -3.267 -22.119 1.00 90.88 507 SER A O 1
ATOM 3970 N N . LEU A 1 508 ? 32.467 -1.266 -21.086 1.00 93.50 508 LEU A N 1
ATOM 3971 C CA . LEU A 1 508 ? 31.492 -0.663 -21.998 1.00 93.50 508 LEU A CA 1
ATOM 3972 C C . LEU A 1 508 ? 32.093 -0.419 -23.390 1.00 93.50 508 LEU A C 1
ATOM 3974 O O . LEU A 1 508 ? 31.446 -0.719 -24.387 1.00 93.50 508 LEU A O 1
ATOM 3978 N N . TRP A 1 509 ? 33.357 0.010 -23.483 1.00 94.00 509 TRP A N 1
ATOM 3979 C CA . TRP A 1 509 ? 34.072 0.078 -24.766 1.00 94.00 509 TRP A CA 1
ATOM 3980 C C . TRP A 1 509 ? 34.152 -1.284 -25.464 1.00 94.00 509 TRP A C 1
ATOM 3982 O O . TRP A 1 509 ? 33.962 -1.361 -26.676 1.00 94.00 509 TRP A O 1
ATOM 3992 N N . ARG A 1 510 ? 34.371 -2.378 -24.717 1.00 92.81 510 ARG A N 1
ATOM 3993 C CA . ARG A 1 510 ? 34.375 -3.736 -25.296 1.00 92.81 510 ARG A CA 1
ATOM 3994 C C . ARG A 1 510 ? 33.028 -4.127 -25.906 1.00 92.81 510 ARG A C 1
ATOM 3996 O O . ARG A 1 510 ? 33.027 -4.892 -26.863 1.00 92.81 510 ARG A O 1
ATOM 4003 N N . ALA A 1 511 ? 31.907 -3.591 -25.416 1.00 93.12 511 ALA A N 1
ATOM 4004 C CA . ALA A 1 511 ? 30.588 -3.862 -25.994 1.00 93.12 511 ALA A CA 1
ATOM 4005 C C . ALA A 1 511 ? 30.464 -3.371 -27.446 1.00 93.12 511 ALA A C 1
ATOM 4007 O O . ALA A 1 511 ? 29.747 -3.962 -28.249 1.00 93.12 511 ALA A O 1
ATOM 4008 N N . LEU A 1 512 ? 31.206 -2.320 -27.803 1.00 94.94 512 LEU A N 1
ATOM 4009 C CA . LEU A 1 512 ? 31.232 -1.770 -29.157 1.00 94.94 512 LEU A CA 1
ATOM 4010 C C . LEU A 1 512 ? 32.051 -2.614 -30.141 1.00 94.94 512 LEU A C 1
ATOM 4012 O O . LEU A 1 512 ? 31.902 -2.459 -31.350 1.00 94.94 512 LEU A O 1
ATOM 4016 N N . ALA A 1 513 ? 32.898 -3.506 -29.622 1.00 90.06 513 ALA A N 1
ATOM 4017 C CA . ALA A 1 513 ? 33.790 -4.359 -30.401 1.00 90.06 513 ALA A CA 1
ATOM 4018 C C . ALA A 1 513 ? 33.207 -5.758 -30.690 1.00 90.06 513 ALA A C 1
ATOM 4020 O O . ALA A 1 513 ? 33.897 -6.603 -31.256 1.00 90.06 513 ALA A O 1
ATOM 4021 N N . VAL A 1 514 ? 31.965 -6.028 -30.263 1.00 84.06 514 VAL A N 1
ATOM 4022 C CA . VAL A 1 514 ? 31.335 -7.356 -30.385 1.00 84.06 514 VAL A CA 1
ATOM 4023 C C . VAL A 1 514 ? 30.990 -7.679 -31.838 1.00 84.06 514 VAL A C 1
ATOM 4025 O O . VAL A 1 514 ? 31.285 -8.773 -32.308 1.00 84.06 514 VAL A O 1
ATOM 4028 N N . GLU A 1 515 ? 30.411 -6.718 -32.562 1.00 90.38 515 GLU A N 1
ATOM 4029 C CA . GLU A 1 515 ? 30.025 -6.888 -33.964 1.00 90.38 515 GLU A CA 1
ATOM 4030 C C . GLU A 1 515 ? 30.989 -6.148 -34.904 1.00 90.38 515 GLU A C 1
ATOM 4032 O O . GLU A 1 515 ? 31.227 -4.946 -34.707 1.00 90.38 515 GLU A O 1
ATOM 4037 N N . PRO A 1 516 ? 31.501 -6.796 -35.970 1.00 90.38 516 PRO A N 1
ATOM 4038 C CA . PRO A 1 516 ? 32.453 -6.172 -36.892 1.00 90.38 516 PRO A CA 1
ATOM 4039 C C . PRO A 1 516 ? 31.933 -4.882 -37.539 1.00 90.38 516 PRO A C 1
ATOM 4041 O O . PRO A 1 516 ? 32.686 -3.920 -37.693 1.00 90.38 516 PRO A O 1
ATOM 4044 N N . GLY A 1 517 ? 30.641 -4.840 -37.885 1.00 92.12 517 GLY A N 1
ATOM 4045 C CA . GLY A 1 517 ? 30.018 -3.675 -38.518 1.00 92.12 517 GLY A CA 1
ATOM 4046 C C . GLY A 1 517 ? 29.992 -2.448 -37.605 1.00 92.12 517 GLY A C 1
ATOM 4047 O O . GLY A 1 517 ? 30.411 -1.366 -38.017 1.00 92.12 517 GLY A O 1
ATOM 4048 N N . LEU A 1 518 ? 29.571 -2.625 -36.349 1.00 93.12 518 LEU A N 1
ATOM 4049 C CA . LEU A 1 518 ? 29.595 -1.560 -35.342 1.00 93.12 518 LEU A CA 1
ATOM 4050 C C . LEU A 1 518 ? 31.034 -1.125 -35.031 1.00 93.12 518 LEU A C 1
ATOM 4052 O O . LEU A 1 518 ? 31.320 0.068 -34.964 1.00 93.12 518 LEU A O 1
ATOM 4056 N N . SER A 1 519 ? 31.957 -2.083 -34.925 1.00 93.94 519 SER A N 1
ATOM 4057 C CA . SER A 1 519 ? 33.374 -1.811 -34.659 1.00 93.94 519 SER A CA 1
ATOM 4058 C C . SER A 1 519 ? 33.992 -0.900 -35.723 1.00 93.94 519 SER A C 1
ATOM 4060 O O . SER A 1 519 ? 34.683 0.064 -35.396 1.00 93.94 519 SER A O 1
ATOM 4062 N N . ALA A 1 520 ? 33.717 -1.172 -37.004 1.00 93.81 520 ALA A N 1
ATOM 4063 C CA . ALA A 1 520 ? 34.200 -0.352 -38.111 1.00 93.81 520 ALA A CA 1
ATOM 4064 C C . ALA A 1 520 ? 33.647 1.081 -38.054 1.00 93.81 520 ALA A C 1
ATOM 4066 O O . ALA A 1 520 ? 34.398 2.034 -38.264 1.00 93.81 520 ALA A O 1
ATOM 4067 N N . GLN A 1 521 ? 32.362 1.244 -37.718 1.00 94.19 521 GLN A N 1
ATOM 4068 C CA . GLN A 1 521 ? 31.744 2.563 -37.546 1.00 94.19 521 GLN A CA 1
ATOM 4069 C C . GLN A 1 521 ? 32.394 3.343 -36.400 1.00 94.19 521 GLN A C 1
ATOM 4071 O O . GLN A 1 521 ? 32.763 4.502 -36.574 1.00 94.19 521 GLN A O 1
ATOM 4076 N N . VAL A 1 522 ? 32.598 2.698 -35.249 1.00 94.94 522 VAL A N 1
ATOM 4077 C CA . VAL A 1 522 ? 33.240 3.312 -34.079 1.00 94.94 522 VAL A CA 1
ATOM 4078 C C . VAL A 1 522 ? 34.664 3.755 -34.405 1.00 94.94 522 VAL A C 1
ATOM 4080 O O . VAL A 1 522 ? 35.024 4.892 -34.111 1.00 94.94 522 VAL A O 1
ATOM 4083 N N . LEU A 1 523 ? 35.461 2.909 -35.064 1.00 92.94 523 LEU A N 1
ATOM 4084 C CA . LEU A 1 523 ? 36.808 3.279 -35.509 1.00 92.94 523 LEU A CA 1
ATOM 4085 C C . LEU A 1 523 ? 36.785 4.464 -36.482 1.00 92.94 523 LEU A C 1
ATOM 4087 O O . LEU A 1 523 ? 37.592 5.379 -36.337 1.00 92.94 523 LEU A O 1
ATOM 4091 N N . GLY A 1 524 ? 35.842 4.480 -37.428 1.00 92.06 524 GLY A N 1
ATOM 4092 C CA . GLY A 1 524 ? 35.639 5.606 -38.339 1.00 92.06 524 GLY A CA 1
ATOM 4093 C C . GLY A 1 524 ? 35.364 6.917 -37.599 1.00 92.06 524 GLY A C 1
ATOM 4094 O O . GLY A 1 524 ? 36.023 7.917 -37.870 1.00 92.06 524 GLY A O 1
ATOM 4095 N N . LEU A 1 525 ? 34.469 6.898 -36.606 1.00 92.12 525 LEU A N 1
ATOM 4096 C CA . LEU A 1 525 ? 34.143 8.069 -35.781 1.00 92.12 525 LEU A CA 1
ATOM 4097 C C . LEU A 1 525 ? 35.331 8.562 -34.950 1.00 92.12 525 LEU A C 1
ATOM 4099 O O . LEU A 1 525 ? 35.524 9.768 -34.792 1.00 92.12 525 LEU A O 1
ATOM 4103 N N . LEU A 1 526 ? 36.126 7.641 -34.403 1.00 90.19 526 LEU A N 1
ATOM 4104 C CA . LEU A 1 526 ? 37.328 7.989 -33.648 1.00 90.19 526 LEU A CA 1
ATOM 4105 C C . LEU A 1 526 ? 38.381 8.639 -34.555 1.00 90.19 526 LEU A C 1
ATOM 4107 O O . LEU A 1 526 ? 38.924 9.681 -34.194 1.00 90.19 526 LEU A O 1
ATOM 4111 N N . LEU A 1 527 ? 38.617 8.078 -35.746 1.00 88.56 527 LEU A N 1
ATOM 4112 C CA . LEU A 1 527 ? 39.520 8.655 -36.747 1.00 88.56 527 LEU A CA 1
ATOM 4113 C C . LEU A 1 527 ? 39.041 10.033 -37.218 1.00 88.56 527 LEU A C 1
ATOM 4115 O O . LEU A 1 527 ? 39.846 10.956 -37.332 1.00 88.56 527 LEU A O 1
ATOM 4119 N N . GLU A 1 528 ? 37.737 10.195 -37.446 1.00 87.00 528 GLU A N 1
ATOM 4120 C CA . GLU A 1 528 ? 37.143 11.474 -37.831 1.00 87.00 528 GLU A CA 1
ATOM 4121 C C . GLU A 1 528 ? 37.371 12.540 -36.752 1.00 87.00 528 GLU A C 1
ATOM 4123 O O . GLU A 1 528 ? 37.891 13.611 -37.070 1.00 87.00 528 GLU A O 1
ATOM 4128 N N . LYS A 1 529 ? 37.075 12.236 -35.478 1.00 83.94 529 LYS A N 1
ATOM 4129 C CA . LYS A 1 529 ? 37.339 13.148 -34.348 1.00 83.94 529 LYS A CA 1
ATOM 4130 C C . LYS A 1 529 ? 38.824 13.504 -34.246 1.00 83.94 529 LYS A C 1
ATOM 4132 O O . LYS A 1 529 ? 39.162 14.679 -34.183 1.00 83.94 529 LYS A O 1
ATOM 4137 N N . MET A 1 530 ? 39.722 12.520 -34.344 1.00 78.31 530 MET A N 1
ATOM 4138 C CA . MET A 1 530 ? 41.173 12.767 -34.346 1.00 78.31 530 MET A CA 1
ATOM 4139 C C . MET A 1 530 ? 41.641 13.654 -35.508 1.00 78.31 530 MET A C 1
ATOM 4141 O O . MET A 1 530 ? 42.609 14.392 -35.356 1.00 78.31 530 MET A O 1
ATOM 4145 N N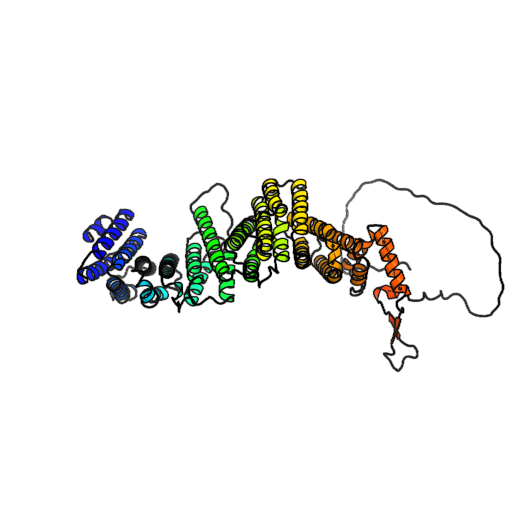 . SER A 1 531 ? 40.992 13.559 -36.673 1.00 78.81 531 SER A N 1
ATOM 4146 C CA . SER A 1 531 ? 41.363 14.331 -37.865 1.00 78.81 531 SER A CA 1
ATOM 4147 C C . SER A 1 531 ? 40.823 15.764 -37.870 1.00 78.81 531 SER A C 1
ATOM 4149 O O . SER A 1 531 ? 41.430 16.639 -38.486 1.00 78.81 531 SER A O 1
ATOM 4151 N N . ARG A 1 532 ? 39.678 16.003 -37.217 1.00 73.62 532 ARG A N 1
ATOM 4152 C CA . ARG A 1 532 ? 38.983 17.298 -37.208 1.00 73.62 532 ARG A CA 1
ATOM 4153 C C . ARG A 1 532 ? 39.312 18.153 -35.990 1.00 73.62 532 ARG A C 1
ATOM 4155 O O . ARG A 1 532 ? 39.331 19.376 -36.112 1.00 73.62 532 ARG A O 1
ATOM 4162 N N . ASP A 1 533 ? 39.568 17.536 -34.840 1.00 68.38 533 ASP A N 1
ATOM 4163 C CA . ASP A 1 533 ? 39.877 18.261 -33.613 1.00 68.38 533 ASP A CA 1
ATOM 4164 C C . ASP A 1 533 ? 41.360 18.643 -33.566 1.00 68.38 533 ASP A C 1
ATOM 4166 O O . ASP A 1 533 ? 42.247 17.834 -33.838 1.00 68.38 533 ASP A O 1
ATOM 4170 N N . VAL A 1 534 ? 41.651 19.900 -33.209 1.00 64.75 534 VAL A N 1
ATOM 4171 C CA . VAL A 1 534 ? 43.038 20.368 -33.059 1.00 64.75 534 VAL A CA 1
ATOM 4172 C C . VAL A 1 534 ? 43.691 19.533 -31.957 1.00 64.75 534 VAL A C 1
ATOM 4174 O O . VAL A 1 534 ? 43.218 19.622 -30.833 1.00 64.75 534 VAL A O 1
ATOM 4177 N N . PRO A 1 535 ? 44.762 18.759 -32.195 1.00 62.78 535 PRO A N 1
ATOM 4178 C CA . PRO A 1 535 ? 45.253 17.753 -31.243 1.00 62.78 535 PRO A CA 1
ATOM 4179 C C . PRO A 1 535 ? 45.658 18.327 -29.879 1.00 62.78 535 PRO A C 1
ATOM 4181 O O . PRO A 1 535 ? 45.652 17.616 -28.877 1.00 62.78 535 PRO A O 1
ATOM 4184 N N . PHE A 1 536 ? 45.975 19.620 -29.821 1.00 63.47 536 PHE A N 1
ATOM 4185 C CA . PHE A 1 536 ? 46.278 20.349 -28.599 1.00 63.47 536 PHE A CA 1
ATOM 4186 C C . PHE A 1 536 ? 45.889 21.827 -28.727 1.00 63.47 536 PHE A C 1
ATOM 4188 O O . PHE A 1 536 ? 45.959 22.414 -29.803 1.00 63.47 536 PHE A O 1
ATOM 4195 N N . LYS A 1 537 ? 45.512 22.450 -27.611 1.00 61.78 537 LYS A N 1
ATOM 4196 C CA . LYS A 1 537 ? 45.491 23.902 -27.440 1.00 61.78 537 LYS A CA 1
ATOM 4197 C C . LYS A 1 537 ? 46.785 24.323 -26.760 1.00 61.78 537 LYS A C 1
ATOM 4199 O O . LYS A 1 537 ? 47.197 23.726 -25.768 1.00 61.78 537 LYS A O 1
ATOM 4204 N N . GLU A 1 538 ? 47.423 25.349 -27.302 1.00 62.59 538 GLU A N 1
ATOM 4205 C CA . GLU A 1 538 ? 48.587 25.973 -26.685 1.00 62.59 538 GLU A CA 1
ATOM 4206 C C . GLU A 1 538 ? 48.120 26.893 -25.549 1.00 62.59 538 GLU A C 1
ATOM 4208 O O . GLU A 1 538 ? 47.392 27.859 -25.770 1.00 62.59 538 GLU A O 1
ATOM 4213 N N . SER A 1 539 ? 48.508 26.561 -24.321 1.00 55.78 539 SER A N 1
ATOM 4214 C CA . SER A 1 539 ? 48.270 27.339 -23.111 1.00 55.78 539 SER A CA 1
ATOM 4215 C C . SER A 1 539 ? 49.574 28.003 -22.678 1.00 55.78 539 SER A C 1
ATOM 4217 O O . SER A 1 539 ? 50.609 27.353 -22.546 1.00 55.78 539 SER A O 1
ATOM 4219 N N . ARG A 1 540 ? 49.542 29.314 -22.435 1.00 58.88 540 ARG A N 1
ATOM 4220 C CA . ARG A 1 540 ? 50.636 30.040 -21.773 1.00 58.88 540 ARG A CA 1
ATOM 4221 C C . ARG A 1 540 ? 50.276 30.236 -20.304 1.00 58.88 540 ARG A C 1
ATOM 4223 O O . ARG A 1 540 ? 50.018 31.354 -19.874 1.00 58.88 540 ARG A O 1
ATOM 4230 N N . ALA A 1 541 ? 50.200 29.144 -19.546 1.00 55.62 541 ALA A N 1
ATOM 4231 C CA . ALA A 1 541 ? 49.895 29.207 -18.114 1.00 55.62 541 ALA A CA 1
ATOM 4232 C C . ALA A 1 541 ? 51.057 29.803 -17.293 1.00 55.62 541 ALA A C 1
ATOM 4234 O O . ALA A 1 541 ? 50.830 30.369 -16.227 1.00 55.62 541 ALA A O 1
ATOM 4235 N N . PHE A 1 542 ? 52.291 29.740 -17.810 1.00 52.06 542 PHE A N 1
ATOM 4236 C CA . PHE A 1 542 ? 53.476 30.335 -17.194 1.00 52.06 542 PHE A CA 1
ATOM 4237 C C . PHE A 1 542 ? 54.152 31.338 -18.136 1.00 52.06 542 PHE A C 1
ATOM 4239 O O . PHE A 1 542 ? 54.634 30.977 -19.207 1.00 52.06 542 PHE A O 1
ATOM 4246 N N . LEU A 1 543 ? 54.256 32.598 -17.702 1.00 55.53 543 LEU A N 1
ATOM 4247 C CA . LEU A 1 543 ? 54.908 33.694 -18.440 1.00 55.53 543 LEU A CA 1
ATOM 4248 C C . LEU A 1 543 ? 56.440 33.537 -18.586 1.00 55.53 543 LEU A C 1
ATOM 4250 O O . LEU A 1 543 ? 57.071 34.364 -19.237 1.00 55.53 543 LEU A O 1
ATOM 4254 N N . LEU A 1 544 ? 57.039 32.496 -17.992 1.00 55.56 544 LEU A N 1
ATOM 4255 C CA . LEU A 1 544 ? 58.491 32.255 -17.954 1.00 55.56 544 LEU A CA 1
ATOM 4256 C C . LEU A 1 544 ? 58.953 31.017 -18.752 1.00 55.56 544 LEU A C 1
ATOM 4258 O O . LEU A 1 544 ? 60.151 30.751 -18.803 1.00 55.56 544 LEU A O 1
ATOM 4262 N N . SER A 1 545 ? 58.043 30.260 -19.378 1.00 51.72 545 SER A N 1
ATOM 4263 C CA . SER A 1 545 ? 58.418 29.124 -20.237 1.00 51.72 545 SER A CA 1
ATOM 4264 C C . SER A 1 545 ? 58.682 29.592 -21.672 1.00 51.72 545 SER A C 1
ATOM 4266 O O . SER A 1 545 ? 57.870 30.317 -22.249 1.00 51.72 545 SER A O 1
ATOM 4268 N N . SER A 1 546 ? 59.802 29.173 -22.274 1.00 55.72 546 SER A N 1
ATOM 4269 C CA . SER A 1 546 ? 60.159 29.519 -23.662 1.00 55.72 546 SER A CA 1
ATOM 4270 C C . SER A 1 546 ? 59.349 28.753 -24.720 1.00 55.72 546 SER A C 1
ATOM 4272 O O . SER A 1 546 ? 59.447 29.069 -25.906 1.00 55.72 546 SER A O 1
ATOM 4274 N N . ALA A 1 547 ? 58.520 27.787 -24.305 1.00 56.25 547 ALA A N 1
ATOM 4275 C CA . ALA A 1 547 ? 57.627 27.026 -25.171 1.00 56.25 547 ALA A CA 1
ATOM 4276 C C . ALA A 1 547 ? 56.191 27.012 -24.605 1.00 56.25 547 ALA A C 1
ATOM 4278 O O . ALA A 1 547 ? 56.023 26.855 -23.394 1.00 56.25 547 ALA A O 1
ATOM 4279 N N . PRO A 1 548 ? 55.152 27.183 -25.447 1.00 56.88 548 PRO A N 1
ATOM 4280 C CA . PRO A 1 548 ? 53.763 27.074 -25.010 1.00 56.88 548 PRO A CA 1
ATOM 4281 C C . PRO A 1 548 ? 53.436 25.641 -24.563 1.00 56.88 548 PRO A C 1
ATOM 4283 O O . PRO A 1 548 ? 53.784 24.681 -25.255 1.00 56.88 548 PRO A O 1
ATOM 4286 N N . ASP A 1 549 ? 52.724 25.493 -23.442 1.00 57.94 549 ASP A N 1
ATOM 4287 C CA . ASP A 1 549 ? 52.262 24.187 -22.971 1.00 57.94 549 ASP A CA 1
ATOM 4288 C C . ASP A 1 549 ? 51.158 23.680 -23.901 1.00 57.94 549 ASP A C 1
ATOM 4290 O O . ASP A 1 549 ? 50.140 24.339 -24.109 1.00 57.94 549 ASP A O 1
ATOM 4294 N N . ARG A 1 550 ? 51.345 22.497 -24.483 1.00 61.94 550 ARG A N 1
ATOM 4295 C CA . ARG A 1 550 ? 50.356 21.871 -25.368 1.00 61.94 550 ARG A CA 1
ATOM 4296 C C . ARG A 1 550 ? 49.424 20.990 -24.546 1.00 61.94 550 ARG A C 1
ATOM 4298 O O . ARG A 1 550 ? 49.805 19.896 -24.143 1.00 61.94 550 ARG A O 1
ATOM 4305 N N . VAL A 1 551 ? 48.198 21.452 -24.314 1.00 60.38 551 VAL A N 1
ATOM 4306 C CA . VAL A 1 551 ? 47.155 20.681 -23.623 1.00 60.38 551 VAL A CA 1
ATOM 4307 C C . VAL A 1 551 ? 46.272 20.014 -24.666 1.00 60.38 551 VAL A C 1
ATOM 4309 O O . VAL A 1 551 ? 45.681 20.702 -25.494 1.00 60.38 551 VAL A O 1
ATOM 4312 N N . ALA A 1 552 ? 46.166 18.686 -24.647 1.00 61.75 552 ALA A N 1
ATOM 4313 C CA . ALA A 1 552 ? 45.321 17.974 -25.600 1.00 61.75 552 ALA A CA 1
ATOM 4314 C C . ALA A 1 552 ? 43.857 18.433 -25.509 1.00 61.75 552 ALA A C 1
ATOM 4316 O O . ALA A 1 552 ? 43.305 18.562 -24.418 1.00 61.75 552 ALA A O 1
ATOM 4317 N N . THR A 1 553 ? 43.220 18.674 -26.654 1.00 63.69 553 THR A N 1
ATOM 4318 C CA . THR A 1 553 ? 41.807 19.102 -26.706 1.00 63.69 553 THR A CA 1
ATOM 4319 C C . THR A 1 553 ? 40.841 17.977 -26.357 1.00 63.69 553 THR A C 1
ATOM 4321 O O . THR A 1 553 ? 39.799 18.234 -25.762 1.00 63.69 553 THR A O 1
ATOM 4324 N N . LEU A 1 554 ? 41.211 16.736 -26.682 1.00 68.25 554 LEU A N 1
ATOM 4325 C CA . LEU A 1 554 ? 40.510 15.515 -26.308 1.00 68.25 554 LEU A CA 1
ATOM 4326 C C . LEU A 1 554 ? 41.480 14.582 -25.588 1.00 68.25 554 LEU A C 1
ATOM 4328 O O . LEU A 1 554 ? 42.198 13.799 -26.210 1.00 68.25 554 LEU A O 1
ATOM 4332 N N . LEU A 1 555 ? 41.486 14.663 -24.257 1.00 68.00 555 LEU A N 1
ATOM 4333 C CA . LEU A 1 555 ? 42.396 13.898 -23.401 1.00 68.00 555 LEU A CA 1
ATOM 4334 C C . LEU A 1 555 ? 42.405 12.379 -23.689 1.00 68.00 555 LEU A C 1
ATOM 4336 O O . LEU A 1 555 ? 43.501 11.819 -23.734 1.00 68.00 555 LEU A O 1
ATOM 4340 N N . PRO A 1 556 ? 41.269 11.693 -23.961 1.00 70.06 556 PRO A N 1
ATOM 4341 C CA . PRO A 1 556 ? 41.298 10.257 -24.260 1.00 70.06 556 PRO A CA 1
ATOM 4342 C C . PRO A 1 556 ? 41.994 9.901 -25.582 1.00 70.06 556 PRO A C 1
ATOM 4344 O O . PRO A 1 556 ? 42.440 8.771 -25.749 1.00 70.06 556 PRO A O 1
ATOM 4347 N N . LEU A 1 557 ? 42.092 10.852 -26.518 1.00 68.81 557 LEU A N 1
ATOM 4348 C CA . LEU A 1 557 ? 42.713 10.682 -27.840 1.00 68.81 557 LEU A CA 1
ATOM 4349 C C . LEU A 1 557 ? 44.119 11.312 -27.912 1.00 68.81 557 LEU A C 1
ATOM 4351 O O . LEU A 1 557 ? 44.770 11.294 -28.958 1.00 68.81 557 LEU A O 1
ATOM 4355 N N . ALA A 1 558 ? 44.616 11.848 -26.792 1.00 61.78 558 ALA A N 1
ATOM 4356 C CA . ALA A 1 558 ? 45.889 12.561 -26.710 1.00 61.78 558 ALA A CA 1
ATOM 4357 C C . ALA A 1 558 ? 47.113 11.662 -26.955 1.00 61.78 558 ALA A C 1
ATOM 4359 O O . ALA A 1 558 ? 48.099 12.108 -27.540 1.00 61.78 558 ALA A O 1
ATOM 4360 N N . VAL A 1 559 ? 47.051 10.386 -26.548 1.00 53.78 559 VAL A N 1
ATOM 4361 C CA . VAL A 1 559 ? 48.176 9.434 -26.667 1.00 53.78 559 VAL A CA 1
ATOM 4362 C C . VAL A 1 559 ? 48.525 9.153 -28.133 1.00 53.78 559 VAL A C 1
ATOM 4364 O O . VAL A 1 559 ? 49.692 8.982 -28.466 1.00 53.78 559 VAL A O 1
ATOM 4367 N N . SER A 1 560 ? 47.539 9.186 -29.030 1.00 50.59 560 SER A N 1
ATOM 4368 C CA . SER A 1 560 ? 47.746 9.006 -30.471 1.00 50.59 560 SER A CA 1
ATOM 4369 C C . SER A 1 560 ? 48.271 10.246 -31.206 1.00 50.59 560 SER A C 1
ATOM 4371 O O . SER A 1 560 ? 48.658 10.134 -32.366 1.00 50.59 560 SER A O 1
ATOM 4373 N N . ALA A 1 561 ? 48.291 11.417 -30.560 1.00 45.09 561 ALA A N 1
ATOM 4374 C CA . ALA A 1 561 ? 48.726 12.681 -31.163 1.00 45.09 561 ALA A CA 1
ATOM 4375 C C . ALA A 1 561 ? 50.147 13.115 -30.747 1.00 45.09 561 ALA A C 1
ATOM 4377 O O . ALA A 1 561 ? 50.656 14.120 -31.250 1.00 45.09 561 ALA A O 1
ATOM 4378 N N . ALA A 1 562 ? 50.807 12.377 -29.847 1.00 37.88 562 ALA A N 1
ATOM 4379 C CA . ALA A 1 562 ? 52.197 12.630 -29.484 1.00 37.88 562 ALA A CA 1
ATOM 4380 C C . ALA A 1 562 ? 53.141 12.082 -30.577 1.00 37.88 562 ALA A C 1
ATOM 4382 O O . ALA A 1 562 ? 53.074 10.890 -30.890 1.00 37.88 562 ALA A O 1
ATOM 4383 N N . PRO A 1 563 ? 54.039 12.893 -31.170 1.00 39.41 563 PRO A N 1
ATOM 4384 C CA . PRO A 1 563 ? 55.060 12.364 -32.064 1.00 39.41 563 PRO A CA 1
ATOM 4385 C C . PRO A 1 563 ? 55.990 11.442 -31.264 1.00 39.41 563 PRO A C 1
ATOM 4387 O O . PRO A 1 563 ? 56.631 11.876 -30.307 1.00 39.41 563 PRO A O 1
ATOM 4390 N N . LEU A 1 564 ? 56.056 10.165 -31.650 1.00 33.34 564 LEU A N 1
ATOM 4391 C CA . LEU A 1 564 ? 57.065 9.228 -31.151 1.00 33.34 564 LEU A CA 1
ATOM 4392 C C . LEU A 1 564 ? 58.456 9.869 -31.321 1.00 33.34 564 LEU A C 1
ATOM 4394 O O . LEU A 1 564 ? 58.792 10.262 -32.444 1.00 33.34 564 LEU A O 1
ATOM 4398 N N . PRO A 1 565 ? 59.281 9.995 -30.265 1.00 33.03 565 PRO A N 1
ATOM 4399 C CA . PRO A 1 565 ? 60.636 10.495 -30.429 1.00 33.03 565 PRO A CA 1
ATOM 4400 C C . PRO A 1 565 ? 61.417 9.524 -31.321 1.00 33.03 565 PRO A C 1
ATOM 4402 O O . PRO A 1 565 ? 61.419 8.311 -31.095 1.00 33.03 565 PRO A O 1
ATOM 4405 N N . ALA A 1 566 ? 62.065 10.058 -32.359 1.00 33.94 566 ALA A N 1
ATOM 4406 C CA . ALA A 1 566 ? 62.970 9.283 -33.198 1.00 33.94 566 ALA A CA 1
ATOM 4407 C C . ALA A 1 566 ? 64.074 8.645 -32.323 1.00 33.94 566 ALA A C 1
ATOM 4409 O O . ALA A 1 566 ? 64.560 9.293 -31.391 1.00 33.94 566 ALA A O 1
ATOM 4410 N N . PRO A 1 567 ? 64.470 7.384 -32.576 1.00 30.66 567 PRO A N 1
ATOM 4411 C CA . PRO A 1 567 ? 65.468 6.707 -31.754 1.00 30.66 567 PRO A CA 1
ATOM 4412 C C . PRO A 1 567 ? 66.843 7.404 -31.838 1.00 30.66 567 PRO A C 1
ATOM 4414 O O . PRO A 1 567 ? 67.186 7.936 -32.894 1.00 30.66 567 PRO A O 1
ATOM 4417 N N . PRO A 1 568 ? 67.675 7.376 -30.775 1.00 33.41 568 PRO A N 1
ATOM 4418 C CA . PRO A 1 568 ? 68.790 8.317 -30.591 1.00 33.41 568 PRO A CA 1
ATOM 4419 C C . PRO A 1 568 ? 70.054 8.026 -31.417 1.00 33.41 568 PRO A C 1
ATOM 4421 O O . PRO A 1 568 ? 71.115 8.567 -31.120 1.00 33.41 568 PRO A O 1
ATOM 4424 N N . TRP A 1 569 ? 69.992 7.168 -32.433 1.00 36.62 569 TRP A N 1
ATOM 4425 C CA . TRP A 1 569 ? 71.185 6.708 -33.149 1.00 36.62 569 TRP A CA 1
ATOM 4426 C C . TRP A 1 569 ? 71.167 7.131 -34.611 1.00 36.62 569 TRP A C 1
ATOM 4428 O O . TRP A 1 569 ? 71.024 6.288 -35.485 1.00 36.62 569 TRP A O 1
ATOM 4438 N N . LEU A 1 570 ? 71.330 8.430 -34.864 1.00 29.56 570 LEU A N 1
ATOM 4439 C CA . LEU A 1 570 ? 71.813 8.985 -36.133 1.00 29.56 570 LEU A CA 1
ATOM 4440 C C . LEU A 1 570 ? 72.430 10.369 -35.839 1.00 29.56 570 LEU A C 1
ATOM 4442 O O . LEU A 1 570 ? 71.691 11.277 -35.455 1.00 29.56 570 LEU A O 1
ATOM 4446 N N . PRO A 1 571 ? 73.756 10.570 -35.980 1.00 33.81 571 PRO A N 1
ATOM 4447 C CA . PRO A 1 571 ? 74.343 11.903 -35.936 1.00 33.81 571 PRO A CA 1
ATOM 4448 C C . PRO A 1 571 ? 74.046 12.635 -37.249 1.00 33.81 571 PRO A C 1
ATOM 4450 O O . PRO A 1 571 ? 74.057 12.041 -38.326 1.00 33.81 571 PRO A O 1
ATOM 4453 N N . GLY A 1 572 ? 73.741 13.926 -37.141 1.00 32.97 572 GLY A N 1
ATOM 4454 C CA . GLY A 1 572 ? 73.267 14.742 -38.253 1.00 32.97 572 GLY A CA 1
ATOM 4455 C C . GLY A 1 572 ? 74.316 15.082 -39.314 1.00 32.97 572 GLY A C 1
ATOM 4456 O O . GLY A 1 572 ? 75.519 15.066 -39.064 1.00 32.97 572 GLY A O 1
ATOM 4457 N N . GLY A 1 573 ? 73.808 15.503 -40.474 1.00 31.55 573 GLY A N 1
ATOM 4458 C CA . GLY A 1 573 ? 74.531 16.355 -41.414 1.00 31.55 573 GLY A CA 1
ATOM 4459 C C . GLY A 1 573 ? 74.446 15.936 -42.882 1.00 31.55 573 GLY A C 1
ATOM 4460 O O . GLY A 1 573 ? 74.859 14.845 -43.244 1.00 31.55 573 GLY A O 1
ATOM 4461 N N . LEU A 1 574 ? 74.035 16.909 -43.702 1.00 26.22 574 LEU A N 1
ATOM 4462 C CA . LEU A 1 574 ? 74.250 17.071 -45.148 1.00 26.22 574 LEU A CA 1
ATOM 4463 C C . LEU A 1 574 ? 73.200 16.506 -46.127 1.00 26.22 574 LEU A C 1
ATOM 4465 O O . LEU A 1 574 ? 72.978 15.316 -46.313 1.00 26.22 574 LEU A O 1
ATOM 4469 N N . THR A 1 575 ? 72.601 17.485 -46.797 1.00 38.25 575 THR A N 1
ATOM 4470 C CA . THR A 1 575 ? 71.868 17.490 -48.062 1.00 38.25 575 THR A CA 1
ATOM 4471 C C . THR A 1 575 ? 72.406 16.530 -49.130 1.00 38.25 575 THR A C 1
ATOM 4473 O O . THR A 1 575 ? 73.593 16.583 -49.422 1.00 38.25 575 THR A O 1
ATOM 4476 N N . HIS A 1 576 ? 71.528 15.794 -49.824 1.00 26.14 576 HIS A N 1
ATOM 4477 C CA . HIS A 1 576 ? 71.401 15.840 -51.292 1.00 26.14 576 HIS A CA 1
ATOM 4478 C C . HIS A 1 576 ? 70.180 15.041 -51.795 1.00 26.14 576 HIS A C 1
ATOM 4480 O O . HIS A 1 576 ? 69.765 14.035 -51.230 1.00 26.14 576 HIS A O 1
ATOM 4486 N N . ARG A 1 577 ? 69.591 15.573 -52.867 1.00 30.11 577 ARG A N 1
ATOM 4487 C CA . ARG A 1 577 ? 68.483 15.064 -53.696 1.00 30.11 577 ARG A CA 1
ATOM 4488 C C . ARG A 1 577 ? 68.894 13.787 -54.476 1.00 30.11 577 ARG A C 1
ATOM 4490 O O . ARG A 1 577 ? 70.089 13.545 -54.579 1.00 30.11 577 ARG A O 1
ATOM 4497 N N . TRP A 1 578 ? 67.912 13.136 -55.133 1.00 22.72 578 TRP A N 1
ATOM 4498 C CA . TRP A 1 578 ? 67.943 12.048 -56.162 1.00 22.72 578 TRP A CA 1
ATOM 4499 C C . TRP A 1 578 ? 67.468 10.677 -55.627 1.00 22.72 578 TRP A C 1
ATOM 4501 O O . TRP A 1 578 ? 68.064 10.133 -54.713 1.00 22.72 578 TRP A O 1
ATOM 4511 N N . SER A 1 579 ? 66.257 10.184 -55.937 1.00 26.64 579 SER A N 1
ATOM 4512 C CA . SER A 1 579 ? 65.650 9.684 -57.199 1.00 26.64 579 SER A CA 1
ATOM 4513 C C . SER A 1 579 ? 65.725 8.152 -57.333 1.00 26.64 579 SER A C 1
ATOM 4515 O O . SER A 1 579 ? 66.808 7.591 -57.263 1.00 26.64 579 SER A O 1
ATOM 4517 N N . GLY A 1 580 ? 64.560 7.533 -57.574 1.00 33.09 580 GLY A N 1
ATOM 4518 C CA . GLY A 1 580 ? 64.283 6.244 -58.238 1.00 33.09 580 GLY A CA 1
ATOM 4519 C C . GLY A 1 580 ? 65.274 5.068 -58.168 1.00 33.09 580 GLY A C 1
ATOM 4520 O O . GLY A 1 580 ? 66.339 5.138 -58.758 1.00 33.09 580 GLY A O 1
ATOM 4521 N N . HIS A 1 581 ? 64.832 3.935 -57.597 1.00 24.81 581 HIS A N 1
ATOM 4522 C CA . HIS A 1 581 ? 64.732 2.604 -58.250 1.00 24.81 581 HIS A CA 1
ATOM 4523 C C . HIS A 1 581 ? 64.317 1.498 -57.238 1.00 24.81 581 HIS A C 1
ATOM 4525 O O . HIS A 1 581 ? 64.760 1.485 -56.095 1.00 24.81 581 HIS A O 1
ATOM 4531 N N . ARG A 1 582 ? 63.447 0.559 -57.660 1.00 26.14 582 ARG A N 1
ATOM 4532 C CA . ARG A 1 582 ? 63.199 -0.780 -57.043 1.00 26.14 582 ARG A CA 1
ATOM 4533 C C . ARG A 1 582 ? 64.214 -1.811 -57.612 1.00 26.14 582 ARG A C 1
ATOM 4535 O O . ARG A 1 582 ? 64.744 -1.511 -58.679 1.00 26.14 582 ARG A O 1
ATOM 4542 N N . PRO A 1 583 ? 64.219 -3.110 -57.206 1.00 46.38 583 PRO A N 1
ATOM 4543 C CA . PRO A 1 583 ? 64.340 -3.804 -55.898 1.00 46.38 583 PRO A CA 1
ATOM 4544 C C . PRO A 1 583 ? 65.523 -4.848 -55.941 1.00 46.38 583 PRO A C 1
ATOM 4546 O O . PRO A 1 583 ? 66.329 -4.734 -56.863 1.00 46.38 583 PRO A O 1
ATOM 4549 N N . PRO A 1 584 ? 65.688 -5.859 -55.034 1.00 30.12 584 PRO A N 1
ATOM 4550 C CA . PRO A 1 584 ? 64.999 -7.162 -55.201 1.00 30.12 584 PRO A CA 1
ATOM 4551 C C . PRO A 1 584 ? 64.688 -7.984 -53.913 1.00 30.12 584 PRO A C 1
ATOM 4553 O O . PRO A 1 584 ? 64.978 -7.598 -52.787 1.00 30.12 584 PRO A O 1
ATOM 4556 N N . ARG A 1 585 ? 64.016 -9.123 -54.160 1.00 29.83 585 ARG A N 1
ATOM 4557 C CA . ARG A 1 585 ? 63.427 -10.163 -53.284 1.00 29.83 585 ARG A CA 1
ATOM 4558 C C . ARG A 1 585 ? 64.445 -11.139 -52.645 1.00 29.83 585 ARG A C 1
ATOM 4560 O O . ARG A 1 585 ? 65.564 -11.216 -53.129 1.00 29.83 585 ARG A O 1
ATOM 4567 N N . HIS A 1 586 ? 63.931 -11.945 -51.689 1.00 26.06 586 HIS A N 1
ATOM 4568 C CA . HIS A 1 586 ? 64.347 -13.264 -51.117 1.00 26.06 586 HIS A CA 1
ATOM 4569 C C . HIS A 1 586 ? 64.509 -13.162 -49.581 1.00 26.06 586 HIS A C 1
ATOM 4571 O O . HIS A 1 586 ? 65.232 -12.287 -49.135 1.00 26.06 586 HIS A O 1
ATOM 4577 N N . LEU A 1 587 ? 63.879 -13.921 -48.668 1.00 27.45 587 LEU A N 1
ATOM 4578 C CA . LEU A 1 587 ? 63.057 -15.152 -48.589 1.00 27.45 587 LEU A CA 1
ATOM 4579 C C . LEU A 1 587 ? 62.058 -14.941 -47.410 1.00 27.45 587 LEU A C 1
ATOM 4581 O O . LEU A 1 587 ? 62.448 -14.342 -46.418 1.00 27.45 587 LEU A O 1
ATOM 4585 N N . ALA A 1 588 ? 60.743 -15.184 -47.453 1.00 25.48 588 ALA A N 1
ATOM 4586 C CA . ALA A 1 588 ? 59.954 -16.411 -47.648 1.00 25.48 588 ALA A CA 1
ATOM 4587 C C . ALA A 1 588 ? 60.068 -17.480 -46.524 1.00 25.48 588 ALA A C 1
ATOM 4589 O O . ALA A 1 588 ? 61.109 -18.108 -46.382 1.00 25.48 588 ALA A O 1
ATOM 4590 N N . ALA A 1 589 ? 58.916 -17.735 -45.872 1.00 26.22 589 ALA A N 1
ATOM 4591 C CA . ALA A 1 589 ? 58.520 -18.875 -45.015 1.00 26.22 589 ALA A CA 1
ATOM 4592 C C . ALA A 1 589 ? 59.088 -18.914 -43.570 1.00 26.22 589 ALA A C 1
ATOM 4594 O O . ALA A 1 589 ? 60.253 -18.637 -43.352 1.00 26.22 589 ALA A O 1
ATOM 4595 N N . ALA A 1 590 ? 58.334 -19.235 -42.510 1.00 24.36 590 ALA A N 1
ATOM 4596 C CA . ALA A 1 590 ? 57.181 -20.127 -42.424 1.00 24.36 590 ALA A CA 1
ATOM 4597 C C . ALA A 1 590 ? 56.185 -19.730 -41.309 1.00 24.36 590 ALA A C 1
ATOM 4599 O O . ALA A 1 590 ? 56.565 -19.313 -40.217 1.00 24.36 590 ALA A O 1
ATOM 4600 N N . TRP A 1 591 ? 54.899 -19.915 -41.607 1.00 24.27 591 TRP A N 1
ATOM 4601 C CA . TRP A 1 591 ? 53.783 -20.015 -40.664 1.00 24.27 591 TRP A CA 1
ATOM 4602 C C . TRP A 1 591 ? 53.679 -21.445 -40.096 1.00 24.27 591 TRP A C 1
ATOM 4604 O O . TRP A 1 591 ? 53.904 -22.398 -40.839 1.00 24.27 591 TRP A O 1
ATOM 4614 N N . GLY A 1 592 ? 53.186 -21.602 -38.859 1.00 24.91 592 GLY A N 1
ATOM 4615 C CA . GLY A 1 592 ? 52.310 -22.737 -38.511 1.00 24.91 592 GLY A CA 1
ATOM 4616 C C . GLY A 1 592 ? 52.404 -23.303 -37.074 1.00 24.91 592 GLY A C 1
ATOM 4617 O O . GLY A 1 592 ? 53.501 -23.354 -36.528 1.00 24.91 592 GLY A O 1
ATOM 4618 N N . PRO A 1 593 ? 51.283 -23.752 -36.455 1.00 42.09 593 PRO A N 1
ATOM 4619 C CA . PRO A 1 593 ? 51.120 -23.907 -35.000 1.00 42.09 593 PRO A CA 1
ATOM 4620 C C . PRO A 1 593 ? 51.081 -25.376 -34.518 1.00 42.09 593 PRO A C 1
ATOM 4622 O O . PRO A 1 593 ? 50.823 -26.284 -35.306 1.00 42.09 593 PRO A O 1
ATOM 4625 N N . ARG A 1 594 ? 51.228 -25.630 -33.204 1.00 26.30 594 ARG A N 1
ATOM 4626 C CA . ARG A 1 594 ? 50.805 -26.905 -32.579 1.00 26.30 594 ARG A CA 1
ATOM 4627 C C . ARG A 1 594 ? 50.202 -26.727 -31.189 1.00 26.30 594 ARG A C 1
ATOM 4629 O O . ARG A 1 594 ? 50.750 -26.040 -30.335 1.00 26.30 594 ARG A O 1
ATOM 4636 N N . ALA A 1 595 ? 49.090 -27.427 -30.992 1.00 26.41 595 ALA A N 1
ATOM 4637 C CA . ALA A 1 595 ? 48.368 -27.595 -29.743 1.00 26.41 595 ALA A CA 1
ATOM 4638 C C . ALA A 1 595 ? 48.606 -28.993 -29.130 1.00 26.41 595 ALA A C 1
ATOM 4640 O O . ALA A 1 595 ? 48.811 -29.966 -29.853 1.00 26.41 595 ALA A O 1
ATOM 4641 N N . SER A 1 596 ? 48.391 -29.062 -27.808 1.00 27.16 596 SER A N 1
ATOM 4642 C CA . SER A 1 596 ? 47.767 -30.149 -27.017 1.00 27.16 596 SER A CA 1
ATOM 4643 C C . SER A 1 596 ? 48.602 -31.252 -26.309 1.00 27.16 596 SER A C 1
ATOM 4645 O O . SER A 1 596 ? 49.253 -32.068 -26.951 1.00 27.16 596 SER A O 1
ATOM 4647 N N . LYS A 1 597 ? 48.373 -31.318 -24.972 1.00 26.52 597 LYS A N 1
ATOM 4648 C CA . LYS A 1 597 ? 47.953 -32.461 -24.098 1.00 26.52 597 LYS A CA 1
ATOM 4649 C C . LYS A 1 597 ? 48.917 -33.120 -23.062 1.00 26.52 597 LYS A C 1
ATOM 4651 O O . LYS A 1 597 ? 50.001 -33.558 -23.412 1.00 26.52 597 LYS A O 1
ATOM 4656 N N . LEU A 1 598 ? 48.324 -33.337 -21.856 1.00 27.25 598 LEU A N 1
ATOM 4657 C CA . LEU A 1 598 ? 48.559 -34.332 -20.757 1.00 27.25 598 LEU A CA 1
ATOM 4658 C C . LEU A 1 598 ? 49.744 -34.084 -19.783 1.00 27.25 598 LEU A C 1
ATOM 4660 O O . LEU A 1 598 ? 50.811 -33.719 -20.239 1.00 27.25 598 LEU A O 1
ATOM 4664 N N . GLY A 1 599 ? 49.705 -34.278 -18.448 1.00 23.58 599 GLY A N 1
ATOM 4665 C CA . GLY A 1 599 ? 48.714 -34.736 -17.453 1.00 23.58 599 GLY A CA 1
ATOM 4666 C C . GLY A 1 599 ? 49.387 -35.060 -16.077 1.00 23.58 599 GLY A C 1
ATOM 4667 O O . GLY A 1 599 ? 50.530 -35.492 -16.067 1.00 23.58 599 GLY A O 1
ATOM 4668 N N . ALA A 1 600 ? 48.652 -34.876 -14.961 1.00 25.44 600 ALA A N 1
ATOM 4669 C CA . ALA A 1 600 ? 48.722 -35.510 -13.610 1.00 25.44 600 ALA A CA 1
ATOM 4670 C C . ALA A 1 600 ? 49.899 -35.322 -12.578 1.00 25.44 600 ALA A C 1
ATOM 4672 O O . ALA A 1 600 ? 51.079 -35.384 -12.887 1.00 25.44 600 ALA A O 1
ATOM 4673 N N . GLN A 1 601 ? 49.465 -35.142 -11.310 1.00 25.64 601 GLN A N 1
ATOM 4674 C CA . GLN A 1 601 ? 50.055 -34.901 -9.950 1.00 25.64 601 GLN A CA 1
ATOM 4675 C C . GLN A 1 601 ? 50.749 -36.125 -9.251 1.00 25.64 601 GLN A C 1
ATOM 4677 O O . GLN A 1 601 ? 50.774 -37.175 -9.888 1.00 25.64 601 GLN A O 1
ATOM 4682 N N . PRO A 1 602 ? 51.115 -36.161 -7.919 1.00 44.00 602 PRO A N 1
ATOM 4683 C CA . PRO A 1 602 ? 51.526 -35.159 -6.877 1.00 44.00 602 PRO A CA 1
ATOM 4684 C C . PRO A 1 602 ? 52.722 -35.607 -5.949 1.00 44.00 602 PRO A C 1
ATOM 4686 O O . PRO A 1 602 ? 53.098 -36.775 -5.977 1.00 44.00 602 PRO A O 1
ATOM 4689 N N . ARG A 1 603 ? 53.240 -34.749 -5.022 1.00 26.31 603 ARG A N 1
ATOM 4690 C CA . ARG A 1 603 ? 53.651 -35.102 -3.611 1.00 26.31 603 ARG A CA 1
ATOM 4691 C C . ARG A 1 603 ? 54.262 -33.943 -2.758 1.00 26.31 603 ARG A C 1
ATOM 4693 O O . ARG A 1 603 ? 55.247 -33.347 -3.156 1.00 26.31 603 ARG A O 1
ATOM 4700 N N . LYS A 1 604 ? 53.653 -33.735 -1.568 1.00 27.95 604 LYS A N 1
ATOM 4701 C CA . LYS A 1 604 ? 54.115 -33.406 -0.175 1.00 27.95 604 LYS A CA 1
ATOM 4702 C C . LYS A 1 604 ? 55.295 -32.424 0.129 1.00 27.95 604 LYS A C 1
ATOM 4704 O O . LYS A 1 604 ? 56.387 -32.600 -0.386 1.00 27.95 604 LYS A O 1
ATOM 4709 N N . GLY A 1 605 ? 55.061 -31.483 1.078 1.00 24.44 605 GLY A N 1
ATOM 4710 C CA . GLY A 1 605 ? 56.019 -30.535 1.736 1.00 24.44 605 GLY A CA 1
ATOM 4711 C C . GLY A 1 605 ? 56.886 -31.148 2.868 1.00 24.44 605 GLY A C 1
ATOM 4712 O O . GLY A 1 605 ? 57.058 -32.365 2.796 1.00 24.44 605 GLY A O 1
ATOM 4713 N N . PRO A 1 606 ? 57.375 -30.432 3.934 1.00 38.78 606 PRO A N 1
ATOM 4714 C CA . PRO A 1 606 ? 57.045 -29.073 4.451 1.00 38.78 606 PRO A CA 1
ATOM 4715 C C . PRO A 1 606 ? 58.242 -28.196 4.993 1.00 38.78 606 PRO A C 1
ATOM 4717 O O . PRO A 1 606 ? 59.401 -28.564 4.841 1.00 38.78 606 PRO A O 1
ATOM 4720 N N . THR A 1 607 ? 57.917 -27.097 5.721 1.00 28.14 607 THR A N 1
ATOM 4721 C CA . THR A 1 607 ? 58.735 -26.165 6.578 1.00 28.14 607 THR A CA 1
ATOM 4722 C C . THR A 1 607 ? 59.415 -24.977 5.859 1.00 28.14 607 THR A C 1
ATOM 4724 O O . THR A 1 607 ? 59.940 -25.167 4.776 1.00 28.14 607 THR A O 1
ATOM 4727 N N . GLY A 1 608 ? 59.463 -23.715 6.324 1.00 24.83 608 GLY A N 1
ATOM 4728 C CA . GLY A 1 608 ? 58.935 -22.969 7.480 1.00 24.83 608 GLY A CA 1
ATOM 4729 C C . GLY A 1 608 ? 59.512 -21.519 7.489 1.00 24.83 608 GLY A C 1
ATOM 4730 O O . GLY A 1 608 ? 60.580 -21.304 6.929 1.00 24.83 608 GLY A O 1
ATOM 4731 N N . VAL A 1 609 ? 58.833 -20.583 8.185 1.00 28.28 609 VAL A N 1
ATOM 4732 C CA . VAL A 1 609 ? 59.268 -19.228 8.659 1.00 28.28 609 VAL A CA 1
ATOM 4733 C C . VAL A 1 609 ? 59.201 -18.023 7.672 1.00 28.28 609 VAL A C 1
ATOM 4735 O O . VAL A 1 609 ? 59.807 -18.038 6.610 1.00 28.28 609 VAL A O 1
ATOM 4738 N N . GLY A 1 610 ? 58.444 -16.965 8.045 1.00 24.77 610 GLY A N 1
ATOM 4739 C CA . GLY A 1 610 ? 58.254 -15.674 7.317 1.00 24.77 610 GLY A CA 1
ATOM 4740 C C . GLY A 1 610 ? 59.322 -14.599 7.634 1.00 24.77 610 GLY A C 1
ATOM 4741 O O . GLY A 1 610 ? 60.400 -15.002 8.061 1.00 24.77 610 GLY A O 1
ATOM 4742 N N . PRO A 1 611 ? 59.082 -13.259 7.540 1.00 36.09 611 PRO A N 1
ATOM 4743 C CA . PRO A 1 611 ? 57.915 -12.482 7.073 1.00 36.09 611 PRO A CA 1
ATOM 4744 C C . PRO A 1 611 ? 58.258 -11.363 6.029 1.00 36.09 611 PRO A C 1
ATOM 4746 O O . PRO A 1 611 ? 59.403 -11.199 5.633 1.00 36.09 611 PRO A O 1
ATOM 4749 N N . GLN A 1 612 ? 57.257 -10.532 5.680 1.00 25.16 612 GLN A N 1
ATOM 4750 C CA . GLN A 1 612 ? 57.317 -9.241 4.947 1.00 25.16 612 GLN A CA 1
ATOM 4751 C C . GLN A 1 612 ? 57.438 -9.260 3.407 1.00 25.16 612 GLN A C 1
ATOM 4753 O O . GLN A 1 612 ? 58.285 -9.922 2.825 1.00 25.16 612 GLN A O 1
ATOM 4758 N N . GLY A 1 613 ? 56.620 -8.416 2.757 1.00 24.92 613 GLY A N 1
ATOM 4759 C CA . GLY A 1 613 ? 56.851 -7.937 1.388 1.00 24.92 613 GLY A CA 1
ATOM 4760 C C . GLY A 1 613 ? 55.665 -8.102 0.435 1.00 24.92 613 GLY A C 1
ATOM 4761 O O . GLY A 1 613 ? 55.485 -9.148 -0.177 1.00 24.92 613 GLY A O 1
ATOM 4762 N N . ARG A 1 614 ? 54.873 -7.036 0.264 1.00 25.58 614 ARG A N 1
ATOM 4763 C CA . ARG A 1 614 ? 53.941 -6.870 -0.867 1.00 25.58 614 ARG A CA 1
ATOM 4764 C C . ARG A 1 614 ? 54.722 -6.950 -2.192 1.00 25.58 614 ARG A C 1
ATOM 4766 O O . ARG A 1 614 ? 55.726 -6.246 -2.290 1.00 25.58 614 ARG A O 1
ATOM 4773 N N . PRO A 1 615 ? 54.251 -7.644 -3.243 1.00 26.56 615 PRO A N 1
ATOM 4774 C CA . PRO A 1 615 ? 54.730 -7.389 -4.590 1.00 26.56 615 PRO A CA 1
ATOM 4775 C C . PRO A 1 615 ? 53.736 -6.493 -5.335 1.00 26.56 615 PRO A C 1
ATOM 4777 O O . PRO A 1 615 ? 52.614 -6.882 -5.654 1.00 26.56 615 PRO A O 1
ATOM 4780 N N . LEU A 1 616 ? 54.187 -5.267 -5.604 1.00 24.06 616 LEU A N 1
ATOM 4781 C CA . LEU A 1 616 ? 53.697 -4.420 -6.685 1.00 24.06 616 LEU A CA 1
ATOM 4782 C C . LEU A 1 616 ? 53.845 -5.183 -8.011 1.00 24.06 616 LEU A C 1
ATOM 4784 O O . LEU A 1 616 ? 54.960 -5.499 -8.425 1.00 24.06 616 LEU A O 1
ATOM 4788 N N . CYS A 1 617 ? 52.731 -5.477 -8.681 1.00 23.83 617 CYS A N 1
ATOM 4789 C CA . CYS A 1 617 ? 52.761 -5.972 -10.052 1.00 23.83 617 CYS A CA 1
ATOM 4790 C C . CYS A 1 617 ? 53.196 -4.845 -10.992 1.00 23.83 617 CYS A C 1
ATOM 4792 O O . CYS A 1 617 ? 52.495 -3.851 -11.177 1.00 23.83 617 CYS A O 1
ATOM 4794 N N . PHE A 1 618 ? 54.371 -5.046 -11.582 1.00 23.28 618 PHE A N 1
ATOM 4795 C CA . PHE A 1 618 ? 54.920 -4.275 -12.684 1.00 23.28 618 PHE A CA 1
ATOM 4796 C C . PHE A 1 618 ? 53.975 -4.269 -13.891 1.00 23.28 618 PHE A C 1
ATOM 4798 O O . PHE A 1 618 ? 53.571 -5.314 -14.402 1.00 23.28 618 PHE A O 1
ATOM 4805 N N . ILE A 1 619 ? 53.687 -3.062 -14.370 1.00 26.41 619 ILE A N 1
ATOM 4806 C CA . ILE A 1 619 ? 53.094 -2.774 -15.672 1.00 26.41 619 ILE A CA 1
ATOM 4807 C C . ILE A 1 619 ? 54.213 -2.881 -16.716 1.00 26.41 619 ILE A C 1
ATOM 4809 O O . ILE A 1 619 ? 55.197 -2.148 -16.648 1.00 26.41 619 ILE A O 1
ATOM 4813 N N . LEU A 1 620 ? 54.059 -3.769 -17.699 1.00 23.25 620 LEU A N 1
ATOM 4814 C CA . LEU A 1 620 ? 54.833 -3.755 -18.943 1.00 23.25 620 LEU A CA 1
ATOM 4815 C C . LEU A 1 620 ? 53.853 -3.659 -20.112 1.00 23.25 620 LEU A C 1
ATOM 4817 O O . LEU A 1 620 ? 53.349 -4.659 -20.619 1.00 23.25 620 LEU A O 1
ATOM 4821 N N . TRP A 1 621 ? 53.582 -2.423 -20.524 1.00 23.05 621 TRP A N 1
ATOM 4822 C CA . TRP A 1 621 ? 53.032 -2.115 -21.839 1.00 23.05 621 TRP A CA 1
ATOM 4823 C C . TRP A 1 621 ? 54.169 -2.204 -22.857 1.00 23.05 621 TRP A C 1
ATOM 4825 O O . TRP A 1 621 ? 55.205 -1.552 -22.716 1.00 23.05 621 TRP A O 1
ATOM 4835 N N . LYS A 1 622 ? 54.005 -3.062 -23.866 1.00 22.28 622 LYS A N 1
ATOM 4836 C CA . LYS A 1 622 ? 54.956 -3.192 -24.967 1.00 22.28 622 LYS A CA 1
ATOM 4837 C C . LYS A 1 622 ? 54.543 -2.228 -26.084 1.00 22.28 622 LYS A C 1
ATOM 4839 O O . LYS A 1 622 ? 53.666 -2.564 -26.869 1.00 22.28 622 LYS A O 1
ATOM 4844 N N . LYS A 1 623 ? 55.295 -1.123 -26.113 1.00 29.27 623 LYS A N 1
ATOM 4845 C CA . LYS A 1 623 ? 55.459 -0.066 -27.127 1.00 29.27 623 LYS A CA 1
ATOM 4846 C C . LYS A 1 623 ? 54.307 0.899 -27.356 1.00 29.27 623 LYS A C 1
ATOM 4848 O O . LYS A 1 623 ? 53.294 0.492 -27.954 1.00 29.27 623 LYS A O 1
#

Secondary structure (DSSP, 8-state):
-GGGGGGGTT-HHHHHHHHHHHHHHHHT-S-HHHHHHHHHHHHHH--TT-HHHHHHHHHHHHHHHHHHHHHHHHHHHHHHHSHHHHHTTS--TT-TT--HHHHHHHHHHHHHHHHHHHHHS-TTTHHHHIIIIIIHHHGGGTT---HHHHHHHHHHHHHHHHHHHTSTTGGG-B-TTHHHHHHHHHHHHHHS-TT---SSHHHHHHHHHHHHHHSBSPPPHHHHHHHHHHHHHHHHTSPPPPTT---HHHHHHHHHHHHHHHHHHHHHHHT-SHHHHHHHHHHHHHHHT-SSHHHHHHHHHHHHHHHHHHHHT----TT---TTHHHHHHHHGGGGG-SSHHHHHHHHHHHHHHHHHHHHHTT--TT---HHHHHHHHHHHHTTS--HHHHHHHHHHHHHHHHHHS-GGGHHHHHHHHHHGGG-SSHHHHHHHHHHHHHHHHHHGGGGGGGHHHHHHHHHHHHHH---HHHHHHHHHHHHHHHHHHHHHHHHHHHTSPSSPPHHHHHHHHHTTSSHHHHHHHHHHHHHHHHHS-SEEEE---TT-SS-EEEESSGGGGGGGSPPPPPS-------------------------------------------------------

Organism: Myotis myotis (NCBI:txid51298)

Mean predicted aligned error: 12.01 Å

InterPro domains:
  IPR011989 Armadillo-like helical [G3DSA:1.25.10.10] (254-451)
  IPR016024 Armadillo-type fold [SSF48371] (32-508)
  IPR045206 Maestro heat-like repeat-containing protein [PTHR23120] (1-561)
  IPR048465 Maestro-like, HEAT-repeats domain [PF21047] (294-523)
  IPR055408 MROH2B-like, HEAT-repeats domain [PF23210] (1-270)

pLDDT: mean 82.95, std 21.49, range [22.28, 98.56]

Nearest PDB structures (foldseek):
  6wx8-assembly1_A  TM=3.713E-01  e=2.328E-05  Homo sapiens
  7zjs-assembly1_A  TM=2.369E-01  e=4.814E-03  Homo sapiens
  6qnx-assembly1_A  TM=1.912E-01  e=8.204E-03  Homo sapiens
  4yjl-assembly2_B  TM=2.260E-01  e=5.412E-02  Homo sapiens
  5j5c-assembly1_B  TM=4.155E-01  e=4.183E+00  Homo sapiens

Solvent-accessible surface area (backbone atoms only — not comparable to full-atom values): 35503 Å² total; per-residue (Å²): 110,76,88,51,52,74,78,29,73,91,38,48,68,62,35,18,52,49,30,42,56,45,11,50,52,46,32,70,49,86,52,64,69,60,41,46,53,51,55,50,52,50,68,75,69,57,60,59,87,40,66,52,42,31,53,14,50,11,43,12,46,4,46,19,12,51,67,37,43,69,58,47,54,50,47,55,53,49,47,70,70,28,67,75,52,47,40,69,75,48,102,52,92,85,58,86,81,66,50,74,67,53,52,44,35,48,51,23,31,53,33,30,22,43,12,30,26,36,55,39,29,47,67,89,49,36,68,80,36,39,66,75,59,41,44,55,63,48,60,77,56,69,85,60,85,51,68,68,37,48,44,27,45,36,52,17,46,27,31,36,35,50,36,44,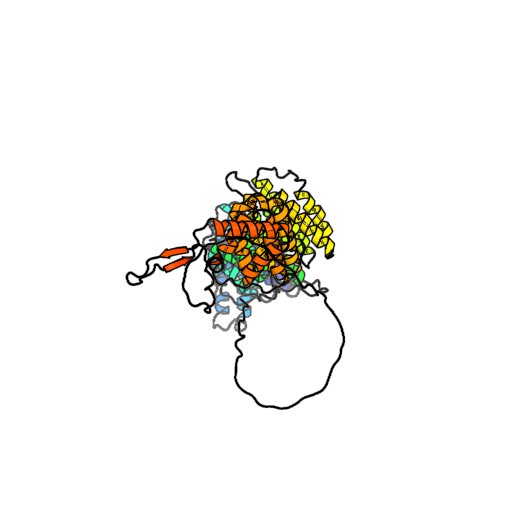63,71,22,95,57,26,86,76,39,71,46,86,62,48,67,61,53,47,53,51,34,52,49,54,42,67,69,48,58,52,69,57,75,89,66,66,51,49,37,32,25,40,46,25,45,31,42,51,64,76,32,32,66,77,74,55,69,67,58,52,50,51,49,52,51,52,54,47,55,51,51,54,65,35,69,80,79,71,92,86,66,95,43,76,54,56,54,52,48,53,56,32,50,51,32,51,52,50,26,52,50,44,55,40,67,76,36,84,42,65,65,41,52,46,58,57,48,59,70,38,45,66,35,56,64,38,88,47,65,71,31,18,36,52,34,29,48,53,48,28,54,50,45,48,51,47,56,78,67,62,75,79,60,100,82,64,76,72,82,54,54,21,42,56,40,27,66,33,50,25,33,47,36,39,94,48,40,68,26,13,34,26,15,40,48,37,40,46,42,52,54,51,43,49,41,40,67,73,67,51,59,91,86,63,78,52,79,64,61,56,50,48,59,65,50,35,69,64,39,66,58,86,47,68,68,60,40,52,52,47,39,41,53,50,27,53,41,47,60,74,70,54,57,79,85,31,49,61,47,20,50,53,40,25,59,59,31,42,74,39,80,50,64,47,22,14,52,28,20,46,45,27,50,55,45,38,46,70,78,52,40,82,78,37,63,92,46,41,57,59,53,55,50,50,50,49,51,52,53,74,77,48,88,54,66,69,48,49,54,44,44,24,51,49,50,32,56,47,32,77,71,37,45,70,53,48,55,51,46,62,63,70,51,72,81,79,71,49,74,62,58,53,48,49,56,51,28,45,60,71,45,72,70,55,30,52,52,52,52,49,54,52,52,48,49,64,72,72,48,63,64,46,45,75,39,75,87,53,96,81,58,97,62,68,45,72,44,46,68,48,68,87,60,31,77,81,64,57,81,77,79,76,76,93,83,70,86,87,86,82,90,82,86,87,81,89,86,88,88,89,90,90,83,86,89,84,89,89,88,89,85,90,87,88,84,90,88,89,86,86,88,89,91,83,86,88,84,89,81,87,80,83,82,80,87,80,84,88,130

Foldseek 3Di:
DLVCLVVCPVPLQVSLVVLLVLLQVLLPDPDLVVSLVVLLVLLLPFDLVDPSRLLSNLLSLLSNQLRVVVSSLVSLVCVCVDVSLVVLVDDDDPPPPDDPVNNLSSLLSSLSNLLSNLLRHDLVCSLVCLPPRRVVSLVVCLPDPDVSSLQSSLNSLLSNLVSLLPHPCQAVRADPCLLVLLVSLLVQLVSDDLQADDDCSLVSSLSSLLSSCQGPDHDDPVSLLSSLLSNLSSQLNHDDDPPDDPDPRVVSNVSSLVSSLSSLLSQCVVPLALVSLVSNVVSLLCQCQDLDPSSVLSSLVSLLSNLVSSLVPDDADLPHANQCLLQQLLSLLLQLLFPDLSSNLSSLSNNLSSLSVNVVNVPDDSPDDDPLSVVSVVLSVQSNDNPLVSSLVSLLSSLVSCLVRPDLSSLLSNLLSLLVQCPGSGNSSNVSSLSSLLNNCQSPVLSCQVVLLVLLVSLLVSVVVDPDVSSLVSSLSSLLSNCVNHVLSSLVSLLPDDPPDDPSSVSNVVSQVPDPVSVVVSVVSLVVCVVPDDQFDFDPPDPPDPGTDTHGPRVVCNVVVDPDDDDPPDDDDDDDDDDDDDDDDDDDDDDDDDDYDDDDDDDDDDDDDDDDDDDDDDDDDDD

Sequence (623 aa):
MCKQLPCYNGTPQEKNFLYKCVGTTLGAASSKDVVRKLLQELLETARYQEEAEREGLACCFGICAISHLDDTLAQLEDFVRSDVFRKSIGIFNIFKDRSDNDVDRVKGTLILCYGHVAAQAPRELVLARAESDILRNMFQCFSTKDPGLQLCLVQSMCMVCQAICSSAQAGSFHFTRKAELVAQMMDFIKAEPPDSLRTPIRKKAMLACTHLVSLEPELEEQVQSDIIHSCLHSIMAVPPEPEGEGGPQEFLYLDTMHTLEDLLRSILRRNMTPQGLQLMVEHLSPWIKSPRGYERVRALGLSACLLQFFLEHLHVSALVPFHNLGLLVGLFSPRCADLWPATRQEAVSCVYSLLYLQLGYEGFSRDYRDDVAERLLTLKDGLVHPDPAILFHACHSIAQIIAKRLPPDQLINLLLTLFESLGDPDKNCSRAATVMINCLLKERGSMLLEKVPEIMSVLRSRLQETREEHVLQSAQHSVYVLASQHCVAVVTSLLGSPLPFDSHTCSLWRALAVEPGLSAQVLGLLLEKMSRDVPFKESRAFLLSSAPDRVATLLPLAVSAAPLPAPPWLPGGLTHRWSGHRPPRHLAAAWGPRASKLGAQPRKGPTGVGPQGRPLCFILWKK

Radius of gyration: 38.16 Å; Cα contacts (8 Å, |Δi|>4): 728; chains: 1; bounding box: 115×69×113 Å